Protein AF-A0A939AHV6-F1 (afdb_monomer)

Foldseek 3Di:
DDDDDDDDDDDQDDPDDDDDDDDDPDDDDQKDDAVQWIWHNPQQPDPQFTETQGFADAAPVRDIFNRRVQCVLQQHCLAQNGWQWYWDQDPQRWIWTHHQFFIWTGDPVVNHTATALLVVLCVVVVNQVVCVSVVADDFPPDQVCLLPPVSLQVSQLVLAPDPLVNVVLQDRSCCVNCVDGDNVNSCRHQNGWRHHFDDDPQWTWTHHRRWIKTAGQDDDPPDDDHSDIDTHRSRVVCVVSVVDDDNGNNTAHNNNHRDDPDDDDDDDDDDDDDDPPFQKEKDDWDFAFDFFFFKEKEFEAEQVRAGAWQWWKWKDFRRGPIDIWTADDPPDHHRITMDTSGTGFDWGKMWMATADPVRHGRYNIDIDTADPDRPDVGGRYTYMYMYGD

pLDDT: mean 85.32, std 19.09, range [30.03, 98.75]

Mean predicted aligned error: 12.68 Å

Nearest PDB structures (foldseek):
  6m7c-assembly1_A  TM=5.875E-01  e=6.292E-03  Lacticaseibacillus rhamnosus
  6m48-assembly1_A  TM=5.574E-01  e=1.127E-02  Lacticaseibacillus rhamnosus GG
  2j71-assembly1_A  TM=6.273E-01  e=6.866E-02  Thermotoga maritima
  6m3y-assembly1_A  TM=3.956E-01  e=1.342E-02  Lacticaseibacillus rhamnosus
  7quz-assembly2_DDD  TM=3.753E-01  e=7.493E-01  Paenibacillus illinoisensis

Secondary structure (DSSP, 8-state):
-----------------PPPP---S----SEEEETTEEEE-TTTTSTT-BEEEEEEEE-TTS-EEEHHHHHHHTTTHHHH-SB-S--EE-GGG-EEEEETTEEEEEETTTTEEEE--HHHHHHHTT-HHHHHHTTPPPP-S--S-TT-HHHHHHHHHTT---HHHHHHHTS-TTTTT-----HHHHHHHH-SB-S--EEETTEEEEEBSS-EEEEE-S--TTSPPTT-EEE--HHHHHHHTTSS-GGGGSPBPTTSPPP---PPPSPPS---------SEEEEEEEEE--SSEEEEEEEEE-TTS-B-SS-EEEEEETTS--EEEES--TTS-TTEEEEEEEES---EEEEEEEE-TTS-B-SPPEEEEE-S--STT---EEEEEEEE-

Structure (mmCIF, N/CA/C/O backbone):
data_AF-A0A939AHV6-F1
#
_entry.id   AF-A0A939AHV6-F1
#
loop_
_atom_site.group_PDB
_atom_site.id
_atom_site.type_symbol
_atom_site.label_atom_id
_atom_site.label_alt_id
_atom_site.label_comp_id
_atom_site.label_asym_id
_atom_site.label_entity_id
_atom_site.label_seq_id
_atom_site.pdbx_PDB_ins_code
_atom_site.Cartn_x
_atom_site.Cartn_y
_atom_site.Cartn_z
_atom_site.occupancy
_atom_site.B_iso_or_equiv
_atom_site.auth_seq_id
_atom_site.auth_comp_id
_atom_site.auth_asym_id
_atom_site.auth_atom_id
_atom_site.pdbx_PDB_model_num
ATOM 1 N N . MET A 1 1 ? -22.001 48.323 15.793 1.00 41.34 1 MET A N 1
ATOM 2 C CA . MET A 1 1 ? -21.238 47.494 14.831 1.00 41.34 1 MET A CA 1
ATOM 3 C C . MET A 1 1 ? -21.393 46.032 15.216 1.00 41.34 1 MET A C 1
ATOM 5 O O . MET A 1 1 ? -21.068 45.651 16.330 1.00 41.34 1 MET A O 1
ATOM 9 N N . MET A 1 2 ? -22.016 45.266 14.327 1.00 33.00 2 MET A N 1
ATOM 10 C CA . MET A 1 2 ? -22.604 43.944 14.553 1.00 33.00 2 MET A CA 1
ATOM 11 C C . MET A 1 2 ? -21.531 42.850 14.399 1.00 33.00 2 MET A C 1
ATOM 13 O O . MET A 1 2 ? -20.924 42.738 13.336 1.00 33.00 2 MET A O 1
ATOM 17 N N . ARG A 1 3 ? -21.290 42.036 15.437 1.00 34.62 3 ARG A N 1
ATOM 18 C CA . ARG A 1 3 ? -20.461 40.820 15.339 1.00 34.62 3 ARG A CA 1
ATOM 19 C C . ARG A 1 3 ? -21.294 39.706 14.699 1.00 34.62 3 ARG A C 1
ATOM 21 O O . ARG A 1 3 ? -22.193 39.168 15.337 1.00 34.62 3 ARG A O 1
ATOM 28 N N . ARG A 1 4 ? -21.003 39.371 13.439 1.00 36.19 4 ARG A N 1
ATOM 29 C CA . ARG A 1 4 ? -21.541 38.186 12.754 1.00 36.19 4 ARG A CA 1
ATOM 30 C C . ARG A 1 4 ? -20.729 36.954 13.153 1.00 36.19 4 ARG A C 1
ATOM 32 O O . ARG A 1 4 ? -19.608 36.769 12.696 1.00 36.19 4 ARG A O 1
ATOM 39 N N . THR A 1 5 ? -21.306 36.111 13.996 1.00 32.69 5 THR A N 1
ATOM 40 C CA . THR A 1 5 ? -20.870 34.731 14.226 1.00 32.69 5 THR A CA 1
ATOM 41 C C . THR A 1 5 ? -21.446 33.845 13.123 1.00 32.69 5 THR A C 1
ATOM 43 O O . THR A 1 5 ? -22.647 33.592 13.084 1.00 32.69 5 THR A O 1
ATOM 46 N N . ILE A 1 6 ? -20.596 33.377 12.209 1.00 34.94 6 ILE A N 1
ATOM 47 C CA . ILE A 1 6 ? -20.953 32.353 11.222 1.00 34.94 6 ILE A CA 1
ATOM 48 C C . ILE A 1 6 ? -20.677 30.995 11.873 1.00 34.94 6 ILE A C 1
ATOM 50 O O . ILE A 1 6 ? -19.527 30.633 12.106 1.00 34.94 6 ILE A O 1
ATOM 54 N N . ARG A 1 7 ? -21.739 30.260 12.219 1.00 35.19 7 ARG A N 1
ATOM 55 C CA . ARG A 1 7 ? -21.656 28.851 12.621 1.00 35.19 7 ARG A CA 1
ATOM 56 C C . ARG A 1 7 ? -21.698 27.997 11.353 1.00 35.19 7 ARG A C 1
ATOM 58 O O . ARG A 1 7 ? -22.743 27.922 10.716 1.00 35.19 7 ARG A O 1
ATOM 65 N N . PHE A 1 8 ? -20.587 27.357 10.999 1.00 32.34 8 PHE A N 1
ATOM 66 C CA . PHE A 1 8 ? -20.589 26.252 10.039 1.00 32.34 8 PHE A CA 1
ATOM 67 C C . PHE A 1 8 ? -21.076 24.990 10.758 1.00 32.34 8 PHE A C 1
ATOM 69 O O . PHE A 1 8 ? -20.376 24.442 11.607 1.00 32.34 8 PHE A O 1
ATOM 76 N N . GLY A 1 9 ? -22.302 24.561 10.459 1.00 30.03 9 GLY A N 1
ATOM 77 C CA . GLY A 1 9 ? -22.788 23.231 10.812 1.00 30.03 9 GLY A CA 1
ATOM 78 C C . GLY A 1 9 ? -22.363 22.242 9.731 1.00 30.03 9 GLY A C 1
ATOM 79 O O . GLY A 1 9 ? -22.855 22.323 8.610 1.00 30.03 9 GLY A O 1
ATOM 80 N N . ALA A 1 10 ? -21.449 21.328 10.054 1.00 34.19 10 ALA A N 1
ATOM 81 C CA . ALA A 1 10 ? -21.142 20.181 9.209 1.00 34.19 10 ALA A CA 1
ATOM 82 C C . ALA A 1 10 ? -22.226 19.112 9.418 1.00 34.19 10 ALA A C 1
ATOM 84 O O . ALA A 1 10 ? -22.344 18.531 10.496 1.00 34.19 10 ALA A O 1
ATOM 85 N N . MET A 1 11 ? -23.046 18.881 8.393 1.00 31.06 11 MET A N 1
ATOM 86 C CA . MET A 1 11 ? -23.974 17.753 8.326 1.00 31.06 11 MET A CA 1
ATOM 87 C C . MET A 1 11 ? -23.159 16.508 7.945 1.00 31.06 11 MET A C 1
ATOM 89 O O . MET A 1 11 ? -22.801 16.332 6.784 1.00 31.06 11 MET A O 1
ATOM 93 N N . LEU A 1 12 ? -22.822 15.664 8.923 1.00 41.41 12 LEU A N 1
ATOM 94 C CA . LEU A 1 12 ? -22.277 14.331 8.657 1.00 41.41 12 LEU A CA 1
ATOM 95 C C . LEU A 1 12 ? -23.439 13.429 8.214 1.00 41.41 12 LEU A C 1
ATOM 97 O O . LEU A 1 12 ? -24.356 13.165 8.993 1.00 41.41 12 LEU A O 1
ATOM 101 N N . GLY A 1 13 ? -23.416 12.975 6.963 1.00 32.06 13 GLY A N 1
ATOM 102 C CA . GLY A 1 13 ? -24.369 11.993 6.455 1.00 32.06 13 GLY A CA 1
ATOM 103 C C . GLY A 1 13 ? -24.134 10.627 7.100 1.00 32.06 13 GLY A C 1
ATOM 104 O O . GLY A 1 13 ? -23.250 9.885 6.686 1.00 32.06 13 GLY A O 1
ATOM 105 N N . LEU A 1 14 ? -24.931 10.292 8.113 1.00 37.88 14 LEU A N 1
ATOM 106 C CA . LEU A 1 14 ? -25.057 8.936 8.647 1.00 37.88 14 LEU A CA 1
ATOM 107 C C . LEU A 1 14 ? -25.907 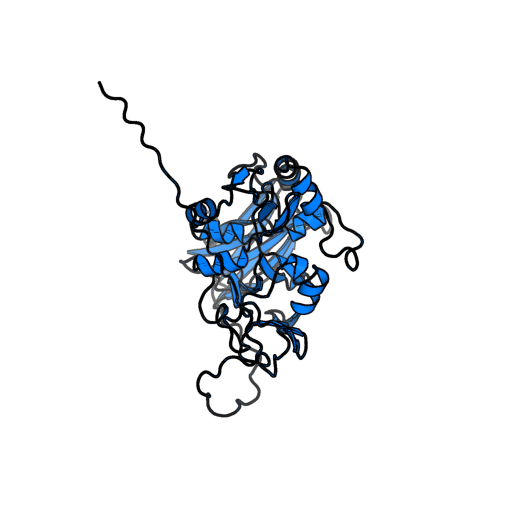8.107 7.675 1.00 37.88 14 LEU A C 1
ATOM 109 O O . LEU A 1 14 ? -27.133 8.208 7.678 1.00 37.88 14 LEU A O 1
ATOM 113 N N . LEU A 1 15 ? -25.273 7.279 6.843 1.00 32.69 15 LEU A N 1
ATOM 114 C CA . LEU A 1 15 ? -25.990 6.254 6.086 1.00 32.69 15 LEU A CA 1
ATOM 115 C C . LEU A 1 15 ? -26.121 4.997 6.958 1.00 32.69 15 LEU A C 1
ATOM 117 O O . LEU A 1 15 ? -25.225 4.158 7.015 1.00 32.69 15 LEU A O 1
ATOM 121 N N . ALA A 1 16 ? -27.239 4.890 7.674 1.00 37.16 16 ALA A N 1
ATOM 122 C CA . ALA A 1 16 ? -27.641 3.683 8.383 1.00 37.16 16 ALA A CA 1
ATOM 123 C C . ALA A 1 16 ? -28.521 2.823 7.459 1.00 37.16 16 ALA A C 1
ATOM 125 O O . ALA A 1 16 ? -29.642 3.212 7.139 1.00 37.16 16 ALA A O 1
ATOM 126 N N . MET A 1 17 ? -28.041 1.650 7.035 1.00 36.47 17 MET A N 1
ATOM 127 C CA . MET A 1 17 ? -28.913 0.618 6.462 1.00 36.47 17 MET A CA 1
ATOM 128 C C . MET A 1 17 ? -29.410 -0.294 7.584 1.00 36.47 17 MET A C 1
ATOM 130 O O . MET A 1 17 ? -28.665 -1.124 8.102 1.00 36.47 17 MET A O 1
ATOM 134 N N . ALA A 1 18 ? -30.681 -0.141 7.950 1.00 33.12 18 ALA A N 1
ATOM 135 C CA . ALA A 1 18 ? -31.408 -1.104 8.764 1.00 33.12 18 ALA A CA 1
ATOM 136 C C . ALA A 1 18 ? -32.000 -2.188 7.847 1.00 33.12 18 ALA A C 1
ATOM 138 O O . ALA A 1 18 ? -32.838 -1.888 6.999 1.00 33.12 18 ALA A O 1
ATOM 139 N N . PHE A 1 19 ? -31.578 -3.443 8.011 1.00 37.00 19 PHE A N 1
ATOM 140 C CA . PHE A 1 19 ? -32.205 -4.589 7.348 1.00 37.00 19 PHE A CA 1
ATOM 141 C C . PHE A 1 19 ? -33.292 -5.184 8.250 1.00 37.00 19 PHE A C 1
ATOM 143 O O . PHE A 1 19 ? -33.004 -5.687 9.336 1.00 37.00 19 PHE A O 1
ATOM 150 N N . GLY A 1 20 ? -34.543 -5.132 7.789 1.00 31.28 20 GLY A N 1
ATOM 151 C CA . GLY A 1 20 ? -35.646 -5.915 8.344 1.00 31.28 20 GLY A CA 1
ATOM 152 C C . GLY A 1 20 ? -35.579 -7.365 7.855 1.00 31.28 20 GLY A C 1
ATOM 153 O O . GLY A 1 20 ? -35.342 -7.615 6.675 1.00 31.28 20 GLY A O 1
ATOM 154 N N . PHE A 1 21 ? -35.779 -8.322 8.761 1.00 31.22 21 PHE A N 1
ATOM 155 C CA . PHE A 1 21 ? -35.817 -9.749 8.443 1.00 31.22 21 PHE A CA 1
ATOM 156 C C . PHE A 1 21 ? -37.199 -10.153 7.909 1.00 31.22 21 PHE A C 1
ATOM 158 O O . PHE A 1 21 ? -38.196 -10.065 8.622 1.00 31.22 21 PHE A O 1
ATOM 165 N N . VAL A 1 22 ? -37.236 -10.671 6.681 1.00 32.06 22 VAL A N 1
ATOM 166 C CA . VAL A 1 22 ? -38.321 -11.519 6.163 1.00 32.06 22 VAL A CA 1
ATOM 167 C C . VAL A 1 22 ? -37.700 -12.893 5.889 1.00 32.06 22 VAL A C 1
ATOM 169 O O . VAL A 1 22 ? -36.636 -12.939 5.266 1.00 32.06 22 VAL A O 1
ATOM 172 N N . PRO A 1 23 ? -38.278 -14.017 6.349 1.00 33.25 23 PRO A N 1
ATOM 173 C CA . PRO A 1 23 ? -37.682 -15.320 6.107 1.00 33.25 23 PRO A CA 1
ATOM 174 C C . PRO A 1 23 ? -37.974 -15.736 4.661 1.00 33.25 23 PRO A C 1
ATOM 176 O O . PRO A 1 23 ? -39.128 -15.921 4.282 1.00 33.25 23 PRO A O 1
ATOM 179 N N . ALA A 1 24 ? -36.928 -15.887 3.850 1.00 35.66 24 ALA A N 1
ATOM 180 C CA . ALA A 1 24 ? -37.014 -16.504 2.530 1.00 35.66 24 ALA A CA 1
ATOM 181 C C . ALA A 1 24 ? -36.349 -17.886 2.570 1.00 35.66 24 ALA A C 1
ATOM 183 O O . ALA A 1 24 ? -35.223 -18.043 3.047 1.00 35.66 24 ALA A O 1
ATOM 184 N N . ALA A 1 25 ? -37.078 -18.892 2.089 1.00 32.66 25 ALA A N 1
ATOM 185 C CA . ALA A 1 25 ? -36.619 -20.266 1.961 1.00 32.66 25 ALA A CA 1
ATOM 186 C C . ALA A 1 25 ? -35.458 -20.374 0.954 1.00 32.66 25 ALA A C 1
ATOM 188 O O . ALA A 1 25 ? -35.503 -19.772 -0.117 1.00 32.66 25 ALA A O 1
ATOM 189 N N . GLY A 1 26 ? -34.443 -21.174 1.302 1.00 39.88 26 GLY A N 1
ATOM 190 C CA . GLY A 1 26 ? -33.314 -21.513 0.429 1.00 39.88 26 GLY A CA 1
ATOM 191 C C . GLY A 1 26 ? -32.186 -20.479 0.390 1.00 39.88 26 GLY A C 1
ATOM 192 O O . GLY A 1 26 ? -31.671 -20.186 -0.684 1.00 39.88 26 GLY A O 1
ATOM 193 N N . ALA A 1 27 ? -31.793 -19.910 1.535 1.00 44.28 27 ALA A N 1
ATOM 194 C CA . ALA A 1 27 ? -30.635 -19.023 1.605 1.00 44.28 27 ALA A CA 1
ATOM 195 C C . ALA A 1 27 ? -29.354 -19.798 1.255 1.00 44.28 27 ALA A C 1
ATOM 197 O O . ALA A 1 27 ? -28.817 -20.542 2.079 1.00 44.28 27 ALA A O 1
ATOM 198 N N . GLN A 1 28 ? -28.858 -19.622 0.028 1.00 52.81 28 GLN A N 1
ATOM 199 C CA . GLN A 1 28 ? -27.480 -19.965 -0.296 1.00 52.81 28 GLN A CA 1
ATOM 200 C C . GLN A 1 28 ? -26.592 -19.273 0.737 1.00 52.81 28 GLN A C 1
ATOM 202 O O . GLN A 1 28 ? -26.765 -18.081 1.007 1.00 52.81 28 GLN A O 1
ATOM 207 N N . GLN A 1 29 ? -25.716 -20.048 1.378 1.00 58.69 29 GLN A N 1
ATOM 208 C CA . GLN A 1 29 ? -24.824 -19.549 2.418 1.00 58.69 29 GLN A CA 1
ATOM 209 C C . GLN A 1 29 ? -24.150 -18.276 1.887 1.00 58.69 29 GLN A C 1
ATOM 211 O O . GLN A 1 29 ? -23.654 -18.276 0.758 1.00 58.69 29 GLN A O 1
ATOM 216 N N . ALA A 1 30 ? -24.214 -17.178 2.652 1.00 75.88 30 ALA A N 1
ATOM 217 C CA . ALA A 1 30 ? -23.768 -15.858 2.187 1.00 75.88 30 ALA A CA 1
ATOM 218 C C . ALA A 1 30 ? -22.301 -15.871 1.708 1.00 75.88 30 ALA A C 1
ATOM 220 O O . ALA A 1 30 ? -21.866 -15.001 0.952 1.00 75.88 30 ALA A O 1
ATOM 221 N N . ASP A 1 31 ? -21.548 -16.881 2.118 1.00 88.31 31 ASP A N 1
ATOM 222 C CA . ASP A 1 31 ? -20.228 -17.235 1.651 1.00 88.31 31 ASP A CA 1
ATOM 223 C C . ASP A 1 31 ? -20.076 -18.762 1.511 1.00 88.31 31 ASP A C 1
ATOM 225 O O . ASP A 1 31 ? -20.584 -19.532 2.324 1.00 88.31 31 ASP A O 1
ATOM 229 N N . TYR A 1 32 ? -19.353 -19.220 0.488 1.00 91.50 32 TYR A N 1
ATOM 230 C CA . TYR A 1 32 ? -19.136 -20.652 0.233 1.00 91.50 32 TYR A CA 1
ATOM 231 C C . TYR A 1 32 ? -17.786 -20.913 -0.439 1.00 91.50 32 TYR A C 1
ATOM 233 O O . TYR A 1 32 ? -17.208 -20.042 -1.094 1.00 91.50 32 TYR A O 1
ATOM 241 N N . ALA A 1 33 ? -17.250 -22.117 -0.238 1.00 93.38 33 ALA A N 1
ATOM 242 C CA . ALA A 1 33 ? -15.986 -22.531 -0.838 1.00 93.38 33 ALA A CA 1
ATOM 243 C C . ALA A 1 33 ? -16.118 -22.698 -2.360 1.00 93.38 33 ALA A C 1
ATOM 245 O O . ALA A 1 33 ? -17.141 -23.164 -2.857 1.00 93.38 33 ALA A O 1
ATOM 246 N N . ILE A 1 34 ? -15.056 -22.353 -3.080 1.00 92.69 34 ILE A N 1
ATOM 247 C CA . ILE A 1 34 ? -14.906 -22.551 -4.527 1.00 92.69 34 ILE A CA 1
ATOM 248 C C . ILE A 1 34 ? -13.527 -23.160 -4.804 1.00 92.69 34 ILE A C 1
ATOM 250 O O . ILE A 1 34 ? -12.675 -23.224 -3.913 1.00 92.69 34 ILE A O 1
ATOM 254 N N . ALA A 1 35 ? -13.283 -23.613 -6.034 1.00 90.31 35 ALA A N 1
ATOM 255 C CA . ALA A 1 35 ? -11.967 -24.117 -6.416 1.00 90.31 35 ALA A CA 1
ATOM 256 C C . ALA A 1 35 ? -10.886 -23.050 -6.161 1.00 90.31 35 ALA A C 1
ATOM 258 O O . ALA A 1 35 ? -11.009 -21.910 -6.604 1.00 90.31 35 ALA A O 1
ATOM 259 N N . GLY A 1 36 ? -9.854 -23.419 -5.398 1.00 89.75 36 GLY A N 1
ATOM 260 C CA . GLY A 1 36 ? -8.756 -22.521 -5.040 1.00 89.75 36 GLY A CA 1
ATOM 261 C C . GLY A 1 36 ? -9.122 -21.386 -4.076 1.00 89.75 36 GLY A C 1
ATOM 262 O O . GLY A 1 36 ? -8.264 -20.557 -3.801 1.00 89.75 36 GLY A O 1
ATOM 263 N N . GLY A 1 37 ? -10.346 -21.301 -3.537 1.00 95.75 37 GLY A N 1
ATOM 264 C CA . GLY A 1 37 ? -10.739 -20.107 -2.786 1.00 95.75 37 GLY A CA 1
ATOM 265 C C . GLY A 1 37 ? -12.086 -20.130 -2.078 1.00 95.75 37 GLY A C 1
ATOM 266 O O . GLY A 1 37 ? -12.645 -21.177 -1.746 1.00 95.75 37 GLY A O 1
ATOM 267 N N . ARG A 1 38 ? -12.613 -18.928 -1.837 1.00 95.88 38 ARG A N 1
ATOM 268 C CA . ARG A 1 38 ? -13.940 -18.702 -1.252 1.00 95.88 38 ARG A CA 1
ATOM 269 C C . ARG A 1 38 ? -14.650 -17.553 -1.958 1.00 95.88 38 ARG A C 1
ATOM 271 O O . ARG A 1 38 ? -14.024 -16.560 -2.323 1.00 95.88 38 ARG A O 1
ATOM 278 N N . PHE A 1 39 ? -15.954 -17.697 -2.134 1.00 95.81 39 PHE A N 1
ATOM 279 C CA . PHE A 1 39 ? -16.836 -16.669 -2.663 1.00 95.81 39 PHE A CA 1
ATOM 280 C C . PHE A 1 39 ? -17.585 -15.970 -1.529 1.00 95.81 39 PHE A C 1
ATOM 282 O O . PHE A 1 39 ? -18.028 -16.628 -0.585 1.00 95.81 39 PHE A O 1
ATOM 289 N N . TYR A 1 40 ? -17.748 -14.652 -1.644 1.00 95.88 40 TYR A N 1
ATOM 290 C CA . TYR A 1 40 ? -18.385 -13.796 -0.643 1.00 95.88 40 TYR A CA 1
ATOM 291 C C . TYR A 1 40 ? -19.447 -12.905 -1.287 1.00 95.88 40 TYR A C 1
ATOM 293 O O . TYR A 1 40 ? -19.115 -12.084 -2.139 1.00 95.88 40 TYR A O 1
ATOM 301 N N . SER A 1 41 ? -20.710 -13.028 -0.870 1.00 93.88 41 SER A N 1
ATOM 302 C CA . SER A 1 41 ? -21.830 -12.241 -1.421 1.00 93.88 41 SER A CA 1
ATOM 303 C C . SER A 1 41 ? -22.111 -10.918 -0.696 1.00 93.88 41 SER A C 1
ATOM 305 O O . SER A 1 41 ? -22.871 -10.081 -1.182 1.00 93.88 41 SER A O 1
ATOM 307 N N . GLN A 1 42 ? -21.474 -10.686 0.454 1.00 93.25 42 GLN A N 1
ATOM 308 C CA . GLN A 1 42 ? -21.784 -9.591 1.384 1.00 93.25 42 GLN A CA 1
ATOM 309 C C . GLN A 1 42 ? -21.613 -8.192 0.775 1.00 93.25 42 GLN A C 1
ATOM 311 O O . GLN A 1 42 ? -22.245 -7.237 1.217 1.00 93.25 42 GLN A O 1
ATOM 316 N N . THR A 1 43 ? -20.768 -8.068 -0.243 1.00 91.38 43 THR A N 1
ATOM 317 C CA . THR A 1 43 ? -20.445 -6.816 -0.942 1.00 91.38 43 THR A CA 1
ATOM 318 C C . THR A 1 43 ? -20.937 -6.810 -2.392 1.00 91.38 43 THR A C 1
ATOM 320 O O . THR A 1 43 ? -20.647 -5.871 -3.129 1.00 91.38 43 THR A O 1
ATOM 323 N N . GLY A 1 44 ? -21.690 -7.833 -2.816 1.00 87.75 44 GLY A N 1
ATOM 324 C CA . GLY A 1 44 ? -22.121 -8.021 -4.204 1.00 87.75 44 GLY A CA 1
ATOM 325 C C . GLY A 1 44 ? -23.453 -7.369 -4.584 1.00 87.75 44 GLY A C 1
ATOM 326 O O . GLY A 1 44 ? -23.942 -7.592 -5.686 1.00 87.75 44 GLY A O 1
ATOM 327 N N . GLY A 1 45 ? -24.057 -6.574 -3.695 1.00 83.25 45 GLY A N 1
ATOM 328 C CA . GLY A 1 45 ? -25.289 -5.829 -3.992 1.00 83.25 45 GLY A CA 1
ATOM 329 C C . GLY A 1 45 ? -26.573 -6.670 -4.023 1.00 83.25 45 GLY A C 1
ATOM 330 O O . GLY A 1 45 ? -27.603 -6.178 -4.475 1.00 83.25 45 GLY A O 1
ATOM 331 N N . GLY A 1 46 ? -26.534 -7.913 -3.530 1.00 82.50 46 GLY A N 1
ATOM 332 C CA . GLY A 1 46 ? -27.689 -8.816 -3.457 1.00 82.50 46 GLY A CA 1
ATOM 333 C C . GLY A 1 46 ? -27.753 -9.845 -4.593 1.00 82.50 46 GLY A C 1
ATOM 334 O O . GLY A 1 46 ? -26.849 -9.957 -5.417 1.00 82.50 46 GLY A O 1
ATOM 335 N N . GLY A 1 47 ? -28.812 -10.663 -4.605 1.00 81.50 47 GLY A N 1
ATOM 336 C CA . GLY A 1 47 ? -29.043 -11.671 -5.655 1.00 81.50 47 GLY A CA 1
ATOM 337 C C . GLY A 1 47 ? -28.038 -12.831 -5.689 1.00 81.50 47 GLY A C 1
ATOM 338 O O . GLY A 1 47 ? -27.943 -13.518 -6.699 1.00 81.50 47 GLY A O 1
ATOM 339 N N . GLY A 1 48 ? -27.265 -13.038 -4.617 1.00 85.69 48 GLY A N 1
ATOM 340 C CA . GLY A 1 48 ? -26.201 -14.049 -4.571 1.00 85.69 48 GLY A CA 1
ATOM 341 C C . GLY A 1 48 ? -24.927 -13.659 -5.330 1.00 85.69 48 GLY A C 1
ATOM 342 O O . GLY A 1 48 ? -23.983 -14.448 -5.369 1.00 85.69 48 GLY A O 1
ATOM 343 N N . ASN A 1 49 ? -24.881 -12.451 -5.897 1.00 91.44 49 ASN A N 1
ATOM 344 C CA . ASN A 1 49 ? -23.678 -11.893 -6.501 1.00 91.44 49 ASN A CA 1
ATOM 345 C C . ASN A 1 49 ? -22.645 -11.566 -5.421 1.00 91.44 49 ASN A C 1
ATOM 347 O O . ASN A 1 49 ? -22.992 -11.338 -4.261 1.00 91.44 49 ASN A O 1
ATOM 351 N N . GLY A 1 50 ? -21.373 -11.517 -5.797 1.00 94.25 50 GLY A N 1
ATOM 352 C CA . GLY A 1 50 ? -20.289 -11.390 -4.834 1.00 94.25 50 GLY A CA 1
ATOM 353 C C . GLY A 1 50 ? -18.917 -11.265 -5.467 1.00 94.25 50 GLY A C 1
ATOM 354 O O . GLY A 1 50 ? -18.787 -10.937 -6.641 1.00 94.25 50 GLY A O 1
ATOM 355 N N . PHE A 1 51 ? -17.882 -11.526 -4.681 1.00 96.31 51 PHE A N 1
ATOM 356 C CA . PHE A 1 51 ? -16.503 -11.533 -5.152 1.00 96.31 51 PHE A CA 1
ATOM 357 C C . PHE A 1 51 ? -15.785 -12.777 -4.650 1.00 96.31 51 PHE A C 1
ATOM 359 O O . PHE A 1 51 ? -15.911 -13.163 -3.481 1.00 96.31 51 PHE A O 1
ATOM 366 N N . SER A 1 52 ? -15.013 -13.397 -5.536 1.00 96.69 52 SER A N 1
ATOM 367 C CA . SER A 1 52 ? -14.153 -14.517 -5.190 1.00 96.69 52 SER A CA 1
ATOM 368 C C . SER A 1 52 ? -12.797 -14.041 -4.672 1.00 96.69 52 SER A C 1
ATOM 370 O O . SER A 1 52 ? -12.205 -13.085 -5.172 1.00 96.69 52 SER A O 1
ATOM 372 N N . VAL A 1 53 ? -12.273 -14.733 -3.664 1.00 97.62 53 VAL A N 1
ATOM 373 C CA . VAL A 1 53 ? -10.869 -14.642 -3.255 1.00 97.62 53 VAL A CA 1
ATOM 374 C C . VAL A 1 53 ? -10.274 -16.016 -3.485 1.00 97.62 53 VAL A C 1
ATOM 376 O O . VAL A 1 53 ? -10.645 -16.971 -2.803 1.00 97.62 53 VAL A O 1
ATOM 379 N N . VAL A 1 54 ? -9.390 -16.118 -4.471 1.00 96.81 54 VAL A N 1
ATOM 380 C CA . VAL A 1 54 ? -8.812 -17.392 -4.917 1.00 96.81 54 VAL A CA 1
ATOM 381 C C . VAL A 1 54 ? -7.293 -17.368 -4.825 1.00 96.81 54 VAL A C 1
ATOM 383 O O . VAL A 1 54 ? -6.685 -16.300 -4.766 1.00 96.81 54 VAL A O 1
ATOM 386 N N . ASP A 1 55 ? -6.692 -18.545 -4.810 1.00 96.94 55 ASP A N 1
ATOM 387 C CA . ASP A 1 55 ? -5.354 -18.819 -5.311 1.00 96.94 55 ASP A CA 1
ATOM 388 C C . ASP A 1 55 ? -5.522 -19.322 -6.749 1.00 96.94 55 ASP A C 1
ATOM 390 O O . ASP A 1 55 ? -6.411 -20.129 -7.029 1.00 96.94 55 ASP A O 1
ATOM 394 N N . GLY A 1 56 ? -4.745 -18.778 -7.680 1.00 91.88 56 GLY A N 1
ATOM 395 C CA . GLY A 1 56 ? -4.847 -19.125 -9.096 1.00 91.88 56 GLY A CA 1
ATOM 396 C C . GLY A 1 56 ? -4.535 -17.953 -10.015 1.00 91.88 56 GLY A C 1
ATOM 397 O O . GLY A 1 56 ? -4.282 -16.837 -9.559 1.00 91.88 56 GLY A O 1
ATOM 398 N N . GLY A 1 57 ? -4.571 -18.193 -11.326 1.00 89.06 57 GLY A N 1
ATOM 399 C CA . GLY A 1 57 ? -4.048 -17.248 -12.316 1.00 89.06 57 GLY A CA 1
ATOM 400 C C . GLY A 1 57 ? -2.531 -17.069 -12.195 1.00 89.06 57 GLY A C 1
ATOM 401 O O . GLY A 1 57 ? -1.902 -17.605 -11.286 1.00 89.06 57 GLY A O 1
ATOM 402 N N . TRP A 1 58 ? -1.947 -16.309 -13.117 1.00 84.62 58 TRP A N 1
ATOM 403 C CA . TRP A 1 58 ? -0.497 -16.152 -13.224 1.00 84.62 58 TRP A CA 1
ATOM 404 C C . TRP A 1 58 ? -0.118 -14.675 -13.201 1.00 84.62 58 TRP A C 1
ATOM 406 O O . TRP A 1 58 ? -0.781 -13.854 -13.837 1.00 84.62 58 TRP A O 1
ATOM 416 N N . ASP A 1 59 ? 0.936 -14.340 -12.466 1.00 82.44 59 ASP A N 1
ATOM 417 C CA . ASP A 1 59 ? 1.583 -13.039 -12.569 1.00 82.44 59 ASP A CA 1
ATOM 418 C C . ASP A 1 59 ? 2.464 -12.951 -13.826 1.00 82.44 59 ASP A C 1
ATOM 420 O O . ASP A 1 59 ? 2.593 -13.899 -14.606 1.00 82.44 59 ASP A O 1
ATOM 424 N N . PHE A 1 60 ? 3.085 -11.790 -14.040 1.00 74.88 60 PHE A N 1
ATOM 425 C CA . PHE A 1 60 ? 3.921 -11.544 -15.216 1.00 74.88 60 PHE A CA 1
ATOM 426 C C . PHE A 1 60 ? 5.205 -12.393 -15.263 1.00 74.88 60 PHE A C 1
ATOM 428 O O . PHE A 1 60 ? 5.842 -12.457 -16.312 1.00 74.88 60 PHE A O 1
ATOM 435 N N . ASN A 1 61 ? 5.573 -13.056 -14.162 1.00 73.00 61 ASN A N 1
ATOM 436 C CA . ASN A 1 61 ? 6.695 -13.991 -14.083 1.00 73.00 61 ASN A CA 1
ATOM 437 C C . ASN A 1 61 ? 6.245 -15.454 -14.239 1.00 73.00 61 ASN A C 1
ATOM 439 O O . ASN A 1 61 ? 7.050 -16.366 -14.041 1.00 73.00 61 ASN A O 1
ATOM 443 N N . GLY A 1 62 ? 4.968 -15.697 -14.553 1.00 77.31 62 GLY A N 1
ATOM 444 C CA . GLY A 1 62 ? 4.405 -17.041 -14.647 1.00 77.31 62 GLY A CA 1
ATOM 445 C C . GLY A 1 62 ? 4.266 -17.732 -13.290 1.00 77.31 62 GLY A C 1
ATOM 446 O O . GLY A 1 62 ? 4.226 -18.959 -13.240 1.00 77.31 62 GLY A O 1
ATOM 447 N N . GLN A 1 63 ? 4.219 -16.980 -12.186 1.00 82.69 63 GLN A N 1
ATOM 448 C CA . GLN A 1 63 ? 3.993 -17.533 -10.851 1.00 82.69 63 GLN A CA 1
ATOM 449 C C . GLN A 1 63 ? 2.526 -17.393 -10.451 1.00 82.69 63 GLN A C 1
ATOM 451 O O . GLN A 1 63 ? 1.838 -16.452 -10.840 1.00 82.69 63 GLN A O 1
ATOM 456 N N . GLU A 1 64 ? 2.033 -18.361 -9.686 1.00 90.44 64 GLU A N 1
ATOM 457 C CA . GLU A 1 64 ? 0.643 -18.375 -9.242 1.00 90.44 64 GLU A CA 1
ATOM 458 C C . GLU A 1 64 ? 0.359 -17.236 -8.256 1.00 90.44 64 GLU A C 1
ATOM 460 O O . GLU A 1 64 ? 1.096 -17.045 -7.288 1.00 90.44 64 GLU A O 1
ATOM 465 N N . ILE A 1 65 ? -0.755 -16.527 -8.456 1.00 94.12 65 ILE A N 1
ATOM 466 C CA . ILE A 1 65 ? -1.201 -15.463 -7.548 1.00 94.12 65 ILE A CA 1
ATOM 467 C C . ILE A 1 65 ? -2.005 -16.070 -6.396 1.00 94.12 65 ILE A C 1
ATOM 469 O O . ILE A 1 65 ? -3.107 -16.591 -6.600 1.00 94.12 65 ILE A O 1
ATOM 473 N N . ARG A 1 66 ? -1.487 -15.940 -5.169 1.00 96.81 66 ARG A N 1
ATOM 474 C CA . ARG A 1 66 ? -2.005 -16.617 -3.966 1.00 96.81 66 ARG A CA 1
ATOM 475 C C . ARG A 1 66 ? -2.767 -15.707 -2.995 1.00 96.81 66 ARG A C 1
ATOM 477 O O . ARG A 1 66 ? -2.439 -15.615 -1.810 1.00 96.81 66 ARG A O 1
ATOM 484 N N . PHE A 1 67 ? -3.768 -14.980 -3.493 1.00 98.12 67 PHE A N 1
ATOM 485 C CA . PHE A 1 67 ? -4.532 -14.052 -2.650 1.00 98.12 67 PHE A CA 1
ATOM 486 C C . PHE A 1 67 ? -5.384 -14.732 -1.581 1.00 98.12 67 PHE A C 1
ATOM 488 O O . PHE A 1 67 ? -5.555 -14.150 -0.513 1.00 98.12 67 PHE A O 1
ATOM 495 N N . TRP A 1 68 ? -5.904 -15.935 -1.815 1.00 98.06 68 TRP A N 1
ATOM 496 C CA . TRP A 1 68 ? -6.684 -16.644 -0.804 1.00 98.06 68 TRP A CA 1
ATOM 497 C C . TRP A 1 68 ? -5.816 -17.111 0.359 1.00 98.06 68 TRP A C 1
ATOM 499 O O . TRP A 1 68 ? -6.167 -16.886 1.522 1.00 98.06 68 TRP A O 1
ATOM 509 N N . SER A 1 69 ? -4.656 -17.694 0.058 1.00 97.50 69 SER A N 1
ATOM 510 C CA . SER A 1 69 ? -3.671 -18.072 1.070 1.00 97.50 69 SER A CA 1
ATOM 511 C C . SER A 1 69 ? -3.252 -16.870 1.919 1.00 97.50 69 SER A C 1
ATOM 513 O O . SER A 1 69 ? -3.278 -16.945 3.150 1.00 97.50 69 SER A O 1
ATOM 515 N N . GLU A 1 70 ? -2.956 -15.733 1.287 1.00 97.56 70 GLU A N 1
ATOM 516 C CA . GLU A 1 70 ? -2.526 -14.523 1.993 1.00 97.56 70 GLU A CA 1
ATOM 517 C C . GLU A 1 70 ? -3.653 -13.862 2.789 1.00 97.56 70 GLU A C 1
ATOM 519 O O . GLU A 1 70 ? -3.457 -13.477 3.943 1.00 97.56 70 GLU A O 1
ATOM 524 N N . PHE A 1 71 ? -4.863 -13.808 2.230 1.00 98.12 71 PHE A N 1
ATOM 525 C CA . PHE A 1 71 ? -6.047 -13.335 2.938 1.00 98.12 71 PHE A CA 1
ATOM 526 C C . PHE A 1 71 ? -6.265 -14.129 4.229 1.00 98.12 71 PHE A C 1
ATOM 528 O O . PHE A 1 71 ? -6.424 -13.542 5.299 1.00 98.12 71 PHE A O 1
ATOM 535 N N . ARG A 1 72 ? -6.191 -15.465 4.171 1.00 97.62 72 ARG A N 1
ATOM 536 C CA . ARG A 1 72 ? -6.298 -16.317 5.364 1.00 97.62 72 ARG A CA 1
ATOM 537 C C . ARG A 1 72 ? -5.143 -16.109 6.336 1.00 97.62 72 ARG A C 1
ATOM 539 O O . ARG A 1 72 ? -5.386 -16.002 7.539 1.00 97.62 72 ARG A O 1
ATOM 546 N N . ARG A 1 73 ? -3.901 -16.044 5.841 1.00 96.56 73 ARG A N 1
ATOM 547 C CA . ARG A 1 73 ? -2.706 -15.813 6.668 1.00 96.56 73 ARG A CA 1
ATOM 548 C C . ARG A 1 73 ? -2.860 -14.543 7.501 1.00 96.56 73 ARG A C 1
ATOM 550 O O . ARG A 1 73 ? -2.560 -14.564 8.689 1.00 96.56 73 ARG A O 1
ATOM 557 N N . LEU A 1 74 ? -3.412 -13.487 6.908 1.00 95.88 74 LEU A N 1
ATOM 558 C CA . LEU A 1 74 ? -3.633 -12.186 7.539 1.00 95.88 74 LEU A CA 1
ATOM 559 C C . LEU A 1 74 ? -4.908 -12.097 8.399 1.00 95.88 74 LEU A C 1
ATOM 561 O O . LEU A 1 74 ? -5.212 -11.023 8.903 1.00 95.88 74 LEU A O 1
ATOM 565 N N . GLY A 1 75 ? -5.654 -13.187 8.603 1.00 95.12 75 GLY A N 1
ATOM 566 C CA . GLY A 1 75 ? -6.845 -13.210 9.473 1.00 95.12 75 GLY A CA 1
ATOM 567 C C . GLY A 1 75 ? -8.173 -12.984 8.742 1.00 95.12 75 GLY A C 1
ATOM 568 O O . GLY A 1 75 ? -9.233 -12.930 9.366 1.00 95.12 75 GLY A O 1
ATOM 569 N N . GLY A 1 76 ? -8.138 -12.900 7.412 1.00 96.38 76 GLY A N 1
ATOM 570 C CA . GLY A 1 76 ? -9.308 -12.879 6.546 1.00 96.38 76 GLY A CA 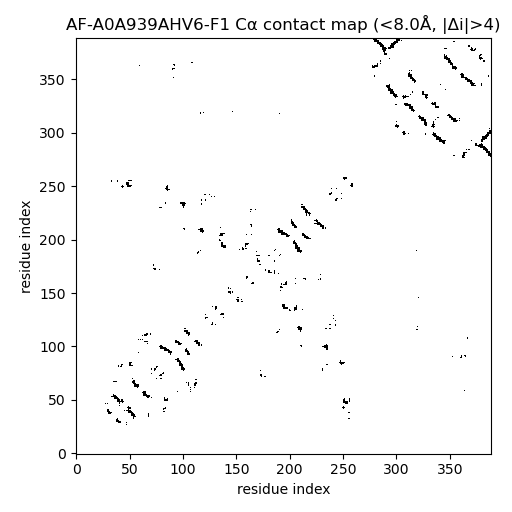1
ATOM 571 C C . GLY A 1 76 ? -10.233 -11.690 6.796 1.00 96.38 76 GLY A C 1
ATOM 572 O O . GLY A 1 76 ? -9.782 -10.551 6.938 1.00 96.38 76 GLY A O 1
ATOM 573 N N . VAL A 1 77 ? -11.540 -11.965 6.862 1.00 95.69 77 VAL A N 1
ATOM 574 C CA . VAL A 1 77 ? -12.596 -10.946 7.006 1.00 95.69 77 VAL A CA 1
ATOM 575 C C . VAL A 1 77 ? -12.401 -10.111 8.272 1.00 95.69 77 VAL A C 1
ATOM 577 O O . VAL A 1 77 ? -12.625 -8.902 8.253 1.00 95.69 77 VAL A O 1
ATOM 580 N N . THR A 1 78 ? -11.926 -10.719 9.361 1.00 92.31 78 THR A N 1
ATOM 581 C CA . THR A 1 78 ? -11.692 -10.019 10.631 1.00 92.31 78 THR A CA 1
ATOM 582 C C . THR A 1 78 ? -10.682 -8.887 10.491 1.00 92.31 78 THR A C 1
ATOM 584 O O . THR A 1 78 ? -10.850 -7.859 11.143 1.00 92.31 78 THR A O 1
ATOM 587 N N . THR A 1 79 ? -9.688 -9.031 9.615 1.00 93.19 79 THR A N 1
ATOM 588 C CA . THR A 1 79 ? -8.634 -8.030 9.404 1.00 93.19 79 THR A CA 1
ATOM 589 C C . THR A 1 79 ? -8.973 -7.116 8.234 1.00 93.19 79 THR A C 1
ATOM 591 O O . THR A 1 79 ? -9.046 -5.899 8.398 1.00 93.19 79 THR A O 1
ATOM 594 N N . LEU A 1 80 ? -9.244 -7.694 7.063 1.00 96.38 80 LEU A N 1
ATOM 595 C CA . LEU A 1 80 ? -9.360 -6.969 5.792 1.00 96.38 80 LEU A CA 1
ATOM 596 C C . LEU A 1 80 ? -10.804 -6.579 5.432 1.00 96.38 80 LEU A C 1
ATOM 598 O O . LEU A 1 80 ? -11.016 -5.716 4.579 1.00 96.38 80 LEU A O 1
ATOM 602 N N . GLY A 1 81 ? -11.799 -7.166 6.099 1.00 96.62 81 GLY A N 1
ATOM 603 C CA . GLY A 1 81 ? -13.195 -7.114 5.666 1.00 96.62 81 GLY A CA 1
ATOM 604 C C . GLY A 1 81 ? -13.474 -8.063 4.498 1.00 96.62 81 GLY A C 1
ATOM 605 O O . GLY A 1 81 ? -12.622 -8.860 4.097 1.00 96.62 81 GLY A O 1
ATOM 606 N N . TYR A 1 82 ? -14.689 -7.997 3.957 1.00 97.69 82 TYR A N 1
ATOM 607 C CA . TYR A 1 82 ? -15.062 -8.790 2.784 1.00 97.69 82 TYR A CA 1
ATOM 608 C C . TYR A 1 82 ? -14.316 -8.308 1.526 1.00 97.69 82 TYR A C 1
ATOM 610 O O . TYR A 1 82 ? -13.936 -7.136 1.457 1.00 97.69 82 TYR A O 1
ATOM 618 N N . PRO A 1 83 ? -14.078 -9.170 0.521 1.00 98.06 83 PRO A N 1
ATOM 619 C CA . PRO A 1 83 ? -13.590 -8.700 -0.773 1.00 98.06 83 PRO A CA 1
ATOM 620 C C . PRO A 1 83 ? -14.569 -7.683 -1.358 1.00 98.06 83 PRO A C 1
ATOM 622 O O . PRO A 1 83 ? -15.779 -7.814 -1.216 1.00 98.06 83 PRO A O 1
ATOM 625 N N . ALA A 1 84 ? -14.042 -6.647 -1.989 1.00 97.06 84 ALA A N 1
ATOM 626 C CA . ALA A 1 84 ? -14.798 -5.495 -2.466 1.00 97.06 84 ALA A CA 1
ATOM 627 C C . ALA A 1 84 ? -14.617 -5.257 -3.972 1.00 97.06 84 ALA A C 1
ATOM 629 O O . ALA A 1 84 ? -15.210 -4.316 -4.507 1.00 97.06 84 ALA A O 1
ATOM 630 N N . SER A 1 85 ? -13.794 -6.079 -4.628 1.00 97.81 85 SER A N 1
ATOM 631 C CA . SER A 1 85 ? -13.547 -6.067 -6.064 1.00 97.81 85 SER A CA 1
ATOM 632 C C . SER A 1 85 ? -13.142 -7.456 -6.566 1.00 97.81 85 SER A C 1
ATOM 634 O O . SER A 1 85 ? -12.686 -8.317 -5.804 1.00 97.81 85 SER A O 1
ATOM 636 N N . ARG A 1 86 ? -13.214 -7.635 -7.884 1.00 96.69 86 ARG A N 1
ATOM 637 C CA . ARG A 1 86 ? -12.424 -8.640 -8.599 1.00 96.69 86 ARG A CA 1
ATOM 638 C C . ARG A 1 86 ? -10.950 -8.246 -8.564 1.00 96.69 86 ARG A C 1
ATOM 640 O O . ARG A 1 86 ? -10.599 -7.116 -8.208 1.00 96.69 86 ARG A O 1
ATOM 647 N N . ARG A 1 87 ? -10.078 -9.163 -8.968 1.00 95.88 87 ARG A N 1
ATOM 648 C CA . ARG A 1 87 ? -8.669 -8.833 -9.197 1.00 95.88 87 ARG A CA 1
ATOM 649 C C . ARG A 1 87 ? -8.533 -7.873 -10.380 1.00 95.88 87 ARG A C 1
ATOM 651 O O . ARG A 1 87 ? -9.255 -8.006 -11.365 1.00 95.88 87 ARG A O 1
ATOM 658 N N . PHE A 1 88 ? -7.598 -6.938 -10.297 1.00 92.81 88 PHE A N 1
ATOM 659 C CA . PHE A 1 88 ? -7.321 -5.964 -11.353 1.00 92.81 88 PHE A CA 1
ATOM 660 C C . PHE A 1 88 ? -5.832 -5.620 -11.396 1.00 92.81 88 PHE A C 1
ATOM 662 O O . PHE A 1 88 ? -5.122 -5.831 -10.416 1.00 92.81 88 PHE A O 1
ATOM 669 N N . GLN A 1 89 ? -5.353 -5.098 -12.526 1.00 87.44 89 GLN A N 1
ATOM 670 C CA . GLN A 1 89 ? -4.010 -4.518 -12.598 1.00 87.44 89 GLN A CA 1
ATOM 671 C C . GLN A 1 89 ? -4.077 -3.069 -12.123 1.00 87.44 89 GLN A C 1
ATOM 673 O O . GLN A 1 89 ? -4.905 -2.300 -12.609 1.00 87.44 89 GLN A O 1
ATOM 678 N N . GLY A 1 90 ? -3.248 -2.719 -11.147 1.00 80.94 90 GLY A N 1
ATOM 679 C CA . GLY A 1 90 ? -3.218 -1.388 -10.545 1.00 80.94 90 GLY A CA 1
ATOM 680 C C . GLY A 1 90 ? -1.943 -0.613 -10.881 1.00 80.94 90 GLY A C 1
ATOM 681 O O . GLY A 1 90 ? -1.176 -1.013 -11.767 1.00 80.94 90 GLY A O 1
ATOM 682 N N . PRO A 1 91 ? -1.686 0.493 -10.158 1.00 72.06 91 PRO A N 1
ATOM 683 C CA . PRO A 1 91 ? -0.426 1.223 -10.245 1.00 72.06 91 PRO A CA 1
ATOM 684 C C . PRO A 1 91 ? 0.768 0.282 -10.065 1.00 72.06 91 PRO A C 1
ATOM 686 O O . PRO A 1 91 ? 0.705 -0.683 -9.309 1.00 72.06 91 PRO A O 1
ATOM 689 N N . GLY A 1 92 ? 1.874 0.530 -10.762 1.00 70.62 92 GLY A N 1
ATOM 690 C CA . GLY A 1 92 ? 3.027 -0.369 -10.650 1.00 70.62 92 GLY A CA 1
ATOM 691 C C . GLY A 1 92 ? 2.896 -1.677 -11.439 1.00 70.62 92 GLY A C 1
ATOM 692 O O . GLY A 1 92 ? 3.751 -2.532 -11.274 1.00 70.62 92 GLY A O 1
ATOM 693 N N . GLY A 1 93 ? 1.844 -1.886 -12.244 1.00 76.31 93 GLY A N 1
ATOM 694 C CA . GLY A 1 93 ? 1.670 -3.121 -13.028 1.00 76.31 93 GLY A CA 1
ATOM 695 C C . GLY A 1 93 ? 1.468 -4.382 -12.177 1.00 76.31 93 GLY A C 1
ATOM 696 O O . GLY A 1 93 ? 1.535 -5.496 -12.694 1.00 76.31 93 GLY A O 1
ATOM 697 N N . PHE A 1 94 ? 1.241 -4.215 -10.872 1.00 87.00 94 PHE A N 1
ATOM 698 C CA . PHE A 1 94 ? 0.947 -5.312 -9.964 1.00 87.00 94 PHE A CA 1
ATOM 699 C C . PHE A 1 94 ? -0.530 -5.672 -10.028 1.00 87.00 94 PHE A C 1
ATOM 701 O O . PHE A 1 94 ? -1.396 -4.838 -10.304 1.00 87.00 94 PHE A O 1
ATOM 708 N N . THR A 1 95 ? -0.820 -6.923 -9.689 1.00 93.31 95 THR A N 1
ATOM 709 C CA . THR A 1 95 ? -2.192 -7.376 -9.500 1.00 93.31 95 THR A CA 1
ATOM 710 C C . THR A 1 95 ? -2.659 -7.017 -8.098 1.00 93.31 95 THR A C 1
ATOM 712 O O . THR A 1 95 ? -1.958 -7.274 -7.119 1.00 93.31 95 THR A O 1
ATOM 715 N N . TYR A 1 96 ? -3.858 -6.453 -8.006 1.00 97.00 96 TYR A N 1
ATOM 716 C CA . TYR A 1 96 ? -4.502 -6.040 -6.769 1.00 97.00 96 TYR A CA 1
ATOM 717 C C . TYR A 1 96 ? -5.866 -6.694 -6.611 1.00 97.00 96 TYR A C 1
ATOM 719 O O . TYR A 1 96 ? -6.514 -7.065 -7.589 1.00 97.00 96 TYR A O 1
ATOM 727 N N . GLN A 1 97 ? -6.329 -6.771 -5.370 1.00 98.31 97 GLN A N 1
ATOM 728 C CA . GLN A 1 97 ? -7.727 -7.011 -5.046 1.00 98.31 97 GLN A CA 1
ATOM 729 C C . GLN A 1 97 ? -8.131 -6.138 -3.861 1.00 98.31 97 GLN A C 1
ATOM 731 O O . GLN A 1 97 ? -7.446 -6.118 -2.835 1.00 98.31 97 GLN A O 1
ATOM 736 N N . LEU A 1 98 ? -9.238 -5.407 -4.001 1.00 98.38 98 LEU A N 1
ATOM 737 C CA . LEU A 1 98 ? -9.803 -4.633 -2.908 1.00 98.38 98 LEU A CA 1
ATOM 738 C C . LEU A 1 98 ? -10.536 -5.551 -1.939 1.00 98.38 98 LEU A C 1
ATOM 740 O O . LEU A 1 98 ? -11.276 -6.455 -2.327 1.00 98.38 98 LEU A O 1
ATOM 744 N N . PHE A 1 99 ? -10.385 -5.223 -0.671 1.00 98.50 99 PHE A N 1
ATOM 745 C CA . PHE A 1 99 ? -11.201 -5.659 0.447 1.00 98.50 99 PHE A CA 1
ATOM 746 C C . PHE A 1 99 ? -11.799 -4.410 1.084 1.00 98.50 99 PHE A C 1
ATOM 748 O O . PHE A 1 99 ? -11.327 -3.306 0.828 1.00 98.50 99 PHE A O 1
ATOM 755 N N . GLN A 1 100 ? -12.825 -4.537 1.919 1.00 97.38 100 GLN A N 1
ATOM 756 C CA . GLN A 1 100 ? -13.488 -3.344 2.448 1.00 97.38 100 GLN A CA 1
ATOM 757 C C . GLN A 1 100 ? -12.502 -2.388 3.131 1.00 97.38 100 GLN A C 1
ATOM 759 O O . GLN A 1 100 ? -12.570 -1.188 2.899 1.00 97.38 100 GLN A O 1
ATOM 764 N N . ARG A 1 101 ? -11.531 -2.896 3.904 1.00 97.38 101 ARG A N 1
ATOM 765 C CA . ARG A 1 101 ? -10.599 -2.065 4.692 1.00 97.38 101 ARG A CA 1
ATOM 766 C C . ARG A 1 101 ? -9.268 -1.749 4.017 1.00 97.38 101 ARG A C 1
ATOM 768 O O . ARG A 1 101 ? -8.520 -0.924 4.531 1.00 97.38 101 ARG A O 1
ATOM 775 N N . GLY A 1 102 ? -8.962 -2.371 2.882 1.00 96.44 102 GLY A N 1
ATOM 776 C CA . GLY A 1 102 ? -7.701 -2.134 2.187 1.00 96.44 102 GLY A CA 1
ATOM 777 C C . GLY A 1 102 ? -7.599 -2.859 0.857 1.00 96.44 102 GLY A C 1
ATOM 778 O O . GLY A 1 102 ? -8.587 -3.352 0.331 1.00 96.44 102 GLY A O 1
ATOM 779 N N . ALA A 1 103 ? -6.402 -2.933 0.292 1.00 97.62 103 ALA A N 1
ATOM 780 C CA . ALA A 1 103 ? -6.165 -3.640 -0.962 1.00 97.62 103 ALA A CA 1
ATOM 781 C C . ALA A 1 103 ? -4.982 -4.580 -0.792 1.00 97.62 103 ALA A C 1
ATOM 783 O O . ALA A 1 103 ? -3.928 -4.126 -0.357 1.00 97.62 103 ALA A O 1
ATOM 784 N N . LEU A 1 104 ? -5.125 -5.856 -1.147 1.00 97.94 104 LEU A N 1
ATOM 785 C CA . LEU A 1 104 ? -3.959 -6.723 -1.285 1.00 97.94 104 LEU A CA 1
ATOM 786 C C . LEU A 1 104 ? -3.295 -6.455 -2.632 1.00 97.94 104 LEU A C 1
ATOM 788 O O . LEU A 1 104 ? -3.968 -6.399 -3.657 1.00 97.94 104 LEU A O 1
ATOM 792 N N . GLN A 1 105 ? -1.977 -6.311 -2.606 1.00 96.25 105 GLN A N 1
ATOM 793 C CA . GLN A 1 105 ? -1.085 -6.221 -3.751 1.00 96.25 105 GLN A CA 1
ATOM 794 C C . GLN A 1 105 ? -0.290 -7.516 -3.838 1.00 96.25 105 GLN A C 1
ATOM 796 O O . GLN A 1 105 ? 0.407 -7.865 -2.885 1.00 96.25 105 GLN A O 1
ATOM 801 N N . TRP A 1 106 ? -0.356 -8.211 -4.970 1.00 94.88 106 TRP A N 1
ATOM 802 C CA . TRP A 1 106 ? 0.512 -9.355 -5.222 1.00 94.88 106 TRP A CA 1
ATOM 803 C C . TRP A 1 106 ? 1.947 -8.886 -5.466 1.00 94.88 106 TRP A C 1
ATOM 805 O O . TRP A 1 106 ? 2.178 -7.937 -6.217 1.00 94.88 106 TRP A O 1
ATOM 815 N N . ARG A 1 107 ? 2.900 -9.556 -4.820 1.00 89.62 107 ARG A N 1
ATOM 816 C CA . ARG A 1 107 ? 4.332 -9.248 -4.836 1.00 89.62 107 ARG A CA 1
ATOM 817 C C . ARG A 1 107 ? 5.090 -10.461 -5.374 1.00 89.62 107 ARG A C 1
ATOM 819 O O . ARG A 1 107 ? 5.465 -11.331 -4.580 1.00 89.62 107 ARG A O 1
ATOM 826 N N . PRO A 1 108 ? 5.289 -10.554 -6.704 1.00 83.56 108 PRO A N 1
ATOM 827 C CA . PRO A 1 108 ? 5.946 -11.695 -7.344 1.00 83.56 108 PRO A CA 1
ATOM 828 C C . PRO A 1 108 ? 7.305 -12.032 -6.729 1.00 83.56 108 PRO A C 1
ATOM 830 O O . PRO A 1 108 ? 7.639 -13.195 -6.524 1.00 83.56 108 PRO A O 1
ATOM 833 N N . GLU A 1 109 ? 8.073 -11.010 -6.361 1.00 79.06 109 GLU A N 1
ATOM 834 C CA . GLU A 1 109 ? 9.399 -11.144 -5.767 1.00 79.06 109 GLU A CA 1
ATOM 835 C C . GLU A 1 109 ? 9.378 -11.770 -4.366 1.00 79.06 109 GLU A C 1
ATOM 837 O O . GLU A 1 109 ? 10.362 -12.374 -3.946 1.00 79.06 109 GLU A O 1
ATOM 842 N N . ARG A 1 110 ? 8.253 -11.664 -3.647 1.00 84.69 110 ARG A N 1
ATOM 843 C CA . ARG A 1 110 ? 8.068 -12.265 -2.317 1.00 84.69 110 ARG A CA 1
ATOM 844 C C . ARG A 1 110 ? 7.215 -13.526 -2.346 1.00 84.69 110 ARG A C 1
ATOM 846 O O . ARG A 1 110 ? 7.094 -14.189 -1.319 1.00 84.69 110 ARG A O 1
ATOM 853 N N . ARG A 1 111 ? 6.595 -13.843 -3.490 1.00 87.56 111 ARG A N 1
ATOM 854 C CA . ARG A 1 111 ? 5.576 -14.900 -3.616 1.00 87.56 111 ARG A CA 1
ATOM 855 C C . ARG A 1 111 ? 4.466 -14.766 -2.571 1.00 87.56 111 ARG A C 1
ATOM 857 O O . ARG A 1 111 ? 4.000 -15.759 -2.015 1.00 87.56 111 ARG A O 1
ATOM 864 N N . GLY A 1 112 ? 4.075 -13.527 -2.290 1.00 91.44 112 GLY A N 1
ATOM 865 C CA . GLY A 1 112 ? 3.118 -13.189 -1.244 1.00 91.44 112 GLY A CA 1
ATOM 866 C C . GLY A 1 112 ? 2.375 -11.899 -1.555 1.00 91.44 112 GLY A C 1
ATOM 867 O O . GLY A 1 112 ? 2.602 -11.268 -2.588 1.00 91.44 112 GLY A O 1
ATOM 868 N N . ALA A 1 113 ? 1.482 -11.501 -0.655 1.00 94.19 113 ALA A N 1
ATOM 869 C CA . ALA A 1 113 ? 0.718 -10.276 -0.798 1.00 94.19 113 ALA A CA 1
ATOM 870 C C . ALA A 1 113 ? 0.947 -9.356 0.396 1.00 94.19 113 ALA A C 1
ATOM 872 O O . ALA A 1 113 ? 1.041 -9.792 1.543 1.00 94.19 113 ALA A O 1
ATOM 873 N N . LEU A 1 114 ? 1.002 -8.063 0.107 1.00 91.94 114 LEU A N 1
ATOM 874 C CA . LEU A 1 114 ? 1.049 -7.006 1.109 1.00 91.94 114 LEU A CA 1
ATOM 875 C C . LEU A 1 114 ? -0.196 -6.145 0.973 1.00 91.94 114 LEU A C 1
ATOM 877 O O . LEU A 1 114 ? -0.803 -6.098 -0.097 1.00 91.94 114 LEU A O 1
ATOM 881 N N . LEU A 1 115 ? -0.569 -5.434 2.033 1.00 95.31 115 LEU A N 1
ATOM 882 C CA . LEU A 1 115 ? -1.502 -4.334 1.847 1.00 95.31 115 LEU A CA 1
ATOM 883 C C . LEU A 1 115 ? -0.833 -3.240 0.999 1.00 95.31 115 LEU A C 1
ATOM 885 O O . LEU A 1 115 ? 0.331 -2.901 1.205 1.00 95.31 115 LEU A O 1
ATOM 889 N N . SER A 1 116 ? -1.571 -2.705 0.035 1.00 95.12 116 SER A N 1
ATOM 890 C CA . SER A 1 116 ? -1.147 -1.567 -0.777 1.00 95.12 116 SER A CA 1
ATOM 891 C C . SER A 1 116 ? -1.161 -0.284 0.049 1.00 95.12 116 SER A C 1
ATOM 893 O O . SER A 1 116 ? -1.979 -0.139 0.962 1.00 95.12 116 SER A O 1
ATOM 895 N N . ASN A 1 117 ? -0.324 0.686 -0.321 1.00 94.81 117 ASN A N 1
ATOM 896 C CA . ASN A 1 117 ? -0.348 2.036 0.240 1.00 94.81 117 ASN A CA 1
ATOM 897 C C . ASN A 1 117 ? -1.559 2.828 -0.294 1.00 94.81 117 ASN A C 1
ATOM 899 O O . ASN A 1 117 ? -1.417 3.835 -0.983 1.00 94.81 117 ASN A O 1
ATOM 903 N N . ILE A 1 118 ? -2.779 2.370 -0.005 1.00 95.62 118 ILE A N 1
ATOM 904 C CA . ILE A 1 118 ? -4.018 2.950 -0.549 1.00 95.62 118 ILE A CA 1
ATOM 905 C C . ILE A 1 118 ? -4.164 4.442 -0.226 1.00 95.62 118 ILE A C 1
ATOM 907 O O . ILE A 1 118 ? -4.795 5.179 -0.977 1.00 95.62 118 ILE A O 1
ATOM 911 N N . PHE A 1 119 ? -3.566 4.912 0.872 1.00 95.62 119 PHE A N 1
ATOM 912 C CA . PHE A 1 119 ? -3.608 6.320 1.249 1.00 95.62 119 PHE A CA 1
ATOM 913 C C . PHE A 1 119 ? -2.673 7.203 0.431 1.00 95.62 119 PHE A C 1
ATOM 915 O O . PHE A 1 119 ? -2.917 8.406 0.371 1.00 95.62 119 PHE A O 1
ATOM 922 N N . GLU A 1 120 ? -1.669 6.631 -0.225 1.00 90.06 120 GLU A N 1
ATOM 923 C CA . GLU A 1 120 ? -0.892 7.326 -1.251 1.00 90.06 120 GLU A CA 1
ATOM 924 C C . GLU A 1 120 ? -1.719 7.439 -2.538 1.00 90.06 120 GLU A C 1
ATOM 926 O O . GLU A 1 120 ? -1.723 8.499 -3.150 1.00 90.06 120 GLU A O 1
ATOM 931 N N . TRP A 1 121 ? -2.536 6.434 -2.883 1.00 92.62 121 TRP A N 1
ATOM 932 C CA . TRP A 1 121 ? -3.416 6.516 -4.060 1.00 92.62 121 TRP A CA 1
ATOM 933 C C . TRP A 1 121 ? -4.419 7.665 -3.944 1.00 92.62 121 TRP A C 1
ATOM 935 O O . TRP A 1 121 ? -4.632 8.397 -4.906 1.00 92.62 121 TRP A O 1
ATOM 945 N N . PHE A 1 122 ? -5.007 7.879 -2.762 1.00 94.06 122 PHE A N 1
ATOM 946 C CA . PHE A 1 122 ? -5.861 9.048 -2.534 1.00 94.06 122 PHE A CA 1
ATOM 947 C C . PHE A 1 122 ? -5.103 10.370 -2.718 1.00 94.06 122 PHE A C 1
ATOM 949 O O . PHE A 1 122 ? -5.648 11.297 -3.310 1.00 94.06 122 PHE A O 1
ATOM 956 N N . GLN A 1 123 ? -3.854 10.463 -2.252 1.00 89.12 123 GLN A N 1
ATOM 957 C CA . GLN A 1 123 ? -3.036 11.671 -2.412 1.00 89.12 123 GLN A CA 1
ATOM 958 C C . GLN A 1 123 ? -2.681 11.927 -3.876 1.00 89.12 123 GLN A C 1
ATOM 960 O O . GLN A 1 123 ? -2.851 13.044 -4.353 1.00 89.12 123 GLN A O 1
ATOM 965 N N . GLU A 1 124 ? -2.254 10.890 -4.598 1.00 86.00 124 GLU A N 1
ATOM 966 C CA . GLU A 1 124 ? -1.951 10.954 -6.033 1.00 86.00 124 GLU A CA 1
ATOM 967 C C . GLU A 1 124 ? -3.175 11.388 -6.862 1.00 86.00 124 GLU A C 1
ATOM 969 O O . GLU A 1 124 ? -3.021 11.998 -7.916 1.00 86.00 124 GLU A O 1
ATOM 974 N N . ASN A 1 125 ? -4.391 11.130 -6.366 1.00 89.12 125 ASN A N 1
ATOM 975 C CA . ASN A 1 125 ? -5.653 11.509 -7.006 1.00 89.12 125 ASN A CA 1
ATOM 976 C C . ASN A 1 125 ? -6.305 12.772 -6.403 1.00 89.12 125 ASN A C 1
ATOM 978 O O . ASN A 1 125 ? -7.485 13.027 -6.652 1.00 89.12 125 ASN A O 1
ATOM 982 N N . ASN A 1 126 ? -5.569 13.561 -5.609 1.00 91.06 126 ASN A N 1
ATOM 983 C CA . ASN A 1 126 ? -6.048 14.794 -4.963 1.00 91.06 126 ASN A CA 1
ATOM 984 C C . ASN A 1 126 ? -7.325 14.613 -4.113 1.00 91.06 126 ASN A C 1
ATOM 986 O O . ASN A 1 126 ? -8.158 15.510 -4.018 1.00 91.06 126 ASN A O 1
ATOM 990 N N . GLN A 1 127 ? -7.483 13.457 -3.466 1.00 96.19 127 GLN A N 1
ATOM 991 C CA . GLN A 1 127 ? -8.663 13.103 -2.666 1.00 96.19 127 GLN A CA 1
ATOM 992 C C . GLN A 1 127 ? -8.505 13.408 -1.165 1.00 96.19 127 GLN A C 1
ATOM 994 O O . GLN A 1 127 ? -9.233 12.858 -0.340 1.00 96.19 127 GLN A O 1
ATOM 999 N N . ASP A 1 128 ? -7.559 14.263 -0.766 1.00 93.06 128 ASP A N 1
ATOM 1000 C CA . ASP A 1 128 ? -7.354 14.575 0.656 1.00 93.06 128 ASP A CA 1
ATOM 1001 C C . ASP A 1 128 ? -8.571 15.294 1.279 1.00 93.06 128 ASP A C 1
ATOM 1003 O O . ASP A 1 128 ? -8.923 15.001 2.421 1.00 93.06 128 ASP A O 1
ATOM 1007 N N . GLU A 1 129 ? -9.272 16.160 0.534 1.00 93.94 129 GLU A N 1
ATOM 1008 C CA . GLU A 1 129 ? -10.523 16.787 1.004 1.00 93.94 129 GLU A CA 1
ATOM 1009 C C . GLU A 1 129 ? -11.653 15.764 1.172 1.00 93.94 129 GLU A C 1
ATOM 1011 O O . GLU A 1 129 ? -12.385 15.793 2.164 1.00 93.94 129 GLU A O 1
ATOM 1016 N N . PHE A 1 130 ? -11.759 14.812 0.238 1.00 96.00 130 PHE A N 1
ATOM 1017 C CA . PHE A 1 130 ? -12.698 13.698 0.340 1.00 96.00 130 PHE A CA 1
ATOM 1018 C C . PHE A 1 130 ? -12.431 12.869 1.605 1.00 96.00 130 PHE A C 1
ATOM 1020 O O . PHE A 1 130 ? -13.360 12.593 2.361 1.00 96.00 130 PHE A O 1
ATOM 1027 N N 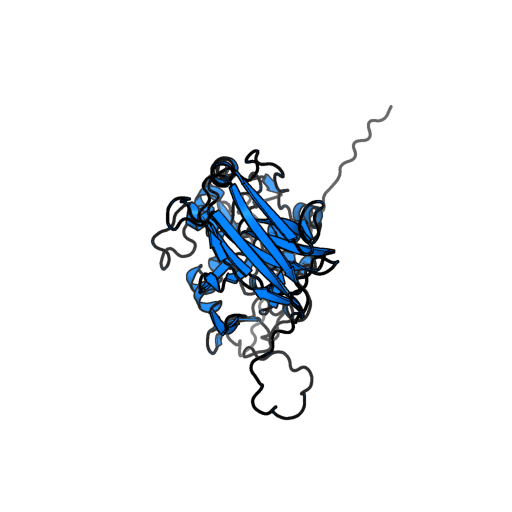. LEU A 1 131 ? -11.168 12.527 1.885 1.00 96.88 131 LEU A N 1
ATOM 1028 C CA . LEU A 1 131 ? -10.787 11.795 3.098 1.00 96.88 131 LEU A CA 1
ATOM 1029 C C . LEU A 1 131 ? -11.103 12.579 4.378 1.00 96.88 131 LEU A C 1
ATOM 1031 O O . LEU A 1 131 ? -11.644 12.006 5.326 1.00 96.88 131 LEU A O 1
ATOM 1035 N N . ALA A 1 132 ? -10.822 13.883 4.395 1.00 95.25 132 ALA A N 1
ATOM 1036 C CA . ALA A 1 132 ? -11.144 14.743 5.530 1.00 95.25 132 ALA A CA 1
ATOM 1037 C C . ALA A 1 132 ? -12.657 14.770 5.809 1.00 95.25 132 ALA A C 1
ATOM 1039 O O . ALA A 1 132 ? -13.071 14.692 6.967 1.00 95.25 132 ALA A O 1
ATOM 1040 N N . ALA A 1 133 ? -13.491 14.784 4.763 1.00 95.12 133 ALA A N 1
ATOM 1041 C CA . ALA A 1 133 ? -14.946 14.691 4.899 1.00 95.12 133 ALA A CA 1
ATOM 1042 C C . ALA A 1 133 ? -15.418 13.346 5.491 1.00 95.12 133 ALA A C 1
ATOM 1044 O O . ALA A 1 133 ? -16.462 13.301 6.140 1.00 95.12 133 ALA A O 1
ATOM 1045 N N . GLN A 1 134 ? -14.638 12.270 5.333 1.00 95.25 134 GLN A N 1
ATOM 1046 C CA . GLN A 1 134 ? -14.871 10.974 5.990 1.00 95.25 134 GLN A CA 1
ATOM 1047 C C . GLN A 1 134 ? -14.313 10.908 7.426 1.00 95.25 134 GLN A C 1
ATOM 1049 O O . GLN A 1 134 ? -14.353 9.853 8.059 1.00 95.25 134 GLN A O 1
ATOM 1054 N N . GLY A 1 135 ? -13.770 12.010 7.954 1.00 95.50 135 GLY A N 1
ATOM 1055 C CA . GLY A 1 135 ? -13.154 12.060 9.282 1.00 95.50 135 GLY A CA 1
ATOM 1056 C C . GLY A 1 135 ? -11.764 11.423 9.349 1.00 95.50 135 GLY A C 1
ATOM 1057 O O . GLY A 1 135 ? -11.287 11.123 10.443 1.00 95.50 135 GLY A O 1
ATOM 1058 N N . ILE A 1 136 ? -11.112 11.195 8.203 1.00 97.69 136 ILE A N 1
ATOM 1059 C CA . ILE A 1 136 ? -9.748 10.662 8.138 1.00 97.69 136 ILE A CA 1
ATOM 1060 C C . ILE A 1 136 ? -8.762 11.837 8.175 1.00 97.69 136 ILE A C 1
ATOM 1062 O O . ILE A 1 136 ? -8.814 12.689 7.286 1.00 97.69 136 ILE A O 1
ATOM 1066 N N . PRO A 1 137 ? -7.837 11.886 9.151 1.00 96.94 137 PRO A N 1
ATOM 1067 C CA . PRO A 1 137 ? -6.906 12.997 9.286 1.00 96.94 137 PRO A CA 1
ATOM 1068 C C . PRO A 1 137 ? -5.994 13.166 8.072 1.00 96.94 137 PRO A C 1
ATOM 1070 O O . PRO A 1 137 ? -5.600 12.198 7.402 1.00 96.94 137 PRO A O 1
ATOM 1073 N N . ALA A 1 138 ? -5.604 14.415 7.827 1.00 95.25 138 ALA A N 1
ATOM 1074 C CA . ALA A 1 138 ? -4.593 14.732 6.833 1.00 95.25 138 ALA A CA 1
ATOM 1075 C C . ALA A 1 138 ? -3.251 14.080 7.203 1.00 95.25 138 ALA A C 1
ATOM 1077 O O . ALA A 1 138 ? -2.899 13.933 8.376 1.00 95.25 138 ALA A O 1
ATOM 1078 N N . ALA A 1 139 ? -2.483 13.692 6.186 1.00 94.75 139 ALA A N 1
ATOM 1079 C CA . ALA A 1 139 ? -1.130 13.212 6.411 1.00 94.75 139 ALA A CA 1
ATOM 1080 C C . ALA A 1 139 ? -0.204 14.374 6.799 1.00 94.75 139 ALA A C 1
ATOM 1082 O O . ALA A 1 139 ? -0.224 15.435 6.170 1.00 94.75 139 ALA A O 1
ATOM 1083 N N . ILE A 1 140 ? 0.660 14.144 7.783 1.00 94.56 140 ILE A N 1
ATOM 1084 C CA . ILE A 1 140 ? 1.794 15.015 8.081 1.00 94.56 140 ILE A CA 1
ATOM 1085 C C . ILE A 1 140 ? 2.779 14.879 6.913 1.00 94.56 140 ILE A C 1
ATOM 1087 O O . ILE A 1 140 ? 3.290 13.793 6.646 1.00 94.56 140 ILE A O 1
ATOM 1091 N N . ARG A 1 141 ? 2.985 15.977 6.175 1.00 86.94 141 ARG A N 1
ATOM 1092 C CA . ARG A 1 141 ? 3.735 15.983 4.906 1.00 86.94 141 ARG A CA 1
ATOM 1093 C C . ARG A 1 141 ? 5.233 15.774 5.093 1.00 86.94 141 ARG A C 1
ATOM 1095 O O . ARG A 1 141 ? 5.843 15.069 4.298 1.00 86.94 141 ARG A O 1
ATOM 1102 N N . ASP A 1 142 ? 5.793 16.384 6.129 1.00 89.56 142 ASP A N 1
ATOM 1103 C CA . ASP A 1 142 ? 7.210 16.301 6.455 1.00 89.56 142 ASP A CA 1
ATOM 1104 C C . ASP A 1 142 ? 7.371 15.752 7.872 1.00 89.56 142 ASP A C 1
ATOM 1106 O O . ASP A 1 142 ? 6.869 16.318 8.844 1.00 89.56 142 ASP A O 1
ATOM 1110 N N . ASP A 1 143 ? 8.042 14.611 7.972 1.00 89.75 143 ASP A N 1
ATOM 1111 C CA . ASP A 1 143 ? 8.384 13.961 9.232 1.00 89.75 143 ASP A CA 1
ATOM 1112 C C . ASP A 1 143 ? 9.800 14.317 9.711 1.00 89.75 143 ASP A C 1
ATOM 1114 O O . ASP A 1 143 ? 10.279 13.744 10.687 1.00 89.75 143 ASP A O 1
ATOM 1118 N N . GLY A 1 144 ? 10.494 15.223 9.017 1.00 89.50 144 GLY A N 1
ATOM 1119 C CA . GLY A 1 144 ? 11.873 15.602 9.304 1.00 89.50 144 GLY A CA 1
ATOM 1120 C C . GLY A 1 144 ? 12.887 14.489 9.029 1.00 89.50 144 GLY A C 1
ATOM 1121 O O . GLY A 1 144 ? 14.066 14.650 9.338 1.00 89.50 144 GLY A O 1
ATOM 1122 N N . SER A 1 145 ? 12.472 13.356 8.446 1.00 86.50 145 SER A N 1
ATOM 1123 C CA . SER A 1 145 ? 13.367 12.223 8.192 1.00 86.50 145 SER A CA 1
ATOM 1124 C C . SER A 1 145 ? 14.279 12.439 6.991 1.00 86.50 145 SER A C 1
ATOM 1126 O O . SER A 1 145 ? 15.281 11.737 6.848 1.00 86.50 145 SER A O 1
ATOM 1128 N N . SER A 1 146 ? 13.927 13.375 6.100 1.00 83.56 146 SER A N 1
ATOM 1129 C CA . SER A 1 146 ? 14.600 13.574 4.809 1.00 83.56 146 SER A CA 1
ATOM 1130 C C . SER A 1 146 ? 14.751 12.264 4.014 1.00 83.56 146 SER A C 1
ATOM 1132 O O . SER A 1 146 ? 15.768 12.025 3.365 1.00 83.56 146 SER A O 1
ATOM 1134 N N . GLY A 1 147 ? 13.763 11.365 4.117 1.00 77.44 147 GLY A N 1
ATOM 1135 C CA . GLY A 1 147 ? 13.770 10.054 3.461 1.00 77.44 147 GLY A CA 1
ATOM 1136 C C . GLY A 1 147 ? 14.598 8.974 4.170 1.00 77.44 147 GLY A C 1
ATOM 1137 O O . GLY A 1 147 ? 14.680 7.850 3.673 1.00 77.44 147 GLY A O 1
ATOM 1138 N N . ASN A 1 148 ? 15.201 9.261 5.329 1.00 82.19 148 ASN A N 1
ATOM 1139 C CA . ASN A 1 148 ? 15.871 8.247 6.137 1.00 82.19 148 ASN A CA 1
ATOM 1140 C C . ASN A 1 148 ? 14.835 7.333 6.806 1.00 82.19 148 ASN A C 1
ATOM 1142 O O . ASN A 1 148 ? 14.132 7.747 7.724 1.00 82.19 148 ASN A O 1
ATOM 1146 N N . TYR A 1 149 ? 14.792 6.067 6.386 1.00 81.62 149 TYR A N 1
ATOM 1147 C CA . TYR A 1 149 ? 13.816 5.096 6.878 1.00 81.62 149 TYR A CA 1
ATOM 1148 C C . TYR A 1 149 ? 13.854 4.895 8.399 1.00 81.62 149 TYR A C 1
ATOM 1150 O O . TYR A 1 149 ? 12.811 4.928 9.041 1.00 81.62 149 TYR A O 1
ATOM 1158 N N . GLN A 1 150 ? 15.034 4.716 8.996 1.00 86.06 150 GLN A N 1
ATOM 1159 C CA . GLN A 1 150 ? 15.152 4.460 10.437 1.00 86.06 150 GLN A CA 1
ATOM 1160 C C . GLN A 1 150 ? 14.664 5.662 11.251 1.00 86.06 150 GLN A C 1
ATOM 1162 O O . GLN A 1 150 ? 13.946 5.497 12.238 1.00 86.06 150 GLN A O 1
ATOM 1167 N N . LEU A 1 151 ? 14.992 6.873 10.793 1.00 87.06 151 LEU A N 1
ATOM 1168 C CA . LEU A 1 151 ? 14.500 8.103 11.403 1.00 87.06 151 LEU A CA 1
ATOM 1169 C C . LEU A 1 151 ? 12.988 8.266 11.194 1.00 87.06 151 LEU A C 1
ATOM 1171 O O . LEU A 1 151 ? 12.283 8.617 12.135 1.00 87.06 151 LEU A O 1
ATOM 1175 N N . ALA A 1 152 ? 12.466 7.946 10.006 1.00 90.81 152 ALA A N 1
ATOM 1176 C CA . ALA A 1 152 ? 11.030 7.960 9.732 1.00 90.81 152 ALA A CA 1
ATOM 1177 C C . ALA A 1 152 ? 10.273 6.980 10.642 1.00 90.81 152 ALA A C 1
ATOM 1179 O O . ALA A 1 152 ? 9.250 7.346 11.216 1.00 90.81 152 ALA A O 1
ATOM 1180 N N . VAL A 1 153 ? 10.790 5.761 10.842 1.00 92.56 153 VAL A N 1
ATOM 1181 C CA . VAL A 1 153 ? 10.235 4.790 11.799 1.00 92.56 153 VAL A CA 1
ATOM 1182 C C . VAL A 1 153 ? 10.216 5.396 13.200 1.00 92.56 153 VAL A C 1
ATOM 1184 O O . VAL A 1 153 ? 9.164 5.414 13.837 1.00 92.56 153 VAL A O 1
ATOM 1187 N N . GLN A 1 154 ? 11.339 5.938 13.675 1.00 93.75 154 GLN A N 1
ATOM 1188 C CA . GLN A 1 154 ? 11.432 6.533 15.009 1.00 93.75 154 GLN A CA 1
ATOM 1189 C C . GLN A 1 154 ? 10.441 7.693 15.199 1.00 93.75 154 GLN A C 1
ATOM 1191 O O . GLN A 1 154 ? 9.691 7.712 16.174 1.00 93.75 154 GLN A O 1
ATOM 1196 N N . VAL A 1 155 ? 10.400 8.644 14.264 1.00 96.12 155 VAL A N 1
ATOM 1197 C CA . VAL A 1 155 ? 9.536 9.827 14.363 1.00 96.12 155 VAL A CA 1
ATOM 1198 C C . VAL A 1 155 ? 8.064 9.440 14.261 1.00 96.12 155 VAL A C 1
ATOM 1200 O O . VAL A 1 155 ? 7.263 9.825 15.116 1.00 96.12 155 VAL A O 1
ATOM 1203 N N . ARG A 1 156 ? 7.695 8.659 13.240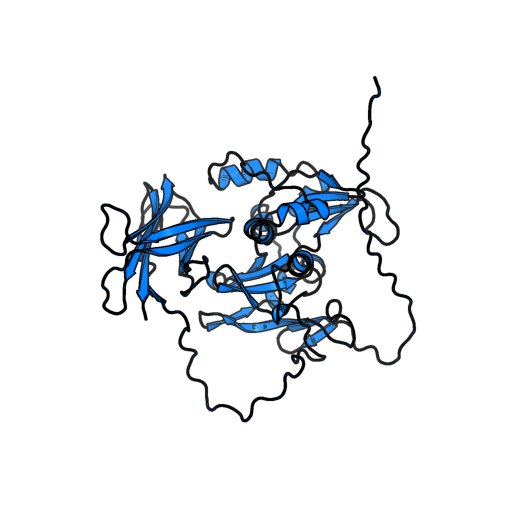 1.00 97.12 156 ARG A N 1
ATOM 1204 C CA . ARG A 1 156 ? 6.291 8.339 12.956 1.00 97.12 156 ARG A CA 1
ATOM 1205 C C . ARG A 1 156 ? 5.701 7.391 13.981 1.00 97.12 156 ARG A C 1
ATOM 1207 O O . ARG A 1 156 ? 4.537 7.542 14.340 1.00 97.12 156 ARG A O 1
ATOM 1214 N N . THR A 1 157 ? 6.484 6.459 14.525 1.00 96.06 157 THR A N 1
ATOM 1215 C CA . THR A 1 157 ? 6.002 5.645 15.653 1.00 96.06 157 THR A CA 1
ATOM 1216 C C . THR A 1 157 ? 5.715 6.499 16.890 1.00 96.06 157 THR A C 1
ATOM 1218 O O . THR A 1 157 ? 4.751 6.219 17.603 1.00 96.06 157 THR A O 1
ATOM 1221 N N . GLY A 1 158 ? 6.447 7.604 17.080 1.00 97.06 158 GLY A N 1
ATOM 1222 C CA . GLY A 1 158 ? 6.152 8.628 18.085 1.00 97.06 158 GLY A CA 1
ATOM 1223 C C . GLY A 1 158 ? 4.826 9.376 17.876 1.00 97.06 158 GLY A C 1
ATOM 1224 O O . GLY A 1 158 ? 4.335 10.012 18.807 1.00 97.06 158 GLY A O 1
ATOM 1225 N N . TRP A 1 159 ? 4.199 9.293 16.697 1.00 98.12 159 TRP A N 1
ATOM 1226 C CA . TRP A 1 159 ? 2.880 9.892 16.451 1.00 98.12 159 TRP A CA 1
ATOM 1227 C C . TRP A 1 159 ? 1.725 9.053 16.999 1.00 98.12 159 TRP A C 1
ATOM 1229 O O . TRP A 1 159 ? 0.624 9.578 17.138 1.00 98.12 159 TRP A O 1
ATOM 1239 N N . MET A 1 160 ? 1.939 7.774 17.329 1.00 97.88 160 MET A N 1
ATOM 1240 C CA . MET A 1 160 ? 0.923 6.894 17.925 1.00 97.88 160 MET A CA 1
ATOM 1241 C C . MET A 1 160 ? 0.724 7.196 19.418 1.00 97.88 160 MET A C 1
ATOM 1243 O O . MET A 1 160 ? 1.062 6.392 20.283 1.00 97.88 160 MET A O 1
ATOM 1247 N N . THR A 1 161 ? 0.168 8.369 19.720 1.00 98.38 161 THR A N 1
ATOM 1248 C CA . THR A 1 161 ? -0.044 8.861 21.092 1.00 98.38 161 THR A CA 1
ATOM 1249 C C . THR A 1 161 ? -1.273 8.269 21.787 1.00 98.38 161 THR A C 1
ATOM 1251 O O . THR A 1 161 ? -1.463 8.485 22.979 1.00 98.38 161 THR A O 1
ATOM 1254 N N . ASN A 1 162 ? -2.119 7.525 21.067 1.00 98.50 162 ASN A N 1
ATOM 1255 C CA . ASN A 1 162 ? -3.255 6.808 21.641 1.00 98.50 162 ASN A CA 1
ATOM 1256 C C . ASN A 1 162 ? -2.880 5.342 21.907 1.00 98.50 162 ASN A C 1
ATOM 1258 O O . ASN A 1 162 ? -2.664 4.574 20.966 1.00 98.50 162 ASN A O 1
ATOM 1262 N N . ASP A 1 163 ? -2.856 4.940 23.180 1.00 98.19 163 ASP A N 1
ATOM 1263 C CA . ASP A 1 163 ? -2.405 3.604 23.594 1.00 98.19 163 ASP A CA 1
ATOM 1264 C C . ASP A 1 163 ? -3.246 2.460 23.023 1.00 98.19 163 ASP A C 1
ATOM 1266 O O . ASP A 1 163 ? -2.716 1.391 22.720 1.00 98.19 163 ASP A O 1
ATOM 1270 N N . THR A 1 164 ? -4.555 2.658 22.857 1.00 98.38 164 THR A N 1
ATOM 1271 C CA . THR A 1 164 ? -5.453 1.611 22.353 1.00 98.38 164 THR A CA 1
ATOM 1272 C C . THR A 1 164 ? -5.223 1.364 20.864 1.00 98.38 164 THR A C 1
ATOM 1274 O O . THR A 1 164 ? -5.090 0.209 20.456 1.00 98.38 164 THR A O 1
ATOM 1277 N N . ILE A 1 165 ? -5.084 2.427 20.063 1.00 98.50 165 ILE A N 1
ATOM 1278 C CA . ILE A 1 165 ? -4.703 2.315 18.646 1.00 98.50 165 ILE A CA 1
ATOM 1279 C C . ILE A 1 165 ? -3.300 1.710 18.521 1.00 98.50 165 ILE A C 1
ATOM 1281 O O . ILE A 1 165 ? -3.111 0.772 17.748 1.00 98.50 165 ILE A O 1
ATOM 1285 N N . ARG A 1 166 ? -2.330 2.179 19.319 1.00 98.50 166 ARG A N 1
ATOM 1286 C CA . ARG A 1 166 ? -0.959 1.648 19.314 1.00 98.50 166 ARG A CA 1
ATOM 1287 C C . ARG A 1 166 ? -0.925 0.153 19.634 1.00 98.50 166 ARG A C 1
ATOM 1289 O O . ARG A 1 166 ? -0.247 -0.607 18.948 1.00 98.50 166 ARG A O 1
ATOM 1296 N N . ARG A 1 167 ? -1.667 -0.289 20.654 1.00 98.06 167 ARG A N 1
ATOM 1297 C CA . ARG A 1 167 ? -1.754 -1.706 21.039 1.00 98.06 167 ARG A CA 1
ATOM 1298 C C . ARG A 1 167 ? -2.396 -2.550 19.941 1.00 98.06 167 ARG A C 1
ATOM 1300 O O . ARG A 1 167 ? -1.922 -3.650 19.689 1.00 98.06 167 ARG A O 1
ATOM 1307 N N . HIS A 1 168 ? -3.435 -2.035 19.281 1.00 97.69 168 HIS A N 1
ATOM 1308 C CA . HIS A 1 168 ? -4.065 -2.717 18.150 1.00 97.69 168 HIS A CA 1
ATOM 1309 C C . HIS A 1 168 ? -3.105 -2.846 16.958 1.00 97.69 168 HIS A C 1
ATOM 1311 O O . HIS A 1 168 ? -2.934 -3.943 16.435 1.00 97.69 168 HIS A O 1
ATOM 1317 N N . PHE A 1 169 ? -2.407 -1.766 16.591 1.00 97.62 169 PHE A N 1
ATOM 1318 C CA . PHE A 1 169 ? -1.378 -1.776 15.545 1.00 97.62 169 PHE A CA 1
ATOM 1319 C C . PHE A 1 169 ? -0.291 -2.829 15.819 1.00 97.62 169 PHE A C 1
ATOM 1321 O O . PHE A 1 169 ? 0.086 -3.584 14.928 1.00 97.62 169 PHE A O 1
ATOM 1328 N N . LEU A 1 170 ? 0.174 -2.930 17.068 1.00 97.06 170 LEU A N 1
ATOM 1329 C CA . LEU A 1 170 ? 1.196 -3.896 17.487 1.00 97.06 170 LEU A CA 1
ATOM 1330 C C . LEU A 1 170 ? 0.655 -5.312 17.743 1.00 97.06 170 LEU A C 1
ATOM 1332 O O . LEU A 1 170 ? 1.433 -6.192 18.104 1.00 97.06 170 LEU A O 1
ATOM 1336 N N . SER A 1 171 ? -0.643 -5.564 17.565 1.00 96.12 171 SER A N 1
ATOM 1337 C CA . SER A 1 171 ? -1.224 -6.896 17.742 1.00 96.12 171 SER A CA 1
ATOM 1338 C C . SER A 1 171 ? -1.182 -7.701 16.444 1.00 96.12 171 SER A C 1
ATOM 1340 O O . SER A 1 171 ? -1.445 -7.173 15.363 1.00 96.12 171 SER A O 1
ATOM 1342 N N . SER A 1 172 ? -0.847 -8.991 16.552 1.00 96.31 172 SER A N 1
ATOM 1343 C CA . SER A 1 172 ? -0.868 -9.892 15.399 1.00 96.31 172 SER A CA 1
ATOM 1344 C C . SER A 1 172 ? -2.302 -10.018 14.879 1.00 96.31 172 SER A C 1
ATOM 1346 O O . SER A 1 172 ? -3.184 -10.398 15.656 1.00 96.31 172 SER A O 1
ATOM 1348 N N . PRO A 1 173 ? -2.557 -9.772 13.582 1.00 94.81 173 PRO A N 1
ATOM 1349 C CA . PRO A 1 173 ? -3.897 -9.900 13.008 1.00 94.81 173 PRO A CA 1
ATOM 1350 C C . PRO A 1 173 ? -4.367 -11.362 12.969 1.00 94.81 173 PRO A C 1
ATOM 1352 O O . PRO A 1 173 ? -5.551 -11.643 12.801 1.00 94.81 173 PRO A O 1
ATOM 1355 N N . ASN A 1 174 ? -3.434 -12.310 13.107 1.00 95.81 174 ASN A N 1
ATOM 1356 C CA . ASN A 1 174 ? -3.711 -13.734 13.143 1.00 95.81 174 ASN A CA 1
ATOM 1357 C C . ASN A 1 174 ? -2.655 -14.458 13.986 1.00 95.81 174 ASN A C 1
ATOM 1359 O O . ASN A 1 174 ? -1.768 -15.128 13.457 1.00 95.81 174 ASN A O 1
ATOM 1363 N N . ALA A 1 175 ? -2.749 -14.329 15.311 1.00 94.56 175 ALA A N 1
ATOM 1364 C CA . ALA A 1 175 ? -1.794 -14.928 16.249 1.00 94.56 175 ALA A CA 1
ATOM 1365 C C . ALA A 1 175 ? -1.705 -16.467 16.155 1.00 94.56 175 ALA A C 1
ATOM 1367 O O . ALA A 1 175 ? -0.693 -17.050 16.536 1.00 94.56 175 ALA A O 1
ATOM 1368 N N . ALA A 1 176 ? -2.736 -17.131 15.616 1.00 93.81 176 ALA A N 1
ATOM 1369 C CA . ALA A 1 176 ? -2.727 -18.577 15.404 1.00 93.81 176 ALA A CA 1
ATOM 1370 C C . ALA A 1 176 ? -1.748 -19.007 14.295 1.00 93.81 176 ALA A C 1
ATOM 1372 O O . ALA A 1 176 ? -1.183 -20.100 14.356 1.00 93.81 176 ALA A O 1
ATOM 1373 N N . VAL A 1 177 ? -1.537 -18.148 13.292 1.00 93.94 177 VAL A N 1
ATOM 1374 C CA . VAL A 1 177 ? -0.670 -18.417 12.134 1.00 93.94 177 VAL A CA 1
ATOM 1375 C C . VAL A 1 177 ? 0.652 -17.656 12.241 1.00 93.94 177 VAL A C 1
ATOM 1377 O O . VAL A 1 177 ? 1.713 -18.203 11.947 1.00 93.94 177 VAL A O 1
ATOM 1380 N N . ILE A 1 178 ? 0.609 -16.403 12.690 1.00 92.38 178 ILE A N 1
ATOM 1381 C CA . ILE A 1 178 ? 1.757 -15.500 12.735 1.00 92.38 178 ILE A CA 1
ATOM 1382 C C . ILE A 1 178 ? 2.265 -15.416 14.174 1.00 92.38 178 ILE A C 1
ATOM 1384 O O . ILE A 1 178 ? 1.789 -14.609 14.974 1.00 92.38 178 ILE A O 1
ATOM 1388 N N . ARG A 1 179 ? 3.238 -16.278 14.491 1.00 89.00 179 ARG A N 1
ATOM 1389 C CA . ARG A 1 179 ? 3.814 -16.409 15.841 1.00 89.00 179 ARG A CA 1
ATOM 1390 C C . ARG A 1 179 ? 4.854 -15.336 16.171 1.00 89.00 179 ARG A C 1
ATOM 1392 O O . ARG A 1 179 ? 4.932 -14.901 17.312 1.00 89.00 179 ARG A O 1
ATOM 1399 N N . ASN A 1 180 ? 5.620 -14.892 15.176 1.00 89.50 180 ASN A N 1
ATOM 1400 C CA . ASN A 1 180 ? 6.686 -13.903 15.346 1.00 89.50 180 ASN A CA 1
ATOM 1401 C C . ASN A 1 180 ? 6.196 -12.534 14.868 1.00 89.50 180 ASN A C 1
ATOM 1403 O O . ASN A 1 180 ? 6.481 -12.122 13.746 1.00 89.50 180 ASN A O 1
ATOM 1407 N N . TRP A 1 181 ? 5.405 -11.862 15.703 1.00 93.81 181 TRP A N 1
ATOM 1408 C CA . TRP A 1 181 ? 4.887 -10.531 15.402 1.00 93.81 181 TRP A CA 1
ATOM 1409 C C . TRP A 1 181 ? 5.737 -9.453 16.073 1.00 93.81 181 TRP A C 1
ATOM 1411 O O . TRP A 1 181 ? 5.931 -9.471 17.287 1.00 93.81 181 TRP A O 1
ATOM 1421 N N . THR A 1 182 ? 6.248 -8.518 15.277 1.00 94.31 182 THR A N 1
ATOM 1422 C CA . THR A 1 182 ? 7.115 -7.420 15.719 1.00 94.31 182 THR A CA 1
ATOM 1423 C C . THR A 1 182 ? 6.556 -6.080 15.248 1.00 94.31 182 THR A C 1
ATOM 1425 O O . THR A 1 182 ? 5.633 -6.026 14.434 1.00 94.31 182 THR A O 1
ATOM 1428 N N . GLN A 1 183 ? 7.140 -4.977 15.724 1.00 94.56 183 GLN A N 1
ATOM 1429 C CA . GLN A 1 183 ? 6.823 -3.650 15.194 1.00 94.56 183 GLN A CA 1
ATOM 1430 C C . GLN A 1 183 ? 7.077 -3.568 13.681 1.00 94.56 183 GLN A C 1
ATOM 1432 O O . GLN A 1 183 ? 6.261 -2.995 12.968 1.00 94.56 183 GLN A O 1
ATOM 1437 N N . ASP A 1 184 ? 8.155 -4.177 13.182 1.00 91.75 184 ASP A N 1
ATOM 1438 C CA . ASP A 1 184 ? 8.456 -4.188 11.748 1.00 91.75 184 ASP A CA 1
ATOM 1439 C C . ASP A 1 184 ? 7.405 -4.967 10.953 1.00 91.75 184 ASP A C 1
ATOM 1441 O O . ASP A 1 184 ? 6.985 -4.505 9.897 1.00 91.75 184 ASP A O 1
ATOM 1445 N N . ALA A 1 185 ? 6.899 -6.086 11.485 1.00 93.25 185 ALA A N 1
ATOM 1446 C CA . ALA A 1 185 ? 5.799 -6.826 10.862 1.00 93.25 185 ALA A CA 1
ATOM 1447 C C . ALA A 1 185 ? 4.493 -6.008 10.834 1.00 93.25 185 ALA A C 1
ATOM 1449 O O . ALA A 1 185 ? 3.750 -6.045 9.853 1.00 93.25 185 ALA A O 1
ATOM 1450 N N . ALA A 1 186 ? 4.226 -5.224 11.885 1.00 96.00 186 ALA A N 1
ATOM 1451 C CA . ALA A 1 186 ? 3.090 -4.306 11.919 1.00 96.00 186 ALA A CA 1
ATOM 1452 C C . ALA A 1 186 ? 3.237 -3.161 10.906 1.00 96.00 186 ALA A C 1
ATOM 1454 O O . ALA A 1 186 ? 2.277 -2.838 10.208 1.00 96.00 186 ALA A O 1
ATOM 1455 N N . ILE A 1 187 ? 4.438 -2.588 10.773 1.00 95.38 187 ILE A N 1
ATOM 1456 C CA . ILE A 1 187 ? 4.753 -1.581 9.749 1.00 95.38 187 ILE A CA 1
ATOM 1457 C C . ILE A 1 187 ? 4.636 -2.190 8.348 1.00 95.38 187 ILE A C 1
ATOM 1459 O O . ILE A 1 187 ? 4.092 -1.555 7.451 1.00 95.38 187 ILE A O 1
ATOM 1463 N N . GLU A 1 188 ? 5.085 -3.426 8.146 1.00 91.69 188 GLU A N 1
ATOM 1464 C CA . GLU A 1 188 ? 4.924 -4.128 6.874 1.00 91.69 188 GLU A CA 1
ATOM 1465 C C . GLU A 1 188 ? 3.447 -4.368 6.545 1.00 91.69 188 GLU A C 1
ATOM 1467 O O . GLU A 1 188 ? 3.051 -4.245 5.391 1.00 91.69 188 GLU A O 1
ATOM 1472 N N . LEU A 1 189 ? 2.590 -4.662 7.521 1.00 93.75 189 LEU A N 1
ATOM 1473 C CA . LEU A 1 189 ? 1.171 -4.844 7.236 1.00 93.75 189 LEU A CA 1
ATOM 1474 C C . LEU A 1 189 ? 0.438 -3.513 7.039 1.00 93.75 189 LEU A C 1
ATOM 1476 O O . LEU A 1 189 ? -0.209 -3.310 6.019 1.00 93.75 189 LEU A O 1
ATOM 1480 N N . TYR A 1 190 ? 0.515 -2.606 8.006 1.00 96.38 190 TYR A N 1
ATOM 1481 C CA . TYR A 1 190 ? -0.338 -1.416 8.075 1.00 96.38 190 TYR A CA 1
ATOM 1482 C C . TYR A 1 190 ? 0.325 -0.151 7.511 1.00 96.38 190 TYR A C 1
ATOM 1484 O O . TYR A 1 190 ? -0.355 0.839 7.223 1.00 96.38 190 TYR A O 1
ATOM 1492 N N . GLY A 1 191 ? 1.639 -0.189 7.300 1.00 95.75 191 GLY A N 1
ATOM 1493 C CA . GLY A 1 191 ? 2.443 0.963 6.917 1.00 95.75 191 GLY A CA 1
ATOM 1494 C C . GLY A 1 191 ? 2.837 1.831 8.109 1.00 95.75 191 GLY A C 1
ATOM 1495 O O . GLY A 1 191 ? 2.388 1.631 9.240 1.00 95.75 191 GLY A O 1
ATOM 1496 N N . LEU A 1 192 ? 3.676 2.835 7.853 1.00 96.44 192 LEU A N 1
ATOM 1497 C CA . LEU A 1 192 ? 4.025 3.822 8.871 1.00 96.44 192 LEU A CA 1
ATOM 1498 C C . LEU A 1 192 ? 2.816 4.716 9.199 1.00 96.44 192 LEU A C 1
ATOM 1500 O O . LEU A 1 192 ? 2.008 5.005 8.308 1.00 96.44 192 LEU A O 1
ATOM 1504 N N . PRO A 1 193 ? 2.699 5.209 10.447 1.00 97.94 193 PRO A N 1
ATOM 1505 C CA . PRO A 1 193 ? 1.754 6.270 10.781 1.00 97.94 193 PRO A CA 1
ATOM 1506 C C . PRO A 1 193 ? 1.940 7.474 9.853 1.00 97.94 193 PRO A C 1
ATOM 1508 O O . PRO A 1 193 ? 3.059 7.926 9.632 1.00 97.94 193 PRO A O 1
ATOM 1511 N N . MET A 1 194 ? 0.847 7.993 9.305 1.00 97.25 194 MET A N 1
ATOM 1512 C CA . MET A 1 194 ? 0.840 9.200 8.471 1.00 97.25 194 MET A CA 1
ATOM 1513 C C . MET A 1 194 ? 0.269 10.407 9.214 1.00 97.25 194 MET A C 1
ATOM 1515 O O . MET A 1 194 ? 0.476 11.532 8.779 1.00 97.25 194 MET A O 1
ATOM 1519 N N . SER A 1 195 ? -0.451 10.192 10.315 1.00 98.06 195 SER A N 1
ATOM 1520 C CA . SER A 1 195 ? -1.040 11.251 11.134 1.00 98.06 195 SER A CA 1
ATOM 1521 C C . SER A 1 195 ? -0.869 10.957 12.624 1.00 98.06 195 SER A C 1
ATOM 1523 O O . SER A 1 195 ? -0.538 9.836 13.029 1.00 98.06 195 SER A O 1
ATOM 1525 N N . ARG A 1 196 ? -1.160 11.962 13.455 1.00 98.44 196 ARG A N 1
ATOM 1526 C CA . ARG A 1 196 ? -1.508 11.735 14.863 1.00 98.44 196 ARG A CA 1
ATOM 1527 C C . ARG A 1 196 ? -2.969 11.256 14.965 1.00 98.44 196 ARG A C 1
ATOM 1529 O O . ARG A 1 196 ? -3.729 11.445 14.012 1.00 98.44 196 ARG A O 1
ATOM 1536 N N . PRO A 1 197 ? -3.367 10.614 16.077 1.00 98.44 197 PRO A N 1
ATOM 1537 C CA . PRO A 1 197 ? -4.767 10.342 16.365 1.00 98.44 197 PRO A CA 1
ATOM 1538 C C . PRO A 1 197 ? -5.553 11.647 16.528 1.00 98.44 197 PRO A C 1
ATOM 1540 O O . PRO A 1 197 ? -5.157 12.505 17.318 1.00 98.44 197 PRO A O 1
ATOM 1543 N N . GLU A 1 198 ? -6.683 11.777 15.839 1.00 98.31 198 GLU A N 1
ATOM 1544 C CA . GLU A 1 198 ? -7.575 12.937 15.942 1.00 98.31 198 GLU A CA 1
ATOM 1545 C C . GLU A 1 198 ? -9.017 12.493 16.179 1.00 98.31 198 GLU A C 1
ATOM 1547 O O . GLU A 1 198 ? -9.452 11.449 15.690 1.00 98.31 198 GLU A O 1
ATOM 1552 N N . ARG A 1 199 ? -9.774 13.276 16.952 1.00 97.31 199 ARG A N 1
ATOM 1553 C CA . ARG A 1 199 ? -11.189 12.986 17.202 1.00 97.31 199 ARG A CA 1
ATOM 1554 C C . ARG A 1 199 ? -12.033 13.444 16.016 1.00 97.31 199 ARG A C 1
ATOM 1556 O O . ARG A 1 199 ? -12.002 14.615 15.655 1.00 97.31 199 ARG A O 1
ATOM 1563 N N . ALA A 1 200 ? -12.843 12.538 15.488 1.00 94.31 200 ALA A N 1
ATOM 1564 C CA . ALA A 1 200 ? -13.810 12.786 14.431 1.00 94.31 200 ALA A CA 1
ATOM 1565 C C . ALA A 1 200 ? -15.168 12.217 14.871 1.00 94.31 200 ALA A C 1
ATOM 1567 O O . ALA A 1 200 ? -15.415 11.017 14.816 1.00 94.31 200 ALA A O 1
ATOM 1568 N N . GLY A 1 201 ? -16.051 13.077 15.387 1.00 92.94 201 GLY A N 1
ATOM 1569 C CA . GLY A 1 201 ? -17.350 12.640 15.911 1.00 92.94 201 GLY A CA 1
ATOM 1570 C C . GLY A 1 201 ? -17.214 11.611 17.055 1.00 92.94 201 GLY A C 1
ATOM 1571 O O . GLY A 1 201 ? -16.507 11.907 18.023 1.00 92.94 201 GLY A O 1
ATOM 1572 N N . PRO A 1 202 ? -17.872 10.431 16.974 1.00 94.19 202 PRO A N 1
ATOM 1573 C CA . PRO A 1 202 ? -17.888 9.431 18.047 1.00 94.19 202 PRO A CA 1
ATOM 1574 C C . PRO A 1 202 ? -16.625 8.558 18.135 1.00 94.19 202 PRO A C 1
ATOM 1576 O O . PRO A 1 202 ? -16.590 7.575 18.882 1.00 94.19 202 PRO A O 1
ATOM 1579 N N . PHE A 1 203 ? -15.586 8.886 17.366 1.00 96.31 203 PHE A N 1
ATOM 1580 C CA . PHE A 1 203 ? -14.380 8.080 17.253 1.00 96.31 203 PHE A CA 1
ATOM 1581 C C . PHE A 1 203 ? -13.093 8.910 17.204 1.00 96.31 203 PHE A C 1
ATOM 1583 O O . PHE A 1 203 ? -13.098 10.106 16.918 1.00 96.31 203 PHE A O 1
ATOM 1590 N N . VAL A 1 204 ? -11.971 8.251 17.489 1.00 98.56 204 VAL A N 1
ATOM 1591 C CA . VAL A 1 204 ? -10.613 8.752 17.250 1.00 98.56 204 VAL A CA 1
ATOM 1592 C C . VAL A 1 204 ? -10.030 7.999 16.059 1.00 98.56 204 VAL A C 1
ATOM 1594 O O . VAL A 1 204 ? -10.025 6.769 16.064 1.00 98.56 204 VAL A O 1
ATOM 1597 N N . VAL A 1 205 ? -9.538 8.716 15.050 1.00 98.62 205 VAL A N 1
ATOM 1598 C CA . VAL A 1 205 ? -8.945 8.134 13.839 1.00 98.62 205 VAL A CA 1
ATOM 1599 C C . VAL A 1 205 ? -7.449 8.377 13.805 1.00 98.62 205 VAL A C 1
ATOM 1601 O O . VAL A 1 205 ? -6.992 9.478 14.096 1.00 98.62 205 VAL A O 1
ATOM 1604 N N . GLN A 1 206 ? -6.687 7.372 13.380 1.00 98.75 206 GLN A N 1
ATOM 1605 C CA . GLN A 1 206 ? -5.298 7.549 12.966 1.00 98.75 206 GLN A CA 1
ATOM 1606 C C . GLN A 1 206 ? -5.076 6.931 11.584 1.00 98.75 206 GLN A C 1
ATOM 1608 O O . GLN A 1 206 ? -5.455 5.783 11.337 1.00 98.75 206 GLN A O 1
ATOM 1613 N N . ARG A 1 207 ? -4.450 7.699 10.687 1.00 98.19 207 ARG A N 1
ATOM 1614 C CA . ARG A 1 207 ? -4.099 7.278 9.327 1.00 98.19 207 ARG A CA 1
ATOM 1615 C C . ARG A 1 207 ? -2.708 6.643 9.311 1.00 98.19 207 ARG A C 1
ATOM 1617 O O . ARG A 1 207 ? -1.769 7.184 9.896 1.00 98.19 207 ARG A O 1
ATOM 1624 N N . PHE A 1 208 ? -2.573 5.538 8.590 1.00 98.00 208 PHE A N 1
ATOM 1625 C CA . PHE A 1 208 ? -1.319 4.865 8.241 1.00 98.00 208 PHE A CA 1
ATOM 1626 C C . PHE A 1 208 ? -1.234 4.758 6.710 1.00 98.00 208 PHE A C 1
ATOM 1628 O O . PHE A 1 208 ? -2.200 5.074 6.015 1.00 98.00 208 PHE A O 1
ATOM 1635 N N . GLN A 1 209 ? -0.098 4.326 6.156 1.00 95.88 209 GLN A N 1
ATOM 1636 C CA . GLN A 1 209 ? 0.056 4.256 4.690 1.00 95.88 209 GLN A CA 1
ATOM 1637 C C . GLN A 1 209 ? -0.929 3.285 4.027 1.00 95.88 209 GLN A C 1
ATOM 1639 O O . GLN A 1 209 ? -1.387 3.536 2.910 1.00 95.88 209 GLN A O 1
ATOM 1644 N N . ARG A 1 210 ? -1.282 2.189 4.710 1.00 97.44 210 ARG A N 1
ATOM 1645 C CA . ARG A 1 210 ? -2.036 1.070 4.119 1.00 97.44 210 ARG A CA 1
ATOM 1646 C C . ARG A 1 210 ? -3.420 0.857 4.731 1.00 97.44 210 ARG A C 1
ATOM 1648 O O . ARG A 1 210 ? -4.238 0.139 4.163 1.00 97.44 210 ARG A O 1
ATOM 1655 N N . ILE A 1 211 ? -3.688 1.479 5.879 1.00 97.44 211 ILE A N 1
ATOM 1656 C CA . ILE A 1 211 ? -4.956 1.395 6.612 1.00 97.44 211 ILE A CA 1
ATOM 1657 C C . ILE A 1 211 ? -5.185 2.675 7.427 1.00 97.44 211 ILE A C 1
ATOM 1659 O O . ILE A 1 211 ? -4.253 3.423 7.707 1.00 97.44 211 ILE A O 1
ATOM 1663 N N . ALA A 1 212 ? -6.422 2.927 7.838 1.00 98.06 212 ALA A N 1
ATOM 1664 C CA . ALA A 1 212 ? -6.718 3.872 8.905 1.00 98.06 212 ALA A CA 1
ATOM 1665 C C . ALA A 1 212 ? -7.504 3.144 9.992 1.00 98.06 212 ALA A C 1
ATOM 1667 O O . ALA A 1 212 ? -8.415 2.372 9.688 1.00 98.06 212 ALA A O 1
ATOM 1668 N N . PHE A 1 213 ? -7.140 3.372 11.249 1.00 98.38 213 PHE A N 1
ATOM 1669 C CA . PHE A 1 213 ? -7.846 2.803 12.391 1.00 98.38 213 PHE A CA 1
ATOM 1670 C C . PHE A 1 213 ? -8.800 3.818 12.986 1.00 98.38 213 PHE A C 1
ATOM 1672 O O . PHE A 1 213 ? -8.469 4.995 13.104 1.00 98.38 213 PHE A O 1
ATOM 1679 N N . GLN A 1 214 ? -9.955 3.324 13.407 1.00 97.38 214 GLN A N 1
ATOM 1680 C CA . GLN A 1 214 ? -10.997 4.061 14.090 1.00 97.38 214 GLN A CA 1
ATOM 1681 C C . GLN A 1 214 ? -11.239 3.408 15.451 1.00 97.38 214 GLN A C 1
ATOM 1683 O O . GLN A 1 214 ? -11.684 2.263 15.538 1.00 97.38 214 GLN A O 1
ATOM 1688 N N . LEU A 1 215 ? -10.934 4.145 16.514 1.00 98.31 215 LEU A N 1
ATOM 1689 C CA . LEU A 1 215 ? -11.264 3.797 17.887 1.00 98.31 215 LEU A CA 1
ATOM 1690 C C . LEU A 1 215 ? -12.623 4.399 18.239 1.00 98.31 215 LEU A C 1
ATOM 1692 O O . LEU A 1 215 ? -12.760 5.620 18.284 1.00 98.31 215 LEU A O 1
ATOM 1696 N N . TRP A 1 216 ? -13.604 3.556 18.534 1.00 97.12 216 TRP A N 1
ATOM 1697 C CA . TRP A 1 216 ? -14.904 3.987 19.044 1.00 97.12 216 TRP A CA 1
ATOM 1698 C C . TRP A 1 216 ? -14.755 4.475 20.482 1.00 97.12 216 TRP A C 1
ATOM 1700 O O . TRP A 1 216 ? -14.272 3.731 21.335 1.00 97.12 216 TRP A O 1
ATOM 1710 N N . VAL A 1 217 ? -15.132 5.725 20.752 1.00 97.25 217 VAL A N 1
ATOM 1711 C CA . VAL A 1 217 ? -15.040 6.324 22.099 1.00 97.25 217 VAL A CA 1
ATOM 1712 C C . VAL A 1 217 ? -16.407 6.616 22.699 1.00 97.25 217 VAL A C 1
ATOM 1714 O O . VAL A 1 217 ? -16.568 6.504 23.911 1.00 97.25 217 VAL A O 1
ATOM 1717 N N . ASP A 1 218 ? -17.398 6.903 21.857 1.00 94.81 218 ASP A N 1
ATOM 1718 C CA . ASP A 1 218 ? -18.769 7.143 22.288 1.00 94.81 218 ASP A CA 1
ATOM 1719 C C . ASP A 1 218 ? -19.634 5.906 22.005 1.00 94.81 218 ASP A C 1
ATOM 1721 O O . ASP A 1 218 ? -19.433 5.191 21.020 1.00 94.81 218 ASP A O 1
ATOM 1725 N N . ALA A 1 219 ? -20.624 5.650 22.862 1.00 94.62 219 ALA A N 1
ATOM 1726 C CA . ALA A 1 219 ? -21.595 4.586 22.634 1.00 94.62 219 ALA A CA 1
ATOM 1727 C C . ALA A 1 219 ? -22.631 5.042 21.597 1.00 94.62 219 ALA A C 1
ATOM 1729 O O . ALA A 1 219 ? -23.430 5.939 21.864 1.00 94.62 219 ALA A O 1
ATOM 1730 N N . VAL A 1 220 ? -22.633 4.408 20.423 1.00 92.62 220 VAL A N 1
ATOM 1731 C CA . VAL A 1 220 ? -23.603 4.671 19.351 1.00 92.62 220 VAL A CA 1
ATOM 1732 C C . VAL A 1 220 ? -24.398 3.388 19.076 1.00 92.62 220 VAL A C 1
ATOM 1734 O O . VAL A 1 220 ? -23.786 2.349 18.819 1.00 92.62 220 VAL A O 1
ATOM 1737 N N . PRO A 1 221 ? -25.744 3.407 19.133 1.00 89.81 221 PRO A N 1
ATOM 1738 C CA . PRO A 1 221 ? -26.556 2.219 18.874 1.00 89.81 221 PRO A CA 1
ATOM 1739 C C . PRO A 1 221 ? -26.244 1.569 17.520 1.00 89.81 221 PRO A C 1
ATOM 1741 O O . PRO A 1 221 ? -26.163 2.251 16.501 1.00 89.81 221 PRO A O 1
ATOM 1744 N N . GLY A 1 222 ? -26.076 0.244 17.513 1.00 87.12 222 GLY A N 1
ATOM 1745 C CA . GLY A 1 222 ? -25.771 -0.533 16.303 1.00 87.12 222 GLY A CA 1
ATOM 1746 C C . GLY A 1 222 ? -24.321 -0.441 15.815 1.00 87.12 222 GLY A C 1
ATOM 1747 O O . GLY A 1 222 ? -23.982 -1.076 14.820 1.00 87.12 222 GLY A O 1
ATOM 1748 N N . MET A 1 223 ? -23.463 0.308 16.509 1.00 90.62 223 MET A N 1
ATOM 1749 C CA . MET A 1 223 ? -22.045 0.455 16.185 1.00 90.62 223 MET A CA 1
ATOM 1750 C C . MET A 1 223 ? -21.161 -0.323 17.173 1.00 90.62 223 MET A C 1
ATOM 1752 O O . MET A 1 223 ? -21.649 -0.760 18.221 1.00 90.62 223 MET A O 1
ATOM 1756 N N . PRO A 1 224 ? -19.863 -0.526 16.868 1.00 91.75 224 PRO A N 1
ATOM 1757 C CA . PRO A 1 224 ? -18.931 -1.141 17.806 1.00 91.75 224 PRO A CA 1
ATOM 1758 C C . PRO A 1 224 ? -18.928 -0.454 19.176 1.00 91.75 224 PRO A C 1
ATOM 1760 O O . PRO A 1 224 ? -19.053 0.766 19.287 1.00 91.75 224 PRO A O 1
ATOM 1763 N N . ALA A 1 225 ? -18.758 -1.256 20.228 1.00 94.00 225 ALA A N 1
ATOM 1764 C CA . ALA A 1 225 ? -18.736 -0.760 21.598 1.00 94.00 225 ALA A CA 1
ATOM 1765 C C . ALA A 1 225 ? -17.550 0.198 21.837 1.00 94.00 225 ALA A C 1
ATOM 1767 O O . ALA A 1 225 ? -16.484 -0.000 21.235 1.00 94.00 225 ALA A O 1
ATOM 1768 N N . PRO A 1 226 ? -17.678 1.178 22.753 1.00 96.62 226 PRO A N 1
ATOM 1769 C CA . PRO A 1 226 ? -16.556 2.011 23.175 1.00 96.62 226 PRO A CA 1
ATOM 1770 C C . PRO A 1 226 ? -15.323 1.179 23.554 1.00 96.62 226 PRO A C 1
ATOM 1772 O O . PRO A 1 226 ? -15.436 0.142 24.205 1.00 96.62 226 PRO A O 1
ATOM 1775 N N . GLY A 1 227 ? -14.142 1.621 23.126 1.00 96.38 227 GLY A N 1
ATOM 1776 C CA . GLY A 1 227 ? -12.877 0.894 23.260 1.00 96.38 227 GLY A CA 1
ATOM 1777 C C . GLY A 1 227 ? -12.530 -0.005 22.068 1.00 96.38 227 GLY A C 1
ATOM 1778 O O . GLY A 1 227 ? -11.381 -0.432 21.951 1.00 96.38 227 GLY A O 1
ATOM 1779 N N . SER A 1 228 ? -13.475 -0.268 21.160 1.00 96.38 228 SER A N 1
ATOM 1780 C CA . SER A 1 228 ? -13.228 -1.091 19.970 1.00 96.38 228 SER A CA 1
ATOM 1781 C C . SER A 1 228 ? -12.405 -0.331 18.932 1.00 96.38 228 SER A C 1
ATOM 1783 O O . SER A 1 228 ? -12.777 0.772 18.531 1.00 96.38 228 SER A O 1
ATOM 1785 N N . VAL A 1 229 ? -11.328 -0.948 18.443 1.00 97.44 229 VAL A N 1
ATOM 1786 C CA . VAL A 1 229 ? -10.567 -0.460 17.285 1.00 97.44 229 VAL A CA 1
ATOM 1787 C C . VAL A 1 229 ? -10.951 -1.281 16.064 1.00 97.44 229 VAL A C 1
ATOM 1789 O O . VAL A 1 229 ? -10.874 -2.508 16.086 1.00 97.44 229 VAL A O 1
ATOM 1792 N N . VAL A 1 230 ? -11.361 -0.601 14.998 1.00 94.44 230 VAL A N 1
ATOM 1793 C CA . VAL A 1 230 ? -11.684 -1.212 13.706 1.00 94.44 230 VAL A CA 1
ATOM 1794 C C . VAL A 1 230 ? -10.946 -0.489 12.587 1.00 94.44 230 VAL A C 1
ATOM 1796 O O . VAL A 1 230 ? -10.647 0.699 12.693 1.00 94.44 230 VAL A O 1
ATOM 1799 N N . GLY A 1 231 ? -10.645 -1.193 11.498 1.00 95.06 231 GLY A N 1
ATOM 1800 C CA . GLY A 1 231 ? -10.164 -0.544 10.281 1.00 95.06 231 GLY A CA 1
ATOM 1801 C C . GLY A 1 231 ? -11.298 0.197 9.577 1.00 95.06 231 GLY A C 1
ATOM 1802 O O . GLY A 1 231 ? -12.385 -0.361 9.402 1.00 95.06 231 GLY A O 1
ATOM 1803 N N . ILE A 1 232 ? -11.025 1.427 9.147 1.00 96.44 232 ILE A N 1
ATOM 1804 C CA . ILE A 1 232 ? -11.879 2.175 8.221 1.00 96.44 232 ILE A CA 1
ATOM 1805 C C . ILE A 1 232 ? -11.966 1.411 6.899 1.00 96.44 232 ILE A C 1
ATOM 1807 O O . ILE A 1 232 ? -11.025 0.720 6.506 1.00 96.44 232 ILE A O 1
ATOM 1811 N N . LEU A 1 233 ? -13.095 1.546 6.201 1.00 96.81 233 LEU A N 1
ATOM 1812 C CA . LEU A 1 233 ? -13.370 0.867 4.936 1.00 96.81 233 LEU A CA 1
ATOM 1813 C C . LEU A 1 233 ? -12.597 1.493 3.752 1.00 96.81 233 LEU A C 1
ATOM 1815 O O . LEU A 1 233 ? -13.182 1.924 2.763 1.00 96.81 233 LEU A O 1
ATOM 1819 N N . GLY A 1 234 ? -11.266 1.562 3.852 1.00 96.25 234 GLY A N 1
ATOM 1820 C CA . GLY A 1 234 ? -10.397 2.231 2.881 1.00 96.25 234 GLY A CA 1
ATOM 1821 C C . GLY A 1 234 ? -10.508 1.700 1.447 1.00 96.25 234 GLY A C 1
ATOM 1822 O O . GLY A 1 234 ? -10.419 2.482 0.504 1.00 96.25 234 GLY A O 1
ATOM 1823 N N . GLY A 1 235 ? -10.751 0.401 1.254 1.00 96.25 235 GLY A N 1
ATOM 1824 C CA . GLY A 1 235 ? -10.965 -0.152 -0.084 1.00 96.25 235 GLY A CA 1
ATOM 1825 C C . GLY A 1 235 ? -12.339 0.193 -0.660 1.00 96.25 235 GLY A C 1
ATOM 1826 O O . GLY A 1 235 ? -12.448 0.468 -1.853 1.00 96.25 235 GLY A O 1
ATOM 1827 N N . ASP A 1 236 ? -13.384 0.282 0.166 1.00 95.50 236 ASP A N 1
ATOM 1828 C CA . ASP A 1 236 ? -14.673 0.814 -0.296 1.00 95.50 236 ASP A CA 1
ATOM 1829 C C . ASP A 1 236 ? -14.574 2.312 -0.621 1.00 95.50 236 ASP A C 1
ATOM 1831 O O . ASP A 1 236 ? -15.143 2.755 -1.620 1.00 95.50 236 ASP A O 1
ATOM 1835 N N . LEU A 1 237 ? -13.786 3.077 0.142 1.00 97.56 237 LEU A N 1
ATOM 1836 C CA . LEU A 1 237 ? -13.511 4.483 -0.158 1.00 97.56 237 LEU A CA 1
ATOM 1837 C C . LEU A 1 237 ? -12.798 4.668 -1.508 1.00 97.56 237 LEU A C 1
ATOM 1839 O O . LEU A 1 237 ? -13.100 5.626 -2.213 1.00 97.56 237 LEU A O 1
ATOM 1843 N N . LEU A 1 238 ? -11.909 3.748 -1.914 1.00 96.94 238 LEU A N 1
ATOM 1844 C CA . LEU A 1 238 ? -11.271 3.795 -3.240 1.00 96.94 238 LEU A CA 1
ATOM 1845 C C . LEU A 1 238 ? -12.299 3.685 -4.376 1.00 96.94 238 LEU A C 1
ATOM 1847 O O . LEU A 1 238 ? -12.140 4.331 -5.411 1.00 96.94 238 LEU A O 1
ATOM 1851 N N . LYS A 1 239 ? -13.361 2.892 -4.180 1.00 94.50 239 LYS A N 1
ATOM 1852 C CA . LYS A 1 239 ? -14.475 2.799 -5.136 1.00 94.50 239 LYS A CA 1
ATOM 1853 C C . LYS A 1 239 ? -15.328 4.062 -5.123 1.00 94.50 239 LYS A C 1
ATOM 1855 O O . LYS A 1 239 ? -15.674 4.571 -6.182 1.00 94.50 239 LYS A O 1
ATOM 1860 N N . GLN A 1 240 ? -15.656 4.573 -3.935 1.00 94.62 240 GLN A N 1
ATOM 1861 C CA . GLN A 1 240 ? -16.478 5.779 -3.784 1.00 94.62 240 GLN A CA 1
ATOM 1862 C C . GLN A 1 240 ? -15.811 7.016 -4.397 1.00 94.62 240 GLN A C 1
ATOM 1864 O O . GLN A 1 240 ? -16.487 7.810 -5.043 1.00 94.62 240 GLN A O 1
ATOM 1869 N N . ALA A 1 241 ? -14.491 7.144 -4.255 1.00 93.50 241 ALA A N 1
A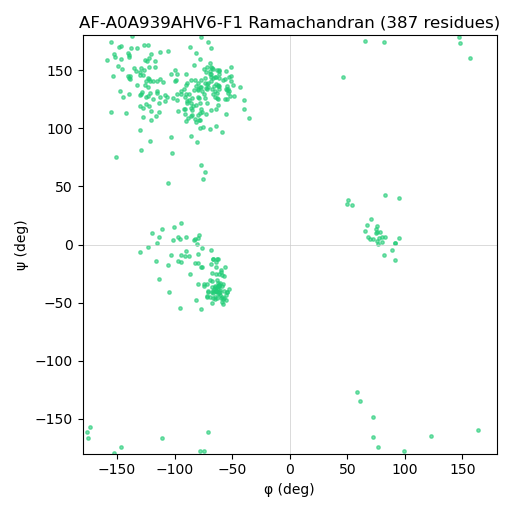TOM 1870 C CA . ALA A 1 241 ? -13.708 8.218 -4.861 1.00 93.50 241 ALA A CA 1
ATOM 1871 C C . ALA A 1 241 ? -13.461 8.030 -6.372 1.00 93.50 241 ALA A C 1
ATOM 1873 O O . ALA A 1 241 ? -12.819 8.869 -6.997 1.00 93.50 241 ALA A O 1
ATOM 1874 N N . GLY A 1 242 ? -13.909 6.917 -6.968 1.00 92.31 242 GLY A N 1
ATOM 1875 C CA . GLY A 1 242 ? -13.707 6.617 -8.387 1.00 92.31 242 GLY A CA 1
ATOM 1876 C C . GLY A 1 242 ? -12.275 6.228 -8.776 1.00 92.31 242 GLY A C 1
ATOM 1877 O O . GLY A 1 242 ? -12.023 6.004 -9.958 1.00 92.31 242 GLY A O 1
ATOM 1878 N N . ILE A 1 243 ? -11.355 6.095 -7.811 1.00 92.69 243 ILE A N 1
ATOM 1879 C CA . ILE A 1 243 ? -9.957 5.687 -8.048 1.00 92.69 243 ILE A CA 1
ATOM 1880 C C . ILE A 1 243 ? -9.902 4.256 -8.593 1.00 92.69 243 ILE A C 1
ATOM 1882 O O . ILE A 1 243 ? -9.117 3.955 -9.490 1.00 92.69 243 ILE A O 1
ATOM 1886 N N . VAL A 1 244 ? -10.751 3.367 -8.069 1.00 93.81 244 VAL A N 1
ATOM 1887 C CA . VAL A 1 244 ? -10.945 2.020 -8.617 1.00 93.81 244 VAL A CA 1
ATOM 1888 C C . VAL A 1 244 ? -12.360 1.906 -9.163 1.00 93.81 244 VAL A C 1
ATOM 1890 O O . VAL A 1 244 ? -13.337 2.083 -8.437 1.00 93.81 244 VAL A O 1
ATOM 1893 N N . SER A 1 245 ? -12.470 1.593 -10.450 1.00 92.06 245 SER A N 1
ATOM 1894 C CA . SER A 1 245 ? -13.733 1.571 -11.188 1.00 92.06 245 SER A CA 1
ATOM 1895 C C . SER A 1 245 ? -13.745 0.477 -12.268 1.00 92.06 245 SER A C 1
ATOM 1897 O O . SER A 1 245 ? -12.837 -0.354 -12.357 1.00 92.06 245 SER A O 1
ATOM 1899 N N . GLY A 1 246 ? -14.805 0.442 -13.080 1.00 90.81 246 GLY A N 1
ATOM 1900 C CA . GLY A 1 246 ? -14.933 -0.479 -14.209 1.00 90.81 246 GLY A CA 1
ATOM 1901 C C . GLY A 1 246 ? -15.189 -1.930 -13.797 1.00 90.81 246 GLY A C 1
ATOM 1902 O O . GLY A 1 246 ? -15.822 -2.209 -12.782 1.00 90.81 246 GLY A O 1
ATOM 1903 N N . ALA A 1 247 ? -14.698 -2.878 -14.598 1.00 90.06 247 ALA A N 1
ATOM 1904 C CA . ALA A 1 247 ? -14.975 -4.304 -14.405 1.00 90.06 247 ALA A CA 1
ATOM 1905 C C . ALA A 1 247 ? -14.501 -4.852 -13.046 1.00 90.06 247 ALA A C 1
ATOM 1907 O O . ALA A 1 247 ? -15.052 -5.838 -12.561 1.00 90.06 247 ALA A O 1
ATOM 1908 N N . ALA A 1 248 ? -13.516 -4.204 -12.416 1.00 93.38 248 ALA A N 1
ATOM 1909 C CA . ALA A 1 248 ? -13.022 -4.587 -11.099 1.00 93.38 248 ALA A CA 1
ATOM 1910 C C . ALA A 1 248 ? -14.104 -4.465 -10.016 1.00 93.38 248 ALA A C 1
ATOM 1912 O O . ALA A 1 248 ? -14.155 -5.292 -9.110 1.00 93.38 248 ALA A O 1
ATOM 1913 N N . THR A 1 249 ? -14.981 -3.462 -10.100 1.00 94.38 249 THR A N 1
ATOM 1914 C CA . THR A 1 249 ? -16.009 -3.203 -9.079 1.00 94.38 249 THR A CA 1
ATOM 1915 C C . THR A 1 249 ? -17.325 -3.927 -9.350 1.00 94.38 249 THR A C 1
ATOM 1917 O O . THR A 1 249 ? -18.216 -3.904 -8.503 1.00 94.38 249 THR A O 1
ATOM 1920 N N . LEU A 1 250 ? -17.450 -4.602 -10.498 1.00 93.50 250 LEU A N 1
ATOM 1921 C CA . LEU A 1 250 ? -18.625 -5.398 -10.833 1.00 93.50 250 LEU A CA 1
ATOM 1922 C C . LEU A 1 250 ? -18.569 -6.749 -10.109 1.00 93.50 250 LEU A C 1
ATOM 1924 O O . LEU A 1 250 ? -17.591 -7.483 -10.279 1.00 93.50 250 LEU A O 1
ATOM 1928 N N . PRO A 1 251 ? -19.601 -7.139 -9.349 1.00 93.75 251 PRO A N 1
ATOM 1929 C CA . PRO A 1 251 ? -19.610 -8.435 -8.692 1.00 93.75 251 PRO A CA 1
ATOM 1930 C C . PRO A 1 251 ? -19.704 -9.575 -9.712 1.00 93.75 251 PRO A C 1
ATOM 1932 O O . PRO A 1 251 ? -20.190 -9.418 -10.834 1.00 93.75 251 PRO A O 1
ATOM 1935 N N . GLU A 1 252 ? -19.157 -10.719 -9.344 1.00 93.12 252 GLU A N 1
ATOM 1936 C CA . GLU A 1 252 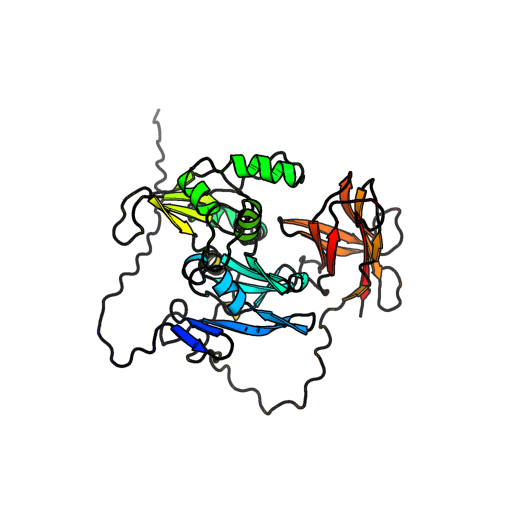? -19.344 -12.004 -10.008 1.00 93.12 252 GLU A CA 1
ATOM 1937 C C . GLU A 1 252 ? -20.741 -12.552 -9.692 1.00 93.12 252 GLU A C 1
ATOM 1939 O O . GLU A 1 252 ? -21.305 -12.268 -8.632 1.00 93.12 252 GLU A O 1
ATOM 1944 N N . GLY A 1 253 ? -21.298 -13.341 -10.609 1.00 87.00 253 GLY A N 1
ATOM 1945 C CA . GLY A 1 253 ? -22.523 -14.089 -10.360 1.00 87.00 253 GLY A CA 1
ATOM 1946 C C . GLY A 1 253 ? -22.307 -15.258 -9.389 1.00 87.00 253 GLY A C 1
ATOM 1947 O O . GLY A 1 253 ? -21.166 -15.569 -9.020 1.00 87.00 253 GLY A O 1
ATOM 1948 N N . PRO A 1 254 ? -23.392 -15.945 -8.987 1.00 80.19 254 PRO A N 1
ATOM 1949 C CA . PRO A 1 254 ? -23.302 -17.147 -8.166 1.00 80.19 254 PRO A CA 1
ATOM 1950 C C . PRO A 1 254 ? -22.362 -18.186 -8.797 1.00 80.19 254 PRO A C 1
ATOM 1952 O O . PRO A 1 254 ? -22.429 -18.462 -9.988 1.00 80.19 254 PRO A O 1
ATOM 1955 N N . GLY A 1 255 ? -21.473 -18.762 -7.994 1.00 71.56 255 GLY A N 1
ATOM 1956 C CA . GLY A 1 255 ? -20.428 -19.701 -8.401 1.00 71.56 255 GLY A CA 1
ATOM 1957 C C . GLY A 1 255 ? -19.084 -19.056 -8.756 1.00 71.56 255 GLY A C 1
ATOM 1958 O O . GLY A 1 255 ? -18.165 -19.778 -9.128 1.00 71.56 255 GLY A O 1
ATOM 1959 N N . GLY A 1 256 ? -18.943 -17.728 -8.659 1.00 66.38 256 GLY A N 1
ATOM 1960 C CA . GLY A 1 256 ? -17.733 -17.026 -9.117 1.00 66.38 256 GLY A CA 1
ATOM 1961 C C . GLY A 1 256 ? -17.650 -16.904 -10.642 1.00 66.38 256 GLY A C 1
ATOM 1962 O O . GLY A 1 256 ? -16.628 -16.506 -11.200 1.00 66.38 256 GLY A O 1
ATOM 1963 N N . THR A 1 257 ? -18.729 -17.240 -11.350 1.00 58.41 257 THR A N 1
ATOM 1964 C CA . THR A 1 257 ? -18.829 -17.015 -12.788 1.00 58.41 257 THR A CA 1
ATOM 1965 C C . THR A 1 257 ? -19.143 -15.543 -13.018 1.00 58.41 257 THR A C 1
ATOM 1967 O O . THR A 1 257 ? -20.147 -15.036 -12.519 1.00 58.41 257 THR A O 1
ATOM 1970 N N . SER A 1 258 ? -18.292 -14.831 -13.759 1.00 49.53 258 SER A N 1
ATOM 1971 C CA . SER A 1 258 ? -18.593 -13.454 -14.179 1.00 49.53 258 SER A CA 1
ATOM 1972 C C . SER A 1 258 ? -19.989 -13.388 -14.827 1.00 49.53 258 SER A C 1
ATOM 1974 O O . SER A 1 258 ? -20.327 -14.315 -15.564 1.00 49.53 258 SER A O 1
ATOM 1976 N N . PRO A 1 259 ? -20.798 -12.332 -14.592 1.00 43.72 259 PRO A N 1
ATOM 1977 C CA . PRO A 1 259 ? -22.061 -12.152 -15.290 1.00 43.72 259 PRO A CA 1
ATOM 1978 C C . PRO A 1 259 ? -21.774 -12.195 -16.786 1.00 43.72 259 PRO A C 1
ATOM 1980 O O . PRO A 1 259 ? -20.891 -11.482 -17.265 1.00 43.72 259 PRO A O 1
ATOM 1983 N N . THR A 1 260 ? -22.471 -13.081 -17.487 1.00 37.31 260 THR A N 1
ATOM 1984 C CA . THR A 1 260 ? -22.279 -13.358 -18.905 1.00 37.31 260 THR A CA 1
ATOM 1985 C C . THR A 1 260 ? -22.489 -12.084 -19.720 1.00 37.31 260 THR A C 1
ATOM 1987 O O . THR A 1 260 ? -23.613 -11.730 -20.066 1.00 37.31 260 THR A O 1
ATOM 1990 N N . THR A 1 261 ? -21.409 -11.387 -20.068 1.00 38.84 261 THR A N 1
ATOM 1991 C CA . THR A 1 261 ? -21.380 -10.606 -21.304 1.00 38.84 261 THR A CA 1
ATOM 1992 C C . THR A 1 261 ? -21.570 -11.605 -22.446 1.00 38.84 261 THR A C 1
ATOM 1994 O O . THR A 1 261 ? -20.975 -12.683 -22.411 1.00 38.84 261 THR A O 1
ATOM 1997 N N . ALA A 1 262 ? -22.445 -11.292 -23.406 1.00 33.53 262 ALA A N 1
ATOM 1998 C CA . ALA A 1 262 ? -22.811 -12.181 -24.508 1.00 33.53 262 ALA A CA 1
ATOM 1999 C C . ALA A 1 262 ? -21.589 -12.897 -25.123 1.00 33.53 262 ALA A C 1
ATOM 2001 O O . ALA A 1 262 ? -20.539 -12.290 -25.335 1.00 33.53 262 ALA A O 1
ATOM 2002 N N . ALA A 1 263 ? -21.745 -14.200 -25.363 1.00 30.09 263 ALA A N 1
ATOM 2003 C CA . ALA A 1 263 ? -20.677 -15.126 -25.722 1.00 30.09 263 ALA A CA 1
ATOM 2004 C C . ALA A 1 263 ? -19.849 -14.672 -26.945 1.00 30.09 263 ALA A C 1
ATOM 2006 O O . ALA A 1 263 ? -20.426 -14.420 -28.005 1.00 30.09 263 ALA A O 1
ATOM 2007 N N . PRO A 1 264 ? -18.505 -14.660 -26.863 1.00 39.88 264 PRO A N 1
ATOM 2008 C CA . PRO A 1 264 ? -17.653 -14.759 -28.039 1.00 39.88 264 PRO A CA 1
ATOM 2009 C C . PRO A 1 264 ? -17.675 -16.202 -28.566 1.00 39.88 264 PRO A C 1
ATOM 2011 O O . PRO A 1 264 ? -17.659 -17.164 -27.798 1.00 39.88 264 PRO A O 1
ATOM 2014 N N . ALA A 1 265 ? -17.731 -16.342 -29.888 1.00 39.62 265 ALA A N 1
ATOM 2015 C CA . ALA A 1 265 ? -17.753 -17.612 -30.604 1.00 39.62 265 ALA A CA 1
ATOM 2016 C C . ALA A 1 265 ? -16.495 -18.473 -30.367 1.00 39.62 265 ALA A C 1
ATOM 2018 O O . ALA A 1 265 ? -15.402 -17.924 -30.335 1.00 39.62 265 ALA A O 1
ATOM 2019 N N . ALA A 1 266 ? -16.708 -19.799 -30.304 1.00 37.06 266 ALA A N 1
ATOM 2020 C CA . ALA A 1 266 ? -15.783 -20.943 -30.433 1.00 37.06 266 ALA A CA 1
ATOM 2021 C C . ALA A 1 266 ? -14.433 -20.928 -29.657 1.00 37.06 266 ALA A C 1
ATOM 2023 O O . ALA A 1 266 ? -13.778 -19.901 -29.519 1.00 37.06 266 ALA A O 1
ATOM 2024 N N . PRO A 1 267 ? -13.952 -22.091 -29.166 1.00 37.00 267 PRO A N 1
ATOM 2025 C CA . PRO A 1 267 ? -12.708 -22.149 -28.402 1.00 37.00 267 PRO A CA 1
ATOM 2026 C C . PRO A 1 267 ? -11.500 -21.805 -29.293 1.00 37.00 267 PRO A C 1
ATOM 2028 O O . PRO A 1 267 ? -11.354 -22.414 -30.357 1.00 37.00 267 PRO A O 1
ATOM 2031 N N . PRO A 1 268 ? -10.605 -20.883 -28.885 1.00 41.56 268 PRO A N 1
ATOM 2032 C CA . PRO A 1 268 ? -9.355 -20.676 -29.596 1.00 41.56 268 PRO A CA 1
ATOM 2033 C C . PRO A 1 268 ? -8.453 -21.900 -29.418 1.00 41.56 268 PRO A C 1
ATOM 2035 O O . PRO A 1 268 ? -8.355 -22.470 -28.328 1.00 41.56 268 PRO A O 1
ATOM 2038 N N . ALA A 1 269 ? -7.765 -22.276 -30.495 1.00 39.28 269 ALA A N 1
ATOM 2039 C CA . ALA A 1 269 ? -6.603 -23.153 -30.443 1.00 39.28 269 ALA A CA 1
ATOM 2040 C C . ALA A 1 269 ? -5.582 -22.634 -29.413 1.00 39.28 269 ALA A C 1
ATOM 2042 O O . ALA A 1 269 ? -5.533 -21.431 -29.159 1.00 39.28 269 ALA A O 1
ATOM 2043 N N . ALA A 1 270 ? -4.785 -23.545 -28.837 1.00 33.38 270 ALA A N 1
ATOM 2044 C CA . ALA A 1 270 ? -3.787 -23.268 -27.802 1.00 33.38 270 ALA A CA 1
ATOM 2045 C C . ALA A 1 270 ? -3.105 -21.903 -27.999 1.00 33.38 270 ALA A C 1
ATOM 2047 O O . ALA A 1 270 ? -2.338 -21.701 -28.942 1.00 33.38 270 ALA A O 1
ATOM 2048 N N . THR A 1 271 ? -3.435 -20.959 -27.116 1.00 36.47 271 THR A N 1
ATOM 2049 C CA . THR A 1 271 ? -2.930 -19.592 -27.170 1.00 36.47 271 THR A CA 1
ATOM 2050 C C . THR A 1 271 ? -1.410 -19.628 -26.997 1.00 36.47 271 THR A C 1
ATOM 2052 O O . THR A 1 271 ? -0.943 -20.188 -25.999 1.00 36.47 271 THR A O 1
ATOM 2055 N N . PRO A 1 272 ? -0.616 -19.054 -27.921 1.00 37.19 272 PRO A N 1
ATOM 2056 C CA . PRO A 1 272 ? 0.808 -18.865 -27.678 1.00 37.19 272 PRO A CA 1
ATOM 2057 C C . PRO A 1 272 ? 0.981 -18.060 -26.387 1.00 37.19 272 PRO A C 1
ATOM 2059 O O . PRO A 1 272 ? 0.188 -17.159 -26.105 1.00 37.19 272 PRO A O 1
ATOM 2062 N N . THR A 1 273 ? 2.000 -18.398 -25.596 1.00 38.06 273 THR A N 1
ATOM 2063 C CA . THR A 1 273 ? 2.388 -17.675 -24.377 1.00 38.06 273 THR A CA 1
ATOM 2064 C C . THR A 1 273 ? 2.254 -16.167 -24.611 1.00 38.06 273 THR A C 1
ATOM 2066 O O . THR A 1 273 ? 2.823 -15.686 -25.596 1.00 38.06 273 THR A O 1
ATOM 2069 N N . PRO A 1 274 ? 1.485 -15.419 -23.791 1.00 40.25 274 PRO A N 1
ATOM 2070 C CA . PRO A 1 274 ? 1.162 -14.029 -24.079 1.00 40.25 274 PRO A CA 1
ATOM 2071 C C . PRO A 1 274 ? 2.451 -13.237 -24.278 1.00 40.25 274 PRO A C 1
ATOM 2073 O O . PRO A 1 274 ? 3.254 -13.058 -23.360 1.00 40.25 274 PRO A O 1
ATOM 2076 N N . VAL A 1 275 ? 2.665 -12.786 -25.512 1.00 49.78 275 VAL A N 1
ATOM 2077 C CA . VAL A 1 275 ? 3.744 -11.864 -25.837 1.00 49.78 275 VAL A CA 1
ATOM 2078 C C . VAL A 1 275 ? 3.426 -10.583 -25.074 1.00 49.78 275 VAL A C 1
ATOM 2080 O O . VAL A 1 275 ? 2.377 -9.986 -25.296 1.00 49.78 275 VAL A O 1
ATOM 2083 N N . SER A 1 276 ? 4.292 -10.201 -24.129 1.00 53.84 276 SER A N 1
ATOM 2084 C CA . SER A 1 276 ? 4.179 -8.948 -23.369 1.00 53.84 276 SER A CA 1
ATOM 2085 C C . SER A 1 276 ? 3.729 -7.805 -24.285 1.00 53.84 276 SER A C 1
ATOM 2087 O O . SER A 1 276 ? 4.473 -7.434 -25.191 1.00 53.84 276 SER A O 1
ATOM 2089 N N . SER A 1 277 ? 2.553 -7.233 -24.012 1.00 68.38 277 SER A N 1
ATOM 2090 C CA . SER A 1 277 ? 1.966 -6.106 -24.754 1.00 68.38 277 SER A CA 1
ATOM 2091 C C . SER A 1 277 ? 2.725 -4.789 -24.572 1.00 68.38 277 SER A C 1
ATOM 2093 O O . SER A 1 277 ? 2.374 -3.778 -25.173 1.00 68.38 277 SER A O 1
ATOM 2095 N N . HIS A 1 278 ? 3.742 -4.772 -23.713 1.00 76.19 278 HIS A N 1
ATOM 2096 C CA . HIS A 1 278 ? 4.547 -3.592 -23.450 1.00 76.19 278 HIS A CA 1
ATOM 2097 C C . HIS A 1 278 ? 5.456 -3.250 -24.635 1.00 76.19 278 HIS A C 1
ATOM 2099 O O . HIS A 1 278 ? 6.153 -4.118 -25.163 1.00 76.19 278 HIS A O 1
ATOM 2105 N N . ALA A 1 279 ? 5.512 -1.962 -24.982 1.00 88.06 279 ALA A N 1
ATOM 2106 C CA . ALA A 1 279 ? 6.393 -1.430 -26.025 1.00 88.06 279 ALA A CA 1
ATOM 2107 C C . ALA A 1 279 ? 7.887 -1.526 -25.662 1.00 88.06 279 ALA A C 1
ATOM 2109 O O . ALA A 1 279 ? 8.748 -1.342 -26.519 1.00 88.06 279 ALA A O 1
ATOM 2110 N N . TRP A 1 280 ? 8.192 -1.818 -24.398 1.00 93.00 280 TRP A N 1
ATOM 2111 C CA . TRP A 1 280 ? 9.540 -1.885 -23.851 1.00 93.00 280 TRP A CA 1
ATOM 2112 C C . TRP A 1 280 ? 9.779 -3.228 -23.163 1.00 93.00 280 TRP A C 1
ATOM 2114 O O . TRP A 1 280 ? 8.866 -3.834 -22.598 1.00 93.00 280 TRP A O 1
ATOM 2124 N N . ARG A 1 281 ? 11.030 -3.687 -23.166 1.00 93.25 281 ARG A N 1
ATOM 2125 C CA . ARG A 1 281 ? 11.519 -4.770 -22.303 1.00 93.25 281 ARG A CA 1
ATOM 2126 C C . ARG A 1 281 ? 12.607 -4.246 -21.371 1.00 93.25 281 ARG A C 1
ATOM 2128 O O . ARG A 1 281 ? 13.323 -3.316 -21.730 1.00 93.25 281 ARG A O 1
ATOM 2135 N N . VAL A 1 282 ? 12.741 -4.880 -20.214 1.00 94.00 282 VAL A N 1
ATOM 2136 C CA . VAL A 1 282 ? 13.846 -4.642 -19.282 1.00 94.00 282 VAL A CA 1
ATOM 2137 C C . VAL A 1 282 ? 15.087 -5.435 -19.708 1.00 94.00 282 VAL A C 1
ATOM 2139 O O . VAL A 1 282 ? 14.970 -6.573 -20.162 1.00 94.00 282 VAL A O 1
ATOM 2142 N N . GLU A 1 283 ? 16.266 -4.839 -19.562 1.00 94.81 283 GLU A N 1
ATOM 2143 C CA . GLU A 1 283 ? 17.581 -5.471 -19.701 1.00 94.81 283 GLU A CA 1
ATOM 2144 C C . GLU A 1 283 ? 18.397 -5.169 -18.427 1.00 94.81 283 GLU A C 1
ATOM 2146 O O . GLU A 1 283 ? 18.764 -4.024 -18.165 1.00 94.81 283 GLU A O 1
ATOM 2151 N N . GLY A 1 284 ? 18.624 -6.195 -17.599 1.00 89.00 284 GLY A N 1
ATOM 2152 C CA . GLY A 1 284 ? 19.125 -6.081 -16.220 1.00 89.00 284 GLY A CA 1
ATOM 2153 C C . GLY A 1 284 ? 18.158 -6.730 -15.209 1.00 89.00 284 GLY A C 1
ATOM 2154 O O . GLY A 1 284 ? 17.268 -7.475 -15.631 1.00 89.00 284 GLY A O 1
ATOM 2155 N N . PRO A 1 285 ? 18.284 -6.458 -13.893 1.00 91.38 285 PRO A N 1
ATOM 2156 C CA . PRO A 1 285 ? 19.248 -5.547 -13.265 1.00 91.38 285 PRO A CA 1
ATOM 2157 C C . PRO A 1 285 ? 20.667 -6.134 -13.165 1.00 91.38 285 PRO A C 1
ATOM 2159 O O . PRO A 1 285 ? 20.834 -7.268 -12.719 1.00 91.38 285 PRO A O 1
ATOM 2162 N N . ASN A 1 286 ? 21.689 -5.337 -13.494 1.00 95.12 286 ASN A N 1
ATOM 2163 C CA . ASN A 1 286 ? 23.070 -5.612 -13.075 1.00 95.12 286 ASN A CA 1
ATOM 2164 C C . ASN A 1 286 ? 23.322 -4.897 -11.745 1.00 95.12 286 ASN A C 1
ATOM 2166 O O . ASN A 1 286 ? 22.956 -3.733 -11.590 1.00 95.12 286 ASN A O 1
ATOM 2170 N N . VAL A 1 287 ? 23.929 -5.577 -10.776 1.00 95.06 287 VAL A N 1
ATOM 2171 C 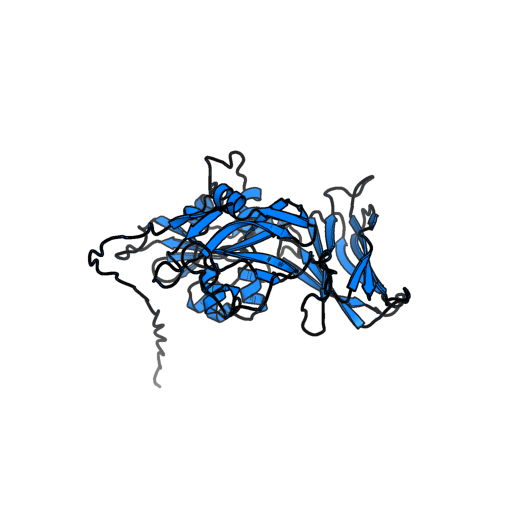CA . VAL A 1 287 ? 24.066 -5.074 -9.402 1.00 95.06 287 VAL A CA 1
ATOM 2172 C C . VAL A 1 287 ? 25.532 -4.919 -9.020 1.00 95.06 287 VAL A C 1
ATOM 2174 O O . VAL A 1 287 ? 26.359 -5.761 -9.365 1.00 95.06 287 VAL A O 1
ATOM 2177 N N . TYR A 1 288 ? 25.855 -3.851 -8.292 1.00 94.62 288 TYR A N 1
ATOM 2178 C CA . TYR A 1 288 ? 27.226 -3.513 -7.923 1.00 94.62 288 TYR A CA 1
ATOM 2179 C C . TYR A 1 288 ? 27.321 -3.012 -6.468 1.00 94.62 288 TYR A C 1
ATOM 2181 O O . TYR A 1 288 ? 26.421 -2.295 -5.995 1.00 94.62 288 TYR A O 1
ATOM 2189 N N . PRO A 1 289 ? 28.422 -3.327 -5.759 1.00 93.38 289 PRO A N 1
ATOM 2190 C CA . PRO A 1 289 ? 28.711 -2.741 -4.456 1.00 93.38 289 PRO A CA 1
ATOM 2191 C C . PRO A 1 289 ? 29.102 -1.265 -4.602 1.00 93.38 289 PRO A C 1
ATOM 2193 O O . PRO A 1 289 ? 29.836 -0.889 -5.514 1.00 93.38 289 PRO A O 1
ATOM 2196 N N . ASN A 1 290 ? 28.612 -0.416 -3.697 1.00 90.25 290 ASN A N 1
ATOM 2197 C CA . ASN A 1 290 ? 29.009 0.991 -3.607 1.00 90.25 290 ASN A CA 1
ATOM 2198 C C . ASN A 1 290 ? 28.796 1.527 -2.185 1.00 90.25 290 ASN A C 1
ATOM 2200 O O . ASN A 1 290 ? 27.665 1.666 -1.736 1.00 90.25 290 ASN A O 1
ATOM 2204 N N . CYS A 1 291 ? 29.861 1.877 -1.468 1.00 89.81 291 CYS A N 1
ATOM 2205 C CA . CYS A 1 291 ? 29.723 2.443 -0.120 1.00 89.81 291 CYS A CA 1
ATOM 2206 C C . CYS A 1 291 ? 29.416 3.946 -0.106 1.00 89.81 291 CYS A C 1
ATOM 2208 O O . CYS A 1 291 ? 28.989 4.473 0.920 1.00 89.81 291 CYS A O 1
ATOM 2210 N N . GLY A 1 292 ? 29.629 4.646 -1.223 1.00 90.31 292 GLY A N 1
ATOM 2211 C CA . GLY A 1 292 ? 29.455 6.094 -1.287 1.00 90.31 292 GLY A CA 1
ATOM 2212 C C . GLY A 1 292 ? 28.003 6.515 -1.484 1.00 90.31 292 GLY A C 1
ATOM 2213 O O . GLY A 1 292 ? 27.509 7.412 -0.801 1.00 90.31 292 GLY A O 1
ATOM 2214 N N . THR A 1 293 ? 27.298 5.908 -2.438 1.00 93.56 293 THR A N 1
ATOM 2215 C CA . THR A 1 293 ? 25.969 6.374 -2.864 1.00 93.56 293 THR A CA 1
ATOM 2216 C C . THR A 1 293 ? 25.082 5.213 -3.284 1.00 93.56 293 THR A C 1
ATOM 2218 O O . THR A 1 293 ? 25.485 4.377 -4.089 1.00 93.56 293 THR A O 1
ATOM 2221 N N . THR A 1 294 ? 23.849 5.199 -2.784 1.00 95.31 294 THR A N 1
ATOM 2222 C CA . THR A 1 294 ? 22.835 4.275 -3.284 1.00 95.31 294 THR A CA 1
ATOM 2223 C C . THR A 1 294 ? 22.108 4.886 -4.472 1.00 95.31 294 THR A C 1
ATOM 2225 O O . THR A 1 294 ? 21.565 5.989 -4.354 1.00 95.31 294 THR A O 1
ATOM 2228 N N . TRP A 1 295 ? 22.093 4.196 -5.611 1.00 96.56 295 TRP A N 1
ATOM 2229 C CA . TRP A 1 295 ? 21.500 4.714 -6.843 1.00 96.56 295 TRP A CA 1
ATOM 2230 C C . TRP A 1 295 ? 21.131 3.619 -7.852 1.00 96.56 295 TRP A C 1
ATOM 2232 O O . TRP A 1 295 ? 21.653 2.503 -7.814 1.00 96.56 295 TRP A O 1
ATOM 2242 N N . VAL A 1 296 ? 20.219 3.953 -8.762 1.00 97.44 296 VAL A N 1
ATOM 2243 C CA . VAL A 1 296 ? 19.902 3.165 -9.959 1.00 97.44 296 VAL A CA 1
ATOM 2244 C C . VAL A 1 296 ? 20.143 4.025 -11.192 1.00 97.44 296 VAL A C 1
ATOM 2246 O O . VAL A 1 296 ? 19.844 5.218 -11.175 1.00 97.44 296 VAL A O 1
ATOM 2249 N N . TRP A 1 297 ? 20.683 3.441 -12.250 1.00 97.62 297 TRP A N 1
ATOM 2250 C CA . TRP A 1 297 ? 20.981 4.135 -13.500 1.00 97.62 297 TRP A CA 1
ATOM 2251 C C . TRP A 1 297 ? 20.804 3.201 -14.692 1.00 97.62 297 TRP A C 1
ATOM 2253 O O . TRP A 1 297 ? 20.621 2.000 -14.524 1.00 97.62 297 TRP A O 1
ATOM 2263 N N . GLY A 1 298 ? 20.863 3.731 -15.905 1.00 97.75 298 GLY A N 1
ATOM 2264 C CA . GLY A 1 298 ? 20.950 2.919 -17.111 1.00 97.75 298 GLY A CA 1
ATOM 2265 C C . GLY A 1 298 ? 20.610 3.716 -18.354 1.00 97.75 298 GLY A C 1
ATOM 2266 O O . GLY A 1 298 ? 20.668 4.946 -18.356 1.00 97.75 298 GLY A O 1
ATOM 2267 N N . LYS A 1 299 ? 20.254 3.011 -19.426 1.00 98.06 299 LYS A N 1
ATOM 2268 C CA . LYS A 1 299 ? 19.878 3.603 -20.708 1.00 98.06 299 LYS A CA 1
ATOM 2269 C C . LYS A 1 299 ? 18.511 3.141 -21.172 1.00 98.06 299 LYS A C 1
ATOM 2271 O O . LYS A 1 299 ? 18.170 1.961 -21.091 1.00 98.06 299 LYS A O 1
ATOM 2276 N N . VAL A 1 300 ? 17.766 4.070 -21.747 1.00 97.81 300 VAL A N 1
ATOM 2277 C CA . VAL A 1 300 ? 16.628 3.767 -22.605 1.00 97.81 300 VAL A CA 1
ATOM 2278 C C . VAL A 1 300 ? 17.125 3.677 -24.045 1.00 97.81 300 VAL A C 1
ATOM 2280 O O . VAL A 1 300 ? 17.809 4.583 -24.513 1.00 97.81 300 VAL A O 1
ATOM 2283 N N . LYS A 1 301 ? 16.820 2.575 -24.730 1.00 98.12 301 LYS A N 1
ATOM 2284 C CA . LYS A 1 301 ? 17.334 2.231 -26.059 1.00 98.12 301 LYS A CA 1
ATOM 2285 C C . LYS A 1 301 ? 16.196 1.899 -27.023 1.00 98.12 301 LYS A C 1
ATOM 2287 O O . LYS A 1 301 ? 15.202 1.296 -26.623 1.00 98.12 301 LYS A O 1
ATOM 2292 N N . ASP A 1 302 ? 16.336 2.229 -28.297 1.00 96.94 302 ASP A N 1
ATOM 2293 C CA . ASP A 1 302 ? 15.420 1.761 -29.334 1.00 96.94 302 ASP A CA 1
ATOM 2294 C C . ASP A 1 302 ? 15.654 0.275 -29.674 1.00 96.94 302 ASP A C 1
ATOM 2296 O O . ASP A 1 302 ? 16.498 -0.398 -29.078 1.00 96.94 302 ASP A O 1
ATOM 2300 N N . ALA A 1 303 ? 14.903 -0.251 -30.644 1.00 94.81 303 ALA A N 1
ATOM 2301 C CA . ALA A 1 303 ? 15.015 -1.647 -31.063 1.00 94.81 303 ALA A CA 1
ATOM 2302 C C . ALA A 1 303 ? 16.387 -1.998 -31.679 1.00 94.81 303 ALA A C 1
ATOM 2304 O O . ALA A 1 303 ? 16.759 -3.170 -31.705 1.00 94.81 303 ALA A O 1
ATOM 2305 N N . THR A 1 304 ? 17.152 -1.001 -32.140 1.00 95.62 304 THR A N 1
ATOM 2306 C CA . THR A 1 304 ? 18.509 -1.171 -32.688 1.00 95.62 304 THR A CA 1
ATOM 2307 C C . THR A 1 304 ? 19.593 -1.123 -31.609 1.00 95.62 304 THR A C 1
ATOM 2309 O O . THR A 1 304 ? 20.745 -1.461 -31.875 1.00 95.62 304 THR A O 1
ATOM 2312 N N . GLY A 1 305 ? 19.230 -0.738 -30.381 1.00 94.94 305 GLY A N 1
ATOM 2313 C CA . GLY A 1 305 ? 20.150 -0.559 -29.261 1.00 94.94 305 GLY A CA 1
ATOM 2314 C C . GLY A 1 305 ? 20.700 0.864 -29.123 1.00 94.94 305 GLY A C 1
ATOM 2315 O O . GLY A 1 305 ? 21.476 1.111 -28.198 1.00 94.94 305 GLY A O 1
ATOM 2316 N N . ALA A 1 306 ? 20.295 1.802 -29.986 1.00 96.81 306 ALA A N 1
ATOM 2317 C CA . ALA A 1 306 ? 20.684 3.205 -29.884 1.00 96.81 306 ALA A CA 1
ATOM 2318 C C . ALA A 1 306 ? 19.940 3.892 -28.730 1.00 96.81 306 ALA A C 1
ATOM 2320 O O . ALA A 1 306 ? 18.776 3.594 -28.475 1.00 96.81 306 ALA A O 1
ATOM 2321 N N . GLY A 1 307 ? 20.606 4.805 -28.018 1.00 96.94 307 GLY A N 1
ATOM 2322 C CA . GLY A 1 307 ? 20.000 5.541 -26.905 1.00 96.94 307 GLY A CA 1
ATOM 2323 C C . GLY A 1 307 ? 18.843 6.440 -27.355 1.00 96.94 307 GLY A C 1
ATOM 2324 O O . GLY A 1 307 ? 18.904 7.035 -28.428 1.00 96.94 307 GLY A O 1
ATOM 2325 N N . VAL A 1 308 ? 17.806 6.563 -26.523 1.00 96.81 308 VAL A N 1
ATOM 2326 C CA . VAL A 1 308 ? 16.618 7.389 -26.789 1.00 96.81 308 VAL A CA 1
ATOM 2327 C C . VAL A 1 308 ? 16.359 8.335 -25.622 1.00 96.81 308 VAL A C 1
ATOM 2329 O O . VAL A 1 308 ? 16.062 7.897 -24.508 1.00 96.81 308 VAL A O 1
ATOM 2332 N N . ASP A 1 309 ? 16.436 9.634 -25.891 1.00 96.56 309 ASP A N 1
ATOM 2333 C CA . ASP A 1 309 ? 16.129 10.698 -24.931 1.00 96.56 309 ASP A CA 1
ATOM 2334 C C . ASP A 1 309 ? 14.619 10.957 -24.819 1.00 96.56 309 ASP A C 1
ATOM 2336 O O . ASP A 1 309 ? 13.827 10.538 -25.665 1.00 96.56 309 ASP A O 1
ATOM 2340 N N . GLY A 1 310 ? 14.213 11.668 -23.765 1.00 94.38 310 GLY A N 1
ATOM 2341 C CA . GLY A 1 310 ? 12.825 12.090 -23.567 1.00 94.38 310 GLY A CA 1
ATOM 2342 C C . GLY A 1 310 ? 11.882 10.980 -23.098 1.00 94.38 310 GLY A C 1
ATOM 2343 O O . GLY A 1 310 ? 10.669 11.182 -23.077 1.00 94.38 310 GLY A O 1
ATOM 2344 N N . ILE A 1 311 ? 12.410 9.820 -22.701 1.00 96.94 311 ILE A N 1
ATOM 2345 C CA . ILE A 1 311 ? 11.619 8.720 -22.152 1.00 96.94 311 ILE A CA 1
ATOM 2346 C C . ILE A 1 311 ? 11.619 8.798 -20.630 1.00 96.94 311 ILE A C 1
ATOM 2348 O O . ILE A 1 311 ? 12.663 8.909 -19.993 1.00 96.94 311 ILE A O 1
ATOM 2352 N N . SER A 1 312 ? 10.432 8.732 -20.036 1.00 96.94 312 SER A N 1
ATOM 2353 C CA . SER A 1 312 ? 10.252 8.805 -18.591 1.00 96.94 312 SER A CA 1
ATOM 2354 C C . SER A 1 312 ? 10.373 7.431 -17.936 1.00 96.94 312 SER A C 1
ATOM 2356 O O . SER A 1 312 ? 9.696 6.480 -18.322 1.00 96.94 312 SER A O 1
ATOM 2358 N N . VAL A 1 313 ? 11.197 7.338 -16.895 1.00 96.44 313 VAL A N 1
ATOM 2359 C CA . VAL A 1 313 ? 11.342 6.164 -16.034 1.00 96.44 313 VAL A CA 1
ATOM 2360 C C . VAL A 1 313 ? 10.843 6.518 -14.638 1.00 96.44 313 VAL A C 1
ATOM 2362 O O . VAL A 1 313 ? 11.424 7.345 -13.933 1.00 96.44 313 VAL A O 1
ATOM 2365 N N . ARG A 1 314 ? 9.746 5.885 -14.215 1.00 94.31 314 ARG A N 1
ATOM 2366 C CA . ARG A 1 314 ? 9.278 5.956 -12.830 1.00 94.31 314 ARG A CA 1
ATOM 2367 C C . ARG A 1 314 ? 10.104 4.990 -12.004 1.00 94.31 314 ARG A C 1
ATOM 2369 O O . ARG A 1 314 ? 10.255 3.830 -12.370 1.00 94.31 314 ARG A O 1
ATOM 2376 N N . THR A 1 315 ? 10.578 5.447 -10.859 1.00 94.25 315 THR A N 1
ATOM 2377 C CA . THR A 1 315 ? 11.179 4.599 -9.829 1.00 94.25 315 THR A CA 1
ATOM 2378 C C . THR A 1 315 ? 10.433 4.794 -8.520 1.00 94.25 315 THR A C 1
ATOM 2380 O O . THR A 1 315 ? 10.007 5.908 -8.216 1.00 94.25 315 THR A O 1
ATOM 2383 N N . TRP A 1 316 ? 10.251 3.743 -7.728 1.00 90.62 316 TRP A N 1
ATOM 2384 C CA . TRP A 1 316 ? 9.567 3.830 -6.432 1.00 90.62 316 TRP A CA 1
ATOM 2385 C C . TRP A 1 316 ? 9.990 2.709 -5.484 1.00 90.62 316 TRP A C 1
ATOM 2387 O O . TRP A 1 316 ? 10.747 1.829 -5.878 1.00 90.62 316 TRP A O 1
ATOM 2397 N N . ASN A 1 317 ? 9.534 2.738 -4.233 1.00 84.19 317 ASN A N 1
ATOM 2398 C CA . ASN A 1 317 ? 9.746 1.662 -3.264 1.00 84.19 317 ASN A CA 1
ATOM 2399 C C . ASN A 1 317 ? 8.470 1.361 -2.466 1.00 84.19 317 ASN A C 1
ATOM 2401 O O . ASN A 1 317 ? 7.438 2.004 -2.652 1.00 84.19 317 ASN A O 1
ATOM 2405 N N . ASP A 1 318 ? 8.558 0.384 -1.563 1.00 72.25 318 ASP A N 1
ATOM 2406 C CA . ASP A 1 318 ? 7.444 -0.083 -0.721 1.00 72.25 318 ASP A CA 1
ATOM 2407 C C . ASP A 1 318 ? 6.882 0.973 0.244 1.00 72.25 318 ASP A C 1
ATOM 2409 O O . ASP A 1 318 ? 5.809 0.781 0.826 1.00 72.25 318 ASP A O 1
ATOM 2413 N N . TRP A 1 319 ? 7.600 2.082 0.415 1.00 66.88 319 TRP A N 1
ATOM 2414 C CA . TRP A 1 319 ? 7.325 3.118 1.406 1.00 66.88 319 TRP A CA 1
ATOM 2415 C C . TRP A 1 319 ? 6.845 4.433 0.783 1.00 66.88 319 TRP A C 1
ATOM 2417 O O . TRP A 1 319 ? 6.851 5.452 1.469 1.00 66.88 319 TRP A O 1
ATOM 2427 N N . GLY A 1 320 ? 6.466 4.419 -0.499 1.00 60.31 320 GLY A N 1
ATOM 2428 C CA . GLY A 1 320 ? 5.899 5.585 -1.183 1.00 60.31 320 GLY A CA 1
ATOM 2429 C C . GLY A 1 320 ? 6.924 6.588 -1.709 1.00 60.31 320 GLY A C 1
ATOM 2430 O O . GLY A 1 320 ? 6.552 7.643 -2.215 1.00 60.31 320 GLY A O 1
ATOM 2431 N N . ASN A 1 321 ? 8.225 6.286 -1.636 1.00 73.94 321 ASN A N 1
ATOM 2432 C CA . ASN A 1 321 ? 9.251 7.168 -2.190 1.00 73.94 321 ASN A CA 1
ATOM 2433 C C . ASN A 1 321 ? 9.360 6.961 -3.708 1.00 73.94 321 ASN A C 1
ATOM 2435 O O . ASN A 1 321 ? 10.161 6.150 -4.179 1.00 73.94 321 ASN A O 1
ATOM 2439 N N . GLY A 1 322 ? 8.562 7.693 -4.484 1.00 84.44 322 GLY A N 1
ATOM 2440 C CA . GLY A 1 322 ? 8.525 7.619 -5.945 1.00 84.44 322 GLY A CA 1
ATOM 2441 C C . GLY A 1 322 ? 8.970 8.907 -6.637 1.00 84.44 322 GLY A C 1
ATOM 2442 O O . GLY A 1 322 ? 8.606 9.987 -6.192 1.00 84.44 322 GLY A O 1
ATOM 2443 N N . ILE A 1 323 ? 9.710 8.794 -7.745 1.00 88.00 323 ILE A N 1
ATOM 2444 C CA . ILE A 1 323 ? 9.963 9.909 -8.675 1.00 88.00 323 ILE A CA 1
ATOM 2445 C C . ILE A 1 323 ? 9.909 9.413 -10.120 1.00 88.00 323 ILE A C 1
ATOM 2447 O O . ILE A 1 323 ? 10.012 8.211 -10.377 1.00 88.00 323 ILE A O 1
ATOM 2451 N N . ILE A 1 324 ? 9.800 10.347 -11.060 1.00 90.31 324 ILE A N 1
ATOM 2452 C CA . ILE A 1 324 ? 9.987 10.102 -12.489 1.00 90.31 324 ILE A CA 1
ATOM 2453 C C . ILE A 1 324 ? 11.249 10.847 -12.925 1.00 90.31 324 ILE A C 1
ATOM 2455 O O . ILE A 1 324 ? 11.362 12.047 -12.681 1.00 90.31 324 ILE A O 1
ATOM 2459 N N . SER A 1 325 ? 12.184 10.145 -13.563 1.00 92.81 325 SER A N 1
ATOM 2460 C CA . SER A 1 325 ? 13.338 10.749 -14.232 1.00 92.81 325 SER A CA 1
ATOM 2461 C C . SER A 1 325 ? 13.243 10.553 -15.744 1.00 92.81 325 SER A C 1
ATOM 2463 O O . SER A 1 325 ? 12.750 9.535 -16.220 1.00 92.81 325 SER A O 1
ATOM 2465 N N . GLY A 1 326 ? 13.654 11.561 -16.512 1.00 93.25 326 GLY A N 1
ATOM 2466 C CA . GLY A 1 326 ? 13.722 11.479 -17.971 1.00 93.25 326 GLY A CA 1
ATOM 2467 C C . GLY A 1 326 ? 15.088 10.984 -18.439 1.00 93.25 326 GLY A C 1
ATOM 2468 O O . GLY A 1 326 ? 16.103 11.306 -17.815 1.00 93.25 326 GLY A O 1
ATOM 2469 N N . SER A 1 327 ? 15.119 10.241 -19.543 1.00 94.75 327 SER A N 1
ATOM 2470 C CA . SER A 1 327 ? 16.352 9.984 -20.282 1.00 94.75 327 SER A CA 1
ATOM 2471 C C . SER A 1 327 ? 16.823 11.235 -21.035 1.00 94.75 327 SER A C 1
ATOM 2473 O O . SER A 1 327 ? 16.004 12.044 -21.481 1.00 94.75 327 SER A O 1
ATOM 2475 N N . GLY A 1 328 ? 18.141 11.386 -21.190 1.00 90.12 328 GLY A N 1
ATOM 2476 C CA . GLY A 1 328 ? 18.748 12.507 -21.923 1.00 90.12 328 GLY A CA 1
ATOM 2477 C C . GLY A 1 328 ? 19.161 13.683 -21.045 1.00 90.12 328 GLY A C 1
ATOM 2478 O O . GLY A 1 328 ? 18.959 14.843 -21.400 1.00 90.12 328 GLY A O 1
ATOM 2479 N N . GLN A 1 329 ? 19.720 13.399 -19.866 1.00 87.19 329 GLN A N 1
ATOM 2480 C CA . GLN A 1 329 ? 20.279 14.445 -19.008 1.00 87.19 329 GLN A CA 1
ATOM 2481 C C . GLN A 1 329 ? 21.461 15.161 -19.700 1.00 87.19 329 GLN A C 1
ATOM 2483 O O . GLN A 1 329 ? 22.339 14.490 -20.250 1.00 87.19 329 GLN A O 1
ATOM 2488 N N . PRO A 1 330 ? 21.551 16.506 -19.639 1.00 84.69 330 PRO A N 1
ATOM 2489 C CA . PRO A 1 330 ? 22.683 17.242 -20.199 1.00 84.69 330 PRO A CA 1
ATOM 2490 C C . PRO A 1 330 ? 24.029 16.753 -19.646 1.00 84.69 330 PRO A C 1
ATOM 2492 O O . PRO A 1 330 ? 24.191 16.586 -18.439 1.00 84.69 330 PRO A O 1
ATOM 2495 N N . GLY A 1 331 ? 25.008 16.543 -20.530 1.00 88.25 331 GLY A N 1
ATOM 2496 C CA . GLY A 1 331 ? 26.343 16.059 -20.150 1.00 88.25 331 GLY A CA 1
ATOM 2497 C C . GLY A 1 331 ? 26.434 14.548 -19.907 1.00 88.25 331 GLY A C 1
ATOM 2498 O O . GLY A 1 331 ? 27.483 14.065 -19.480 1.00 88.25 331 GLY A O 1
ATOM 2499 N N . ARG A 1 332 ? 25.366 13.793 -20.184 1.00 93.94 332 ARG A N 1
ATOM 2500 C CA . ARG A 1 332 ? 25.357 12.327 -20.194 1.00 93.94 332 ARG A CA 1
ATOM 2501 C C . ARG A 1 332 ? 25.148 11.801 -21.612 1.00 93.94 332 ARG A C 1
ATOM 2503 O O . ARG A 1 332 ? 24.794 12.541 -22.524 1.00 93.94 332 ARG A O 1
ATOM 2510 N N . GLU A 1 333 ? 25.407 10.512 -21.793 1.00 94.06 333 GLU A N 1
ATOM 2511 C CA . GLU A 1 333 ? 25.172 9.833 -23.067 1.00 94.06 333 GLU A CA 1
ATOM 2512 C C . GLU A 1 333 ? 23.673 9.768 -23.393 1.00 94.06 333 GLU A C 1
ATOM 2514 O O . GLU A 1 333 ? 22.835 9.693 -22.494 1.00 94.06 333 GLU A O 1
ATOM 2519 N N . THR A 1 334 ? 23.332 9.741 -24.682 1.00 96.44 334 THR A N 1
ATOM 2520 C CA . THR A 1 334 ? 21.945 9.592 -25.140 1.00 96.44 334 THR A CA 1
ATOM 2521 C C . THR A 1 334 ? 21.297 8.348 -24.530 1.00 96.44 334 THR A C 1
ATOM 2523 O O . THR A 1 334 ? 21.892 7.268 -24.461 1.00 96.44 334 THR A O 1
ATOM 2526 N N . GLY A 1 335 ? 20.058 8.501 -24.079 1.00 96.06 335 GLY A N 1
ATOM 2527 C CA . GLY A 1 335 ? 19.278 7.483 -23.394 1.00 96.06 335 GLY A CA 1
ATOM 2528 C C . GLY A 1 335 ? 19.580 7.359 -21.906 1.00 96.06 335 GLY A C 1
ATOM 2529 O O . GLY A 1 335 ? 18.842 6.652 -21.222 1.00 96.06 335 GLY A O 1
ATOM 2530 N N . TYR A 1 336 ? 20.616 8.023 -21.382 1.00 98.00 336 TYR A N 1
ATOM 2531 C CA . TYR A 1 336 ? 20.998 7.901 -19.978 1.00 98.00 336 TYR A CA 1
ATOM 2532 C C . TYR A 1 336 ? 19.911 8.443 -19.049 1.00 98.00 336 TYR A C 1
ATOM 2534 O O . TYR A 1 336 ? 19.433 9.567 -19.225 1.00 98.00 336 TYR A O 1
ATOM 2542 N N . TRP A 1 337 ? 19.581 7.657 -18.028 1.00 97.12 337 TRP A N 1
ATOM 2543 C CA . TRP A 1 337 ? 18.728 8.040 -16.913 1.00 97.12 337 TRP A CA 1
ATOM 2544 C C . TRP A 1 337 ? 19.357 7.557 -15.605 1.00 97.12 337 TRP A C 1
ATOM 2546 O O . TRP A 1 337 ? 20.055 6.541 -15.571 1.00 97.12 337 TRP A O 1
ATOM 2556 N N . ASP A 1 338 ? 19.083 8.261 -14.514 1.00 96.94 338 ASP A N 1
ATOM 2557 C CA . ASP A 1 338 ? 19.425 7.795 -13.179 1.00 96.94 338 ASP A CA 1
ATOM 2558 C C . ASP A 1 338 ? 18.433 8.271 -12.118 1.00 96.94 338 ASP A C 1
ATOM 2560 O O . ASP A 1 338 ? 17.518 9.070 -12.352 1.00 96.94 338 ASP A O 1
ATOM 2564 N N . ARG A 1 339 ? 18.602 7.695 -10.933 1.00 95.12 339 ARG A N 1
ATOM 2565 C CA . ARG A 1 339 ? 18.055 8.170 -9.676 1.00 95.12 339 ARG A CA 1
ATOM 2566 C C . ARG A 1 339 ? 19.044 7.884 -8.563 1.00 95.12 339 ARG A C 1
ATOM 2568 O O . ARG A 1 339 ? 19.395 6.734 -8.310 1.00 95.12 339 ARG A O 1
ATOM 2575 N N . ILE A 1 340 ? 19.375 8.930 -7.819 1.00 93.94 340 ILE A N 1
ATOM 2576 C CA . ILE A 1 340 ? 20.111 8.834 -6.562 1.00 93.94 340 ILE A CA 1
ATOM 2577 C C . ILE A 1 340 ? 19.105 8.657 -5.419 1.00 93.94 340 ILE A C 1
ATOM 2579 O O . ILE A 1 340 ? 18.207 9.478 -5.238 1.00 93.94 340 ILE A O 1
ATOM 2583 N N . MET A 1 341 ? 19.249 7.586 -4.640 1.00 90.25 341 MET A N 1
ATOM 2584 C CA . MET A 1 341 ? 18.436 7.332 -3.444 1.00 90.25 341 MET A CA 1
ATOM 2585 C C . MET A 1 341 ? 19.027 8.019 -2.209 1.00 90.25 341 MET A C 1
ATOM 2587 O O . MET A 1 341 ? 18.299 8.318 -1.265 1.00 90.25 341 MET A O 1
ATOM 2591 N N . GLY A 1 342 ? 20.337 8.276 -2.214 1.00 87.50 342 GLY A N 1
ATOM 2592 C CA . GLY A 1 342 ? 21.032 9.069 -1.203 1.00 87.50 342 GLY A CA 1
ATOM 2593 C C . GLY A 1 342 ? 22.465 8.602 -0.956 1.00 87.50 342 GLY A C 1
ATOM 2594 O O . GLY A 1 342 ? 22.900 7.570 -1.463 1.00 87.50 342 GLY A O 1
ATOM 2595 N N . GLY A 1 343 ? 23.199 9.363 -0.142 1.00 91.00 343 GLY A N 1
ATOM 2596 C CA . GLY A 1 343 ? 24.530 8.970 0.324 1.00 91.00 343 GLY A CA 1
ATOM 2597 C C . GLY A 1 343 ? 24.483 7.776 1.283 1.00 91.00 343 GLY A C 1
ATOM 2598 O O . GLY A 1 343 ? 23.530 7.646 2.066 1.00 91.00 343 GLY A O 1
ATOM 2599 N N . GLY A 1 344 ? 25.525 6.944 1.227 1.00 90.19 344 GLY A N 1
ATOM 2600 C CA . GLY A 1 344 ? 25.697 5.737 2.035 1.00 90.19 344 GLY A CA 1
ATOM 2601 C C . GLY A 1 344 ? 24.779 4.580 1.635 1.00 90.19 344 GLY A C 1
ATOM 2602 O O . GLY A 1 344 ? 24.158 4.598 0.572 1.00 90.19 344 GLY A O 1
ATOM 2603 N N . VAL A 1 345 ? 24.701 3.583 2.521 1.00 88.50 345 VAL A N 1
ATOM 2604 C CA . VAL A 1 345 ? 23.875 2.374 2.378 1.00 88.50 345 VAL A CA 1
ATOM 2605 C C . VAL A 1 345 ? 22.394 2.695 2.585 1.00 88.50 345 VAL A C 1
ATOM 2607 O O . VAL A 1 345 ? 22.015 3.255 3.618 1.00 88.50 345 VAL A O 1
ATOM 2610 N N . ARG A 1 346 ? 21.542 2.327 1.621 1.00 87.31 346 ARG A N 1
ATOM 2611 C CA . ARG A 1 346 ? 20.081 2.519 1.687 1.00 87.31 346 ARG A CA 1
ATOM 2612 C C . ARG A 1 346 ? 19.357 1.209 1.366 1.00 87.31 346 ARG A C 1
ATOM 2614 O O . ARG A 1 346 ? 18.895 1.036 0.238 1.00 87.31 346 ARG A O 1
ATOM 2621 N N . PRO A 1 347 ? 19.224 0.290 2.342 1.00 85.50 347 PRO A N 1
ATOM 2622 C CA . PRO A 1 347 ? 18.588 -0.993 2.101 1.00 85.50 347 PRO A CA 1
ATOM 2623 C C . PRO A 1 347 ? 17.117 -0.807 1.746 1.00 85.50 347 PRO A C 1
ATOM 2625 O O . PRO A 1 347 ? 16.428 0.054 2.298 1.00 85.50 347 PRO A O 1
ATOM 2628 N N . GLY A 1 348 ? 16.619 -1.649 0.852 1.00 80.56 348 GLY A N 1
ATOM 2629 C CA . GLY A 1 348 ? 15.206 -1.657 0.509 1.00 80.56 348 GLY A CA 1
ATOM 2630 C C . GLY A 1 348 ? 14.917 -2.237 -0.855 1.00 80.56 348 GLY A C 1
ATOM 2631 O O . GLY A 1 348 ? 15.799 -2.321 -1.706 1.00 80.56 348 GLY A O 1
ATOM 2632 N N . THR A 1 349 ? 13.662 -2.631 -1.051 1.00 85.31 349 THR A N 1
ATOM 2633 C CA . THR A 1 349 ? 13.173 -3.079 -2.358 1.00 85.31 349 THR A CA 1
ATOM 2634 C C . THR A 1 349 ? 12.631 -1.887 -3.125 1.00 85.31 349 THR A C 1
ATOM 2636 O O . THR A 1 349 ? 11.823 -1.111 -2.611 1.00 85.31 349 THR A O 1
ATOM 2639 N N . TRP A 1 350 ? 13.105 -1.760 -4.353 1.00 91.75 350 TRP A N 1
ATOM 2640 C CA . TRP A 1 350 ? 12.819 -0.686 -5.277 1.00 91.75 350 TRP A CA 1
ATOM 2641 C C . TRP A 1 350 ? 12.313 -1.248 -6.596 1.00 91.75 350 TRP A C 1
ATOM 2643 O O . TRP A 1 350 ? 12.543 -2.405 -6.957 1.00 91.75 350 TRP A O 1
ATOM 2653 N N . TYR A 1 351 ? 11.626 -0.377 -7.313 1.00 92.31 351 TYR A N 1
ATOM 2654 C CA . TYR A 1 351 ? 10.965 -0.665 -8.565 1.00 92.31 351 TYR A CA 1
ATOM 2655 C C . TYR A 1 351 ? 11.355 0.373 -9.592 1.00 92.31 351 TYR A C 1
ATOM 2657 O O . TYR A 1 351 ? 11.551 1.542 -9.245 1.00 92.31 351 TYR A O 1
ATOM 2665 N N . ALA A 1 352 ? 11.406 -0.038 -10.851 1.00 95.38 352 ALA A N 1
ATOM 2666 C CA . ALA A 1 352 ? 11.515 0.867 -11.978 1.00 95.38 352 ALA A CA 1
ATOM 2667 C C . ALA A 1 352 ? 10.639 0.397 -13.137 1.00 95.38 352 ALA A C 1
ATOM 2669 O O . ALA A 1 352 ? 10.513 -0.802 -13.378 1.00 95.38 352 ALA A O 1
ATOM 2670 N N . ALA A 1 353 ? 10.075 1.343 -13.877 1.00 95.62 353 ALA A N 1
ATOM 2671 C CA . ALA A 1 353 ? 9.362 1.080 -15.118 1.00 95.62 353 ALA A CA 1
ATOM 2672 C C . ALA A 1 353 ? 9.409 2.310 -16.026 1.00 95.62 353 ALA A C 1
ATOM 2674 O O . ALA A 1 353 ? 9.310 3.440 -15.546 1.00 95.62 353 ALA A O 1
ATOM 2675 N N . VAL A 1 354 ? 9.488 2.098 -17.339 1.00 96.12 354 VAL A N 1
ATOM 2676 C CA . VAL A 1 354 ? 9.125 3.128 -18.319 1.00 96.12 354 VAL A CA 1
ATOM 2677 C C . VAL A 1 354 ? 7.654 3.490 -18.142 1.00 96.12 354 VAL A C 1
ATOM 2679 O O . VAL A 1 354 ? 6.801 2.605 -17.998 1.00 96.12 354 VAL A O 1
ATOM 2682 N N . VAL A 1 355 ? 7.371 4.788 -18.175 1.00 92.38 355 VAL A N 1
ATOM 2683 C CA . VAL A 1 355 ? 6.024 5.357 -18.159 1.00 92.38 355 VAL A CA 1
ATOM 2684 C C . VAL A 1 355 ? 5.790 6.228 -19.391 1.00 92.38 355 VAL A C 1
ATOM 2686 O O . VAL A 1 355 ? 6.735 6.736 -19.992 1.00 92.38 355 VAL A O 1
ATOM 2689 N N . ASP A 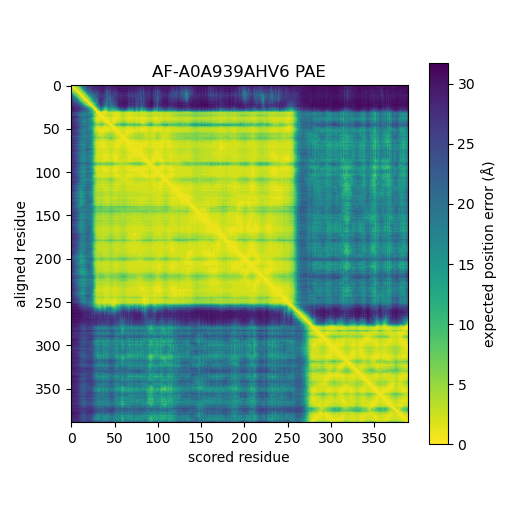1 356 ? 4.536 6.354 -19.810 1.00 86.75 356 ASP A N 1
ATOM 2690 C CA . ASP A 1 356 ? 4.132 7.266 -20.878 1.00 86.75 356 ASP A CA 1
ATOM 2691 C C . ASP A 1 356 ? 4.041 8.727 -20.391 1.00 86.75 356 ASP A C 1
ATOM 2693 O O . ASP A 1 356 ? 4.314 9.036 -19.228 1.00 86.75 356 ASP A O 1
ATOM 2697 N N . GLY A 1 357 ? 3.640 9.641 -21.282 1.00 76.12 357 GLY A N 1
ATOM 2698 C CA . GLY A 1 357 ? 3.490 11.067 -20.963 1.00 76.12 357 GLY A CA 1
ATOM 2699 C C . GLY A 1 357 ? 2.438 11.383 -19.889 1.00 76.12 357 GLY A C 1
ATOM 2700 O O . GLY A 1 357 ? 2.428 12.496 -19.374 1.00 76.12 357 GLY A O 1
ATOM 2701 N N . ASN A 1 358 ? 1.590 10.417 -19.524 1.00 73.75 358 ASN A N 1
ATOM 2702 C CA . ASN A 1 358 ? 0.610 10.526 -18.443 1.00 73.75 358 ASN A CA 1
ATOM 2703 C C . ASN A 1 358 ? 1.079 9.820 -17.155 1.00 73.75 358 ASN A C 1
ATOM 2705 O O . ASN A 1 358 ? 0.326 9.741 -16.186 1.00 73.75 358 ASN A O 1
ATOM 2709 N N . GLY A 1 359 ? 2.302 9.278 -17.128 1.00 72.94 359 GLY A N 1
ATOM 2710 C CA . GLY A 1 359 ? 2.833 8.526 -15.991 1.00 72.94 359 GLY A CA 1
ATOM 2711 C C . GLY A 1 359 ? 2.319 7.084 -15.889 1.00 72.94 359 GLY A C 1
ATOM 2712 O O . GLY A 1 359 ? 2.565 6.423 -14.874 1.00 72.94 359 GLY A O 1
ATOM 2713 N N . VAL A 1 360 ? 1.633 6.571 -16.917 1.00 78.56 360 VAL A N 1
ATOM 2714 C CA . VAL A 1 360 ? 1.128 5.191 -16.965 1.00 78.56 360 VAL A CA 1
ATOM 2715 C C . VAL A 1 360 ? 2.248 4.247 -17.392 1.00 78.56 360 VAL A C 1
ATOM 2717 O O . VAL A 1 360 ? 2.999 4.529 -18.320 1.00 78.56 360 VAL A O 1
ATOM 2720 N N . ILE A 1 361 ? 2.371 3.103 -16.720 1.00 85.81 361 ILE A N 1
ATOM 2721 C CA . ILE A 1 361 ? 3.430 2.121 -16.986 1.00 85.81 361 ILE A CA 1
ATOM 2722 C C . ILE A 1 361 ? 3.292 1.523 -18.388 1.00 85.81 361 ILE A C 1
ATOM 2724 O O . ILE A 1 361 ? 2.251 0.980 -18.745 1.00 85.81 361 ILE A O 1
ATOM 2728 N N . SER A 1 362 ? 4.379 1.590 -19.160 1.00 88.75 362 SER A N 1
ATOM 2729 C CA . SER A 1 362 ? 4.470 1.118 -20.550 1.00 88.75 362 SER A CA 1
ATOM 2730 C C . SER A 1 362 ? 5.519 0.013 -20.751 1.00 88.75 362 SER A C 1
ATOM 2732 O O . SER A 1 362 ? 5.817 -0.382 -21.881 1.00 88.75 362 SER A O 1
ATOM 2734 N N . SER A 1 363 ? 6.052 -0.526 -19.651 1.00 91.56 363 SER A N 1
ATOM 2735 C CA . SER A 1 363 ? 7.062 -1.593 -19.597 1.00 91.56 363 SER A CA 1
ATOM 2736 C C . SER A 1 363 ? 6.754 -2.593 -18.471 1.00 91.56 363 SER A C 1
ATOM 2738 O O . SER A 1 363 ? 5.994 -2.251 -17.565 1.00 91.56 363 SER A O 1
ATOM 2740 N N . PRO A 1 364 ? 7.341 -3.805 -18.470 1.00 89.12 364 PRO A N 1
ATOM 2741 C CA . PRO A 1 364 ? 7.375 -4.641 -17.271 1.00 89.12 364 PRO A CA 1
ATOM 2742 C C . PRO A 1 364 ? 8.008 -3.886 -16.098 1.00 89.12 364 PRO A C 1
ATOM 2744 O O . PRO A 1 364 ? 8.905 -3.083 -16.315 1.00 89.12 364 PRO A O 1
ATOM 2747 N N . VAL A 1 365 ? 7.609 -4.167 -14.859 1.00 88.50 365 VAL A N 1
ATOM 2748 C CA . VAL A 1 365 ? 8.248 -3.543 -13.690 1.00 88.50 365 VAL A CA 1
ATOM 2749 C C . VAL A 1 365 ? 9.496 -4.313 -13.293 1.00 88.50 365 VAL A C 1
ATOM 2751 O O . VAL A 1 365 ? 9.434 -5.489 -12.938 1.00 88.50 365 VAL A O 1
ATOM 2754 N N . ALA A 1 366 ? 10.635 -3.631 -13.330 1.00 92.31 366 ALA A N 1
ATOM 2755 C CA . ALA A 1 366 ? 11.881 -4.139 -12.790 1.00 92.31 366 ALA A CA 1
ATOM 2756 C C . ALA A 1 366 ? 11.860 -4.033 -11.268 1.00 92.31 366 ALA A C 1
ATOM 2758 O O . ALA A 1 366 ? 11.546 -2.972 -10.731 1.00 92.31 366 ALA A O 1
ATOM 2759 N N . VAL A 1 367 ? 12.236 -5.112 -10.586 1.00 89.50 367 VAL A N 1
ATOM 2760 C CA . VAL A 1 367 ? 12.344 -5.169 -9.125 1.00 89.50 367 VAL A CA 1
ATOM 2761 C C . VAL A 1 367 ? 13.806 -5.387 -8.754 1.00 89.50 367 VAL A C 1
ATOM 2763 O O . VAL A 1 367 ? 14.458 -6.266 -9.315 1.00 89.50 367 VAL A O 1
ATOM 2766 N N . PHE A 1 368 ? 14.327 -4.599 -7.818 1.00 91.38 368 PHE A N 1
ATOM 2767 C CA . PHE A 1 368 ? 15.695 -4.733 -7.318 1.00 91.38 368 PHE A CA 1
ATOM 2768 C C . PHE A 1 368 ? 15.770 -4.374 -5.834 1.00 91.38 368 PHE A C 1
ATOM 2770 O O . PHE A 1 368 ? 14.987 -3.569 -5.334 1.00 91.38 368 PHE A O 1
ATOM 2777 N N . THR A 1 369 ? 16.719 -4.972 -5.115 1.00 90.88 369 THR A N 1
ATOM 2778 C CA . THR A 1 369 ? 16.861 -4.784 -3.668 1.00 90.88 369 THR A CA 1
ATOM 2779 C C . THR A 1 369 ? 18.271 -4.321 -3.340 1.00 90.88 369 THR A C 1
ATOM 2781 O O . THR A 1 369 ? 19.238 -5.026 -3.619 1.00 90.88 369 THR A O 1
ATOM 2784 N N . PHE A 1 370 ? 18.385 -3.150 -2.715 1.00 90.94 370 PHE A N 1
ATOM 2785 C CA . PHE A 1 370 ? 19.634 -2.714 -2.101 1.00 90.94 370 PHE A CA 1
ATOM 2786 C C . PHE A 1 370 ? 19.801 -3.397 -0.744 1.00 90.94 370 PHE A C 1
ATOM 2788 O O . PHE A 1 370 ? 18.839 -3.532 0.022 1.00 90.94 370 PHE A O 1
ATOM 2795 N N . THR A 1 371 ? 21.017 -3.836 -0.439 1.00 90.12 371 THR A N 1
ATOM 2796 C CA . THR A 1 371 ? 21.322 -4.593 0.783 1.00 90.12 371 THR A CA 1
ATOM 2797 C C . THR A 1 371 ? 21.625 -3.672 1.964 1.00 90.12 371 THR A C 1
ATOM 2799 O O . THR A 1 371 ? 21.794 -2.467 1.812 1.00 90.12 371 THR A O 1
ATOM 2802 N N . GLY A 1 372 ? 21.709 -4.233 3.172 1.00 85.94 372 GLY A N 1
ATOM 2803 C CA . GLY A 1 372 ? 22.171 -3.511 4.369 1.00 85.94 372 GLY A CA 1
ATOM 2804 C C . GLY A 1 372 ? 23.695 -3.382 4.480 1.00 85.94 372 GLY A C 1
ATOM 2805 O O . GLY A 1 372 ? 24.184 -2.900 5.494 1.00 85.94 372 GLY A O 1
ATOM 2806 N N . ASP A 1 373 ? 24.428 -3.819 3.456 1.00 86.00 373 ASP A N 1
ATOM 2807 C CA . ASP A 1 373 ? 25.890 -3.818 3.374 1.00 86.00 373 ASP A CA 1
ATOM 2808 C C . ASP A 1 373 ? 26.342 -3.262 2.012 1.00 86.00 373 ASP A C 1
ATOM 2810 O O . ASP A 1 373 ? 25.630 -3.403 1.011 1.00 86.00 373 ASP A O 1
ATOM 2814 N N . CYS A 1 374 ? 27.509 -2.621 1.977 1.00 85.88 374 CYS A N 1
ATOM 2815 C CA . CYS A 1 374 ? 28.166 -2.106 0.775 1.00 85.88 374 CYS A CA 1
ATOM 2816 C C . CYS A 1 374 ? 29.508 -2.785 0.460 1.00 85.88 374 CYS A C 1
ATOM 2818 O O . CYS A 1 374 ? 30.153 -2.400 -0.517 1.00 85.88 374 CYS A O 1
ATOM 2820 N N . GLY A 1 375 ? 29.926 -3.762 1.274 1.00 83.69 375 GLY A N 1
ATOM 2821 C CA . GLY A 1 375 ? 31.109 -4.585 1.047 1.00 83.69 375 GLY A CA 1
ATOM 2822 C C . GLY A 1 375 ? 30.950 -5.579 -0.108 1.00 83.69 375 GLY A C 1
ATOM 2823 O O . GLY A 1 375 ? 30.090 -5.443 -0.979 1.00 83.69 375 GLY A O 1
ATOM 2824 N N . ALA A 1 376 ? 31.804 -6.602 -0.133 1.00 80.69 376 ALA A N 1
ATOM 2825 C CA . ALA A 1 376 ? 31.741 -7.646 -1.152 1.00 80.69 376 ALA A CA 1
ATOM 2826 C C . ALA A 1 376 ? 30.399 -8.399 -1.076 1.00 80.69 376 ALA A C 1
ATOM 2828 O O . ALA A 1 376 ? 30.071 -8.993 -0.054 1.00 80.69 376 ALA A O 1
ATOM 2829 N N . GLY A 1 377 ? 29.626 -8.367 -2.165 1.00 81.19 377 GLY A N 1
ATOM 2830 C CA . GLY A 1 377 ? 28.264 -8.918 -2.215 1.00 81.19 377 GLY A CA 1
ATOM 2831 C C . GLY A 1 377 ? 27.164 -7.929 -1.815 1.00 81.19 377 GLY A C 1
ATOM 2832 O O . GLY A 1 377 ? 25.984 -8.243 -1.961 1.00 81.19 377 GLY A O 1
ATOM 2833 N N . GLY A 1 378 ? 27.529 -6.725 -1.368 1.00 87.31 378 GLY A N 1
ATOM 2834 C CA . GLY A 1 378 ? 26.598 -5.623 -1.180 1.00 87.31 378 GLY A CA 1
ATOM 2835 C C . GLY A 1 378 ? 26.073 -5.083 -2.512 1.00 87.31 378 GLY A C 1
ATOM 2836 O O . GLY A 1 378 ? 26.785 -5.041 -3.514 1.00 87.31 378 GLY A O 1
ATOM 2837 N N . ILE A 1 379 ? 24.823 -4.633 -2.518 1.00 92.62 379 ILE A N 1
ATOM 2838 C CA . ILE A 1 379 ? 24.144 -4.028 -3.660 1.00 92.62 379 ILE A CA 1
ATOM 2839 C C . ILE A 1 379 ? 23.732 -2.624 -3.247 1.00 92.62 379 ILE A C 1
ATOM 2841 O O . ILE A 1 379 ? 22.802 -2.458 -2.463 1.00 92.62 379 ILE A O 1
ATOM 2845 N N . GLN A 1 380 ? 24.422 -1.619 -3.778 1.00 95.69 380 GLN A N 1
ATOM 2846 C CA . GLN A 1 380 ? 24.068 -0.201 -3.602 1.00 95.69 380 GLN A CA 1
ATOM 2847 C C . GLN A 1 380 ? 24.025 0.547 -4.944 1.00 95.69 380 GLN A C 1
ATOM 2849 O O . GLN A 1 380 ? 23.617 1.699 -5.015 1.00 95.69 380 GLN A O 1
ATOM 2854 N N . SER A 1 381 ? 24.420 -0.094 -6.041 1.00 96.81 381 SER A N 1
ATOM 2855 C CA . SER A 1 381 ? 24.326 0.454 -7.390 1.00 96.81 381 SER A CA 1
ATOM 2856 C C . SER A 1 381 ? 23.641 -0.568 -8.283 1.00 96.81 381 SER A C 1
ATOM 2858 O O . SER A 1 381 ? 24.018 -1.739 -8.277 1.00 96.81 381 SER A O 1
ATOM 2860 N N . VAL A 1 382 ? 22.614 -0.143 -9.014 1.00 97.25 382 VAL A N 1
ATOM 2861 C CA . VAL A 1 382 ? 21.877 -1.001 -9.948 1.00 97.25 382 VAL A CA 1
ATOM 2862 C C . VAL A 1 382 ? 21.880 -0.359 -11.325 1.00 97.25 382 VAL A C 1
ATOM 2864 O O . VAL A 1 382 ? 21.481 0.791 -11.471 1.00 97.25 382 VAL A O 1
ATOM 2867 N N . GLU A 1 383 ? 22.308 -1.103 -12.336 1.00 97.94 383 GLU A N 1
ATOM 2868 C CA . GLU A 1 383 ? 22.147 -0.722 -13.734 1.00 97.94 383 GLU A CA 1
ATOM 2869 C C . GLU A 1 383 ? 20.923 -1.430 -14.320 1.00 97.94 383 GLU A C 1
ATOM 2871 O O . GLU A 1 383 ? 20.772 -2.651 -14.209 1.00 97.94 383 GLU A O 1
ATOM 2876 N N . LEU A 1 384 ? 20.053 -0.656 -14.957 1.00 97.44 384 LEU A N 1
ATOM 2877 C CA . LEU A 1 384 ? 18.808 -1.114 -15.534 1.00 97.44 384 LEU A CA 1
ATOM 2878 C C . LEU A 1 384 ? 18.533 -0.400 -16.859 1.00 97.44 384 LEU A C 1
ATOM 2880 O O . LEU A 1 384 ? 18.255 0.801 -16.916 1.00 97.44 384 LEU A O 1
ATOM 2884 N N . ASN A 1 385 ? 18.570 -1.175 -17.935 1.00 97.75 385 ASN A N 1
ATOM 2885 C CA . ASN A 1 385 ? 18.309 -0.699 -19.279 1.00 97.75 385 ASN A CA 1
ATOM 2886 C C . ASN A 1 385 ? 16.869 -1.027 -19.703 1.00 97.75 385 ASN A C 1
ATOM 2888 O O . ASN A 1 385 ? 16.289 -2.034 -19.292 1.00 97.75 385 ASN A O 1
ATOM 2892 N N . TRP A 1 386 ? 16.300 -0.187 -20.562 1.00 97.81 386 TRP A N 1
ATOM 2893 C CA . TRP A 1 386 ? 15.007 -0.416 -21.205 1.00 97.81 386 TRP A CA 1
ATOM 2894 C C . TRP A 1 386 ? 15.202 -0.417 -22.707 1.00 97.81 386 TRP A C 1
ATOM 2896 O O . TRP A 1 386 ? 15.807 0.507 -23.236 1.00 97.81 386 TRP A O 1
ATOM 2906 N N . VAL A 1 387 ? 14.684 -1.423 -23.402 1.00 96.94 387 VAL A N 1
ATOM 2907 C CA . VAL A 1 387 ? 14.846 -1.537 -24.855 1.00 96.94 387 VAL A CA 1
ATOM 2908 C C . VAL A 1 387 ? 13.485 -1.616 -25.517 1.00 96.94 387 VAL A C 1
ATOM 2910 O O . VAL A 1 387 ? 12.655 -2.448 -25.134 1.00 96.94 387 VAL A O 1
ATOM 2913 N N . ARG A 1 388 ? 13.246 -0.755 -26.506 1.00 95.00 388 ARG A N 1
ATOM 2914 C CA . ARG A 1 388 ? 12.017 -0.782 -27.297 1.00 95.00 388 ARG A CA 1
ATOM 2915 C C . ARG A 1 388 ? 11.922 -2.118 -28.036 1.00 95.00 388 ARG A C 1
ATOM 2917 O O . ARG A 1 388 ? 12.933 -2.644 -28.508 1.00 95.00 388 ARG A O 1
ATOM 2924 N N . ARG A 1 389 ? 10.729 -2.703 -28.044 1.00 88.38 389 ARG A N 1
ATOM 2925 C CA . ARG A 1 389 ? 10.439 -3.922 -28.800 1.00 88.38 389 ARG A CA 1
ATOM 2926 C C . ARG A 1 389 ? 10.210 -3.629 -30.271 1.00 88.38 389 ARG A C 1
ATOM 2928 O O . ARG A 1 389 ? 9.697 -2.526 -30.574 1.00 88.38 389 ARG A O 1
#

Sequence (389 aa):
MMRRTIRFGAMLGLLAMAFGFVPAAGAQQADYAIAGGRFYSQTGGGGGNGFSVVDGGWDFNGQEIRFWSEFRRLGGVTTLGYPASRRFQGPGGFTYQLFQRGALQWRPERRGALLSNIFEWFQENNQDEFLAAQGIPAAIRDDGSSGNYQLAVQVRTGWMTNDTIRRHFLSSPNAAVIRNWTQDAAIELYGLPMSRPERAGPFVVQRFQRIAFQLWVDAVPGMPAPGSVVGILGGDLLKQAGIVSGAATLPEGPGGTSPTTAAPAAPPAATPTPVSSHAWRVEGPNVYPNCGTTWVWGKVKDATGAGVDGISVRTWNDWGNGIISGSGQPGRETGYWDRIMGGGVRPGTWYAAVVDGNGVISSPVAVFTFTGDCGAGGIQSVELNWVRR

Radius of gyration: 23.49 Å; Cα contacts (8 Å, |Δi|>4): 811; chains: 1; bounding box: 70×72×56 Å

Solvent-accessible surface area (backbone atoms only — not comparable to full-atom values): 21669 Å² total; per-residue (Å²): 138,85,86,82,82,82,81,86,81,82,83,79,84,80,86,78,86,82,83,80,89,72,94,68,90,82,72,70,66,65,52,48,81,48,90,57,32,37,36,35,23,89,68,24,85,51,95,60,13,11,26,58,41,38,34,54,67,64,47,99,86,71,43,71,38,50,54,28,61,41,38,54,56,48,33,30,52,85,53,36,37,54,51,55,21,35,71,39,77,46,84,80,78,30,48,30,32,31,14,27,22,21,30,43,30,53,36,80,94,72,75,43,61,40,48,33,53,55,55,52,54,36,54,79,64,70,35,58,66,61,39,43,75,73,46,41,61,70,66,62,88,75,76,84,33,88,85,38,62,71,51,38,53,58,49,29,59,66,32,56,76,46,66,70,62,40,51,54,54,63,43,58,64,24,58,93,73,45,77,87,67,44,67,67,56,29,34,60,48,34,34,58,50,34,26,53,65,42,80,41,86,56,26,37,23,33,29,23,32,21,33,33,41,36,32,24,67,42,85,47,92,97,53,68,55,54,77,40,74,43,68,40,50,50,27,48,49,35,43,74,72,58,78,47,57,69,76,30,60,48,49,22,30,68,90,64,42,63,66,80,68,81,82,80,80,78,86,78,71,88,75,71,81,82,73,72,88,41,59,31,41,76,49,71,78,45,74,34,56,27,61,65,43,16,35,41,32,36,36,31,21,40,72,88,64,50,52,36,56,77,44,36,34,36,34,33,38,91,83,72,64,61,54,74,36,53,15,45,46,88,96,55,58,65,2,27,34,62,45,79,79,43,76,30,75,62,55,45,56,35,37,37,27,41,24,47,99,84,67,48,77,42,30,63,67,46,75,50,64,30,33,90,44,35,56,95,90,16,26,19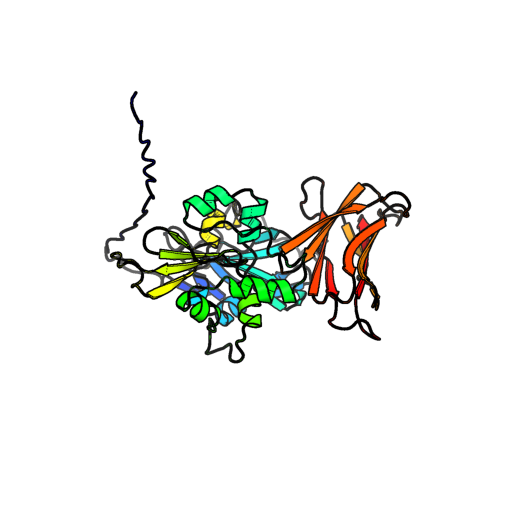,33,36,39,46,30,36,32,32,104